Protein 9CVT (pdb70)

Radius of gyration: 26.26 Å; Cα contacts (8 Å, |Δi|>4): 685; chains: 4; bounding box: 69×61×63 Å

GO terms:
  GO:0042025 host cell nucleus (C, EXP)
  GO:0030430 host cell cytoplasm (C, EXP)

Nearest PDB structures (foldseek):
  8yjm-assembly1_G  TM=7.829E-01  e=2.891E-06  Homo sapiens
  8uq8-assembly2_a  TM=7.701E-01  e=1.210E-05  Homo sapiens
  6k00-assembly1_D  TM=7.535E-01  e=1.341E-05  Caenorhabditis elegans
  1q9c-assembly6_F  TM=7.307E-01  e=8.883E-04  Homo sapiens
  1q9c-assembly8_H  TM=7.532E-01  e=1.408E-03  Homo sapiens

Organism: Melbournevirus (NCBI:txid1560514)

Structure (mmCIF, N/CA/C/O backbone):
data_9CVT
#
_entry.id   9CVT
#
_cell.length_a   1.00
_cell.length_b   1.00
_cell.length_c   1.00
_cell.angle_alpha   90.00
_cell.angle_beta   90.00
_cell.angle_gamma   90.00
#
_symmetry.space_group_name_H-M   'P 1'
#
loop_
_entity.id
_entity.type
_entity.pdbx_description
1 polymer 'Histone doublet miniH2B-H2A'
2 polymer 'Histone doublet H4-H3'
3 polymer 'Widom 601 Strand 1'
4 polymer 'Widom 601 Strand 2'
#
loop_
_atom_site.group_PDB
_atom_site.id
_atom_site.type_symbol
_atom_site.label_atom_id
_atom_site.label_alt_id
_atom_site.label_comp_id
_atom_site.label_asym_id
_atom_site.label_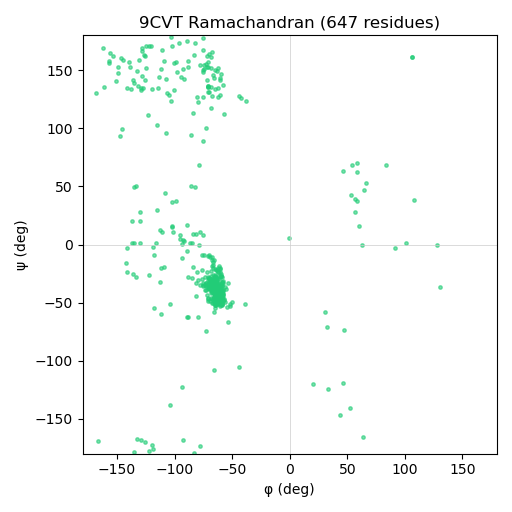entity_id
_atom_site.label_seq_id
_atom_site.pdbx_PDB_ins_code
_atom_site.Cartn_x
_atom_site.Cartn_y
_atom_site.Cartn_z
_atom_site.occupancy
_atom_site.B_iso_or_equiv
_atom_site.auth_seq_id
_atom_site.auth_comp_id
_atom_site.auth_asym_id
_atom_site.auth_atom_id
_atom_site.pdbx_PDB_model_num
ATOM 1 N N . LEU A 1 9 ? 128.213 90.703 118.170 1.00 218.39 9 LEU A N 1
ATOM 2 C CA . LEU A 1 9 ? 128.861 89.838 119.149 1.00 218.39 9 LEU A CA 1
ATOM 3 C C . LEU A 1 9 ? 130.377 89.870 118.991 1.00 218.39 9 LEU A C 1
ATOM 4 O O . LEU A 1 9 ? 131.116 89.640 119.947 1.00 218.39 9 LEU A O 1
ATOM 9 N N . PHE A 1 10 ? 130.835 90.155 117.776 1.00 231.43 10 PHE A N 1
ATOM 10 C CA . PHE A 1 10 ? 132.260 90.220 117.486 1.00 231.43 10 PHE A CA 1
ATOM 11 C C . PHE A 1 10 ? 132.822 91.628 117.625 1.00 231.43 10 PHE A C 1
ATOM 12 O O . PHE A 1 10 ? 134.003 91.842 117.332 1.00 231.43 10 PHE A O 1
ATOM 20 N N . ILE A 1 11 ? 132.008 92.591 118.058 1.00 231.57 11 ILE A N 1
ATOM 21 C CA . ILE A 1 11 ? 132.503 93.947 118.267 1.00 231.57 11 ILE A CA 1
ATOM 22 C C . ILE A 1 11 ? 133.531 93.971 119.388 1.00 231.57 11 ILE A C 1
ATOM 23 O O . ILE A 1 11 ? 134.491 94.751 119.349 1.00 231.57 11 ILE A O 1
ATOM 28 N N . LYS A 1 12 ? 133.354 93.119 120.400 1.00 237.27 12 LYS A N 1
ATOM 29 C CA . LYS A 1 12 ? 134.363 92.992 121.446 1.00 237.27 12 LYS A CA 1
ATOM 30 C C . LYS A 1 12 ? 135.697 92.550 120.858 1.00 237.27 12 LYS A C 1
ATOM 31 O O . LYS A 1 12 ? 136.756 93.073 121.224 1.00 237.27 12 LYS A O 1
ATOM 37 N N . ARG A 1 13 ? 135.661 91.584 119.938 1.00 248.87 13 ARG A N 1
ATOM 38 C CA . ARG A 1 13 ? 136.876 91.179 119.242 1.00 248.87 13 ARG A CA 1
ATOM 39 C C . ARG A 1 13 ? 137.437 92.324 118.410 1.00 248.87 13 ARG A C 1
ATOM 40 O O . ARG A 1 13 ? 138.659 92.481 118.294 1.00 248.87 13 ARG A O 1
ATOM 48 N N . ILE A 1 14 ? 136.554 93.131 117.817 1.00 242.03 14 ILE A N 1
ATOM 49 C CA . ILE A 1 14 ? 136.994 94.301 117.058 1.00 242.03 14 ILE A CA 1
ATOM 50 C C . ILE A 1 14 ? 137.796 95.236 117.952 1.00 242.03 14 ILE A C 1
ATOM 51 O O . ILE A 1 14 ? 138.861 95.736 117.571 1.00 242.03 14 ILE A O 1
ATOM 56 N N . SER A 1 15 ? 137.292 95.483 119.154 1.00 238.62 15 SER A N 1
ATOM 57 C CA . SER A 1 15 ? 137.969 96.349 120.110 1.00 238.62 15 SER A CA 1
ATOM 58 C C . SER A 1 15 ? 139.295 95.745 120.558 1.00 238.62 15 SER A C 1
ATOM 59 O O . SER A 1 15 ? 139.558 94.565 120.333 1.00 238.62 15 SER A O 1
ATOM 62 N N . THR A 1 22 ? 131.738 94.926 129.640 1.00 183.78 22 THR A N 1
ATOM 63 C CA . THR A 1 22 ? 130.660 95.855 129.328 1.00 183.78 22 THR A CA 1
ATOM 64 C C . THR A 1 22 ? 129.639 95.199 128.411 1.00 183.78 22 THR A C 1
ATOM 65 O O . THR A 1 22 ? 129.500 95.584 127.252 1.00 183.78 22 THR A O 1
ATOM 69 N N . LYS A 1 23 ? 128.920 94.211 128.948 1.00 197.27 23 LYS A N 1
ATOM 70 C CA . LYS A 1 23 ? 127.945 93.478 128.147 1.00 197.27 23 LYS A CA 1
ATOM 71 C C . LYS A 1 23 ? 126.894 94.412 127.570 1.00 197.27 23 LYS A C 1
ATOM 72 O O . LYS A 1 23 ? 126.510 94.288 126.400 1.00 197.27 23 LYS A O 1
ATOM 78 N N . GLU A 1 24 ? 126.421 95.358 128.381 1.00 192.31 24 GLU A N 1
ATOM 79 C CA . GLU A 1 24 ? 125.348 96.244 127.951 1.00 192.31 24 GL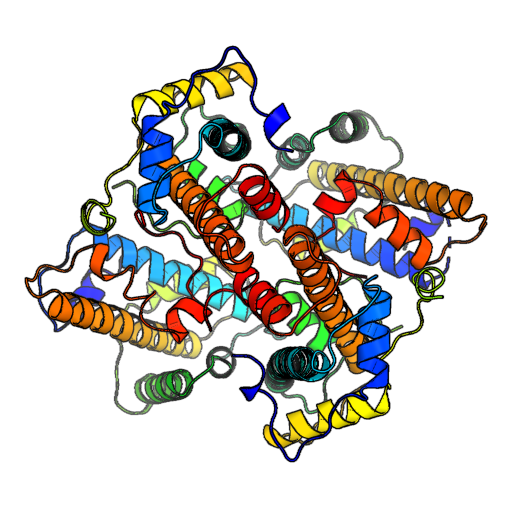U A CA 1
ATOM 80 C C . GLU A 1 24 ? 125.761 97.064 126.737 1.00 192.31 24 GLU A C 1
ATOM 81 O O . GLU A 1 24 ? 124.998 97.181 125.773 1.00 192.31 24 GLU A O 1
ATOM 87 N N . SER A 1 25 ? 126.977 97.612 126.750 1.00 185.81 25 SER A N 1
ATOM 88 C CA . SER A 1 25 ? 127.431 98.413 125.623 1.00 185.81 25 SER A CA 1
ATOM 89 C C . SER A 1 25 ? 127.581 97.566 124.369 1.00 185.81 25 SER A C 1
ATOM 90 O O . SER A 1 25 ? 127.300 98.042 123.263 1.00 185.81 25 SER A O 1
ATOM 93 N N . LEU A 1 26 ? 128.021 96.316 124.520 1.00 197.69 26 LEU A N 1
ATOM 94 C CA . LEU A 1 26 ? 128.060 95.410 123.379 1.00 197.69 26 LEU A CA 1
ATOM 95 C C . LEU A 1 26 ? 126.663 95.177 122.823 1.00 197.69 26 LEU A C 1
ATOM 96 O O . LEU A 1 26 ? 126.469 95.140 121.602 1.00 197.69 26 LEU A O 1
ATOM 101 N N . GLU A 1 27 ? 125.674 95.020 123.702 1.00 201.29 27 GLU A N 1
ATOM 102 C CA . GLU A 1 27 ? 124.306 94.870 123.222 1.00 201.29 27 GLU A CA 1
ATOM 103 C C . GLU A 1 27 ? 123.857 96.110 122.458 1.00 201.29 27 GLU A C 1
ATOM 104 O O . GLU A 1 27 ? 123.240 96.001 121.392 1.00 201.29 27 GLU A O 1
ATOM 110 N N . THR A 1 28 ? 124.175 97.296 122.979 1.00 198.43 28 THR A N 1
ATOM 111 C CA . THR A 1 28 ? 123.792 98.527 122.289 1.00 198.43 28 THR A CA 1
ATOM 112 C C . THR A 1 28 ? 124.448 98.625 120.919 1.00 198.43 28 THR A C 1
ATOM 113 O O . THR A 1 28 ? 123.797 98.991 119.933 1.00 198.43 28 THR A O 1
ATOM 117 N N . VAL A 1 29 ? 125.743 98.320 120.836 1.00 186.71 29 VAL A N 1
ATOM 118 C CA . VAL A 1 29 ? 126.419 98.462 119.552 1.00 186.71 29 VAL A CA 1
ATOM 119 C C . VAL A 1 29 ? 125.886 97.439 118.560 1.00 186.71 29 VAL A C 1
ATOM 120 O O . VAL A 1 29 ? 125.683 97.751 117.381 1.00 186.71 29 VAL A O 1
ATOM 124 N N . ASN A 1 30 ? 125.618 96.214 119.018 1.00 185.64 30 ASN A N 1
ATOM 125 C CA . ASN A 1 30 ? 125.049 95.217 118.120 1.00 185.64 30 ASN A CA 1
ATOM 126 C C . ASN A 1 30 ? 123.680 95.661 117.620 1.00 185.64 30 ASN A C 1
ATOM 127 O O . ASN A 1 30 ? 123.379 95.552 116.424 1.00 185.64 30 ASN A O 1
ATOM 132 N N . ASN A 1 31 ? 122.845 96.190 118.519 1.00 182.65 31 ASN A N 1
ATOM 133 C CA . ASN A 1 31 ? 121.510 96.620 118.124 1.00 182.65 31 ASN A CA 1
ATOM 134 C C . ASN A 1 31 ? 121.568 97.767 117.126 1.00 182.65 31 ASN A C 1
ATOM 135 O O . ASN A 1 31 ? 120.849 97.764 116.121 1.00 182.65 31 ASN A O 1
ATOM 140 N N . MET A 1 32 ? 122.417 98.761 117.382 1.00 183.57 32 MET A N 1
ATOM 141 C CA . MET A 1 32 ? 122.483 99.893 116.468 1.00 183.57 32 MET A CA 1
ATOM 142 C C . MET A 1 32 ? 123.063 99.477 115.121 1.00 183.57 32 MET A C 1
ATOM 143 O O . MET A 1 32 ? 122.606 99.947 114.071 1.00 183.57 32 MET A O 1
ATOM 148 N N . LEU A 1 33 ? 124.039 98.566 115.124 1.00 183.58 33 LEU A N 1
ATOM 149 C CA . LEU A 1 33 ? 124.586 98.076 113.865 1.00 183.58 33 LEU A CA 1
ATOM 150 C C . LEU A 1 33 ? 123.523 97.354 113.050 1.00 183.58 33 LEU A C 1
ATOM 151 O O . LEU A 1 33 ? 123.378 97.595 111.844 1.00 183.58 33 LEU A O 1
ATOM 156 N N . VAL A 1 34 ? 122.766 96.461 113.691 1.00 189.28 34 VAL A N 1
ATOM 157 C CA . VAL A 1 34 ? 121.771 95.712 112.933 1.00 189.28 34 VAL A CA 1
ATOM 158 C C . VAL A 1 34 ? 120.651 96.631 112.467 1.00 189.28 34 VAL A C 1
ATOM 159 O O . VAL A 1 34 ? 120.107 96.448 111.371 1.00 189.28 34 VAL A O 1
ATOM 163 N N . PHE A 1 35 ? 120.296 97.639 113.267 1.00 188.59 35 PHE A N 1
ATOM 164 C CA . PHE A 1 35 ? 119.315 98.616 112.810 1.00 188.59 35 PHE A CA 1
ATOM 165 C C . PHE A 1 35 ? 119.800 99.352 111.572 1.00 188.59 35 PHE A C 1
ATOM 166 O O . PHE A 1 35 ? 119.041 99.543 110.613 1.00 188.59 35 PHE A O 1
ATOM 174 N N . LEU A 1 36 ? 121.057 99.799 111.582 1.00 179.11 36 LEU A N 1
ATOM 175 C CA . LEU A 1 36 ? 121.572 100.514 110.422 1.00 179.11 36 LEU A CA 1
ATOM 176 C C . LEU A 1 36 ? 121.578 99.614 109.198 1.00 179.11 36 LEU A C 1
ATOM 177 O O . LEU A 1 36 ? 121.221 100.047 108.095 1.00 179.11 36 LEU A O 1
ATOM 182 N N . ALA A 1 37 ? 121.975 98.355 109.376 1.00 168.30 37 ALA A N 1
ATOM 183 C CA . ALA A 1 37 ? 121.962 97.425 108.255 1.00 168.30 37 ALA A CA 1
ATOM 184 C C . ALA A 1 37 ? 120.554 97.253 107.704 1.00 168.30 37 ALA A C 1
ATOM 185 O O . ALA A 1 37 ? 120.348 97.280 106.485 1.00 168.30 37 ALA A O 1
ATOM 187 N N . GLU A 1 38 ? 119.570 97.093 108.590 1.00 178.59 38 GLU A N 1
ATOM 188 C CA . GLU A 1 38 ? 118.196 96.902 108.144 1.00 178.59 38 GLU A CA 1
ATOM 189 C C . GLU A 1 38 ? 117.693 98.119 107.378 1.00 178.59 38 GLU A C 1
ATOM 190 O O . GLU A 1 38 ? 117.080 97.989 106.311 1.00 178.59 38 GLU A O 1
ATOM 196 N N . LYS A 1 39 ? 117.948 99.316 107.910 1.00 176.66 39 LYS A N 1
ATOM 197 C CA . LYS A 1 39 ? 117.471 100.522 107.243 1.00 176.66 39 LYS A CA 1
ATOM 198 C C . LYS A 1 39 ? 118.125 100.690 105.880 1.00 176.66 39 LYS A C 1
ATOM 199 O O . LYS A 1 39 ? 117.454 101.028 104.896 1.00 176.66 39 LYS A O 1
ATOM 205 N N . LEU A 1 40 ? 119.436 100.453 105.799 1.00 167.38 40 LEU A N 1
ATOM 206 C CA . LEU A 1 40 ? 120.117 100.587 104.518 1.00 167.38 40 LEU A CA 1
ATOM 207 C C . LEU A 1 40 ? 119.597 99.574 103.513 1.00 167.38 40 LEU A C 1
ATOM 208 O O . LEU A 1 40 ? 119.417 99.895 102.332 1.00 167.38 40 LEU A O 1
ATOM 213 N N . THR A 1 41 ? 119.361 98.341 103.957 1.00 161.83 41 THR A N 1
ATOM 214 C CA . THR A 1 41 ? 118.831 97.336 103.047 1.00 161.83 41 THR A CA 1
ATOM 215 C C . THR A 1 41 ? 117.453 97.730 102.544 1.00 161.83 41 THR A C 1
ATOM 216 O O . THR A 1 41 ? 117.149 97.571 101.357 1.00 161.83 41 THR A O 1
ATOM 220 N N . LYS A 1 42 ? 116.602 98.246 103.433 1.00 155.33 42 LYS A N 1
ATOM 221 C CA . LYS A 1 42 ? 115.281 98.688 103.004 1.00 155.33 42 LYS A CA 1
ATOM 222 C C . LYS A 1 42 ? 115.389 99.803 101.975 1.00 155.33 42 LYS A C 1
ATOM 223 O O . LYS A 1 42 ? 114.687 99.793 100.955 1.00 155.33 42 LYS A O 1
ATOM 229 N N . GLN A 1 43 ? 116.274 100.768 102.223 1.00 161.93 43 GLN A N 1
ATOM 230 C CA . GLN A 1 43 ? 116.452 101.866 101.281 1.00 161.93 43 GLN A CA 1
ATOM 231 C C . GLN A 1 43 ? 116.916 101.355 99.926 1.00 161.93 43 GLN A C 1
ATOM 232 O O . GLN A 1 43 ? 116.396 101.764 98.880 1.00 161.93 43 GLN A O 1
ATOM 238 N N . ALA A 1 44 ? 117.893 100.450 99.924 1.00 176.01 44 ALA A N 1
ATOM 239 C CA . ALA A 1 44 ? 118.392 99.917 98.663 1.00 176.01 44 ALA A CA 1
ATOM 240 C C . ALA A 1 44 ? 117.306 99.152 97.924 1.00 176.01 44 ALA A C 1
ATOM 241 O O . ALA A 1 44 ? 117.167 99.278 96.701 1.00 176.01 44 ALA A O 1
ATOM 243 N N . ASN A 1 45 ? 116.522 98.356 98.651 1.00 183.41 45 ASN A N 1
ATOM 244 C CA . ASN A 1 45 ? 115.463 97.584 98.017 1.00 183.41 45 ASN A CA 1
ATOM 245 C C . ASN A 1 45 ? 114.425 98.498 97.390 1.00 183.41 45 ASN A C 1
ATOM 246 O O . ASN A 1 45 ? 113.938 98.233 96.285 1.00 183.41 45 ASN A O 1
ATOM 251 N N . ILE A 1 46 ? 114.078 99.587 98.074 1.00 164.95 46 ILE A N 1
ATOM 252 C CA . ILE A 1 46 ? 113.016 100.437 97.557 1.00 164.95 46 ILE A CA 1
ATOM 253 C C . ILE A 1 46 ? 113.511 101.370 96.460 1.00 164.95 46 ILE A C 1
ATOM 254 O O . ILE A 1 46 ? 112.714 101.798 95.617 1.00 164.95 46 ILE A O 1
ATOM 259 N N . ILE A 1 47 ? 114.806 101.678 96.421 1.00 162.69 47 ILE A N 1
ATOM 260 C CA . ILE A 1 47 ? 115.268 102.647 95.434 1.00 162.69 47 ILE A CA 1
ATOM 261 C C . ILE A 1 47 ? 115.471 102.008 94.066 1.00 162.69 47 ILE A C 1
ATOM 262 O O . ILE A 1 47 ? 115.252 102.658 93.039 1.00 162.69 47 ILE A O 1
ATOM 267 N N . ILE A 1 48 ? 115.879 100.750 94.013 1.00 179.25 48 ILE A N 1
ATOM 268 C CA . ILE A 1 48 ? 116.215 100.126 92.740 1.00 179.25 48 ILE A CA 1
ATOM 269 C C . ILE A 1 48 ? 114.943 99.796 91.972 1.00 179.25 48 ILE A C 1
ATOM 270 O O . ILE A 1 48 ? 113.880 99.555 92.554 1.00 179.25 48 ILE A O 1
ATOM 275 N N . ASP A 1 49 ? 115.048 99.808 90.641 1.00 202.30 49 ASP A N 1
ATOM 276 C CA . ASP A 1 49 ? 113.943 99.441 89.770 1.00 202.30 49 ASP A CA 1
ATOM 277 C C . ASP A 1 49 ? 114.173 98.147 89.004 1.00 202.30 49 ASP A C 1
ATOM 278 O O . ASP A 1 49 ? 113.202 97.545 88.537 1.00 202.30 49 ASP A O 1
ATOM 283 N N . GLN A 1 50 ? 115.421 97.709 88.862 1.00 214.16 50 GLN A N 1
ATOM 284 C CA . GLN A 1 50 ? 115.707 96.478 88.147 1.00 214.16 50 GLN A CA 1
ATOM 285 C C . GLN A 1 50 ? 115.512 95.282 89.081 1.00 214.16 50 GLN A C 1
ATOM 286 O O . GLN A 1 50 ? 115.466 95.417 90.306 1.00 214.16 50 GLN A O 1
ATOM 292 N N . LYS A 1 51 ? 115.391 94.093 88.485 1.00 226.92 51 LYS A N 1
ATOM 293 C CA . LYS A 1 51 ? 115.018 92.908 89.250 1.00 226.92 51 LYS A CA 1
ATOM 294 C C . LYS A 1 51 ? 116.056 92.521 90.298 1.00 226.92 51 LYS A C 1
ATOM 295 O O . LYS A 1 51 ? 115.683 91.967 91.337 1.00 226.92 51 LYS A O 1
ATOM 301 N N . THR A 1 52 ? 117.337 92.796 90.067 1.00 231.96 52 THR A N 1
ATOM 302 C CA . THR A 1 52 ? 118.375 92.430 91.019 1.00 231.96 52 THR A CA 1
ATOM 303 C C . THR A 1 52 ? 119.281 93.619 91.304 1.00 231.96 52 THR A C 1
ATOM 304 O O . THR A 1 52 ? 119.366 94.569 90.523 1.00 231.96 52 THR A O 1
ATOM 308 N N . LEU A 1 53 ? 119.964 93.546 92.444 1.00 206.79 53 LEU A N 1
ATOM 309 C CA . LEU A 1 53 ? 120.817 94.617 92.932 1.00 206.79 53 LEU A CA 1
ATOM 310 C C . LEU A 1 53 ? 122.275 94.182 92.893 1.00 206.79 53 LEU A C 1
ATOM 311 O O . LEU A 1 53 ? 122.589 92.995 93.014 1.00 206.79 53 LEU A O 1
ATOM 316 N N . ARG A 1 54 ? 123.161 95.155 92.723 1.00 193.84 54 ARG A N 1
ATOM 317 C CA . ARG A 1 54 ? 124.594 94.916 92.707 1.00 193.84 54 ARG A CA 1
ATOM 318 C C . ARG A 1 54 ? 125.273 95.792 93.749 1.00 193.84 54 ARG A C 1
ATOM 319 O O . ARG A 1 54 ? 124.665 96.692 94.334 1.00 193.84 54 ARG A O 1
ATOM 327 N N . HIS A 1 55 ? 126.561 95.519 93.966 1.00 183.15 55 HIS A N 1
ATOM 328 C CA . HIS A 1 55 ? 127.328 96.288 94.938 1.00 183.15 55 HIS A CA 1
ATOM 329 C C . HIS A 1 55 ? 127.363 97.763 94.578 1.00 183.15 55 HIS A C 1
ATOM 330 O O . HIS A 1 55 ? 127.511 98.616 95.460 1.00 183.15 55 HIS A O 1
ATOM 337 N N . ASP A 1 56 ? 127.238 98.079 93.290 1.00 189.66 56 ASP A N 1
ATOM 338 C CA . ASP A 1 56 ? 127.235 99.471 92.863 1.00 189.66 56 ASP A CA 1
ATOM 339 C C . ASP A 1 56 ? 126.105 100.259 93.509 1.00 189.66 56 ASP A C 1
ATOM 340 O O . ASP A 1 56 ? 126.253 101.458 93.764 1.00 189.66 56 ASP A O 1
ATOM 345 N N . ALA A 1 57 ? 124.973 99.609 93.778 1.00 187.16 57 ALA A N 1
ATOM 346 C CA . ALA A 1 57 ? 123.864 100.301 94.424 1.00 187.16 57 ALA A CA 1
ATOM 347 C C . ALA A 1 57 ? 124.267 100.805 95.802 1.00 187.16 57 ALA A C 1
ATOM 348 O O . ALA A 1 57 ? 124.090 101.985 96.123 1.00 187.16 57 ALA A O 1
ATOM 350 N N . PHE A 1 58 ? 124.828 99.923 96.628 1.00 183.00 58 PHE A N 1
ATOM 351 C CA . PHE A 1 58 ? 125.318 100.354 97.930 1.00 183.00 58 PHE A CA 1
ATOM 352 C C . PHE A 1 58 ? 126.460 101.345 97.787 1.00 183.00 58 PHE A C 1
ATOM 353 O O . PHE A 1 58 ? 126.616 102.239 98.625 1.00 183.00 58 PHE A O 1
ATOM 361 N N . LEU A 1 59 ? 127.270 101.201 96.738 1.00 194.91 59 LEU A N 1
ATOM 362 C CA . LEU A 1 59 ? 128.361 102.139 96.510 1.00 194.91 59 LEU A CA 1
ATOM 363 C C . LEU A 1 59 ? 127.828 103.552 96.316 1.00 194.91 59 LEU A C 1
ATOM 364 O O . LEU A 1 59 ? 128.340 104.511 96.903 1.00 194.91 59 LEU A O 1
ATOM 369 N N . TRP A 1 60 ? 126.788 103.694 95.498 1.00 206.12 60 TRP A N 1
ATOM 370 C CA . TRP A 1 60 ? 126.159 104.998 95.331 1.00 206.12 60 TRP A CA 1
ATOM 371 C C . TRP A 1 60 ? 125.465 105.437 96.612 1.00 206.12 60 TRP A C 1
ATOM 372 O O . TRP A 1 60 ? 125.456 106.628 96.944 1.00 206.12 60 TRP A O 1
ATOM 383 N N . LEU A 1 61 ? 124.880 104.487 97.345 1.00 186.37 61 LEU A N 1
ATOM 384 C CA . LEU A 1 61 ? 124.304 104.807 98.645 1.00 186.37 61 LEU A CA 1
ATOM 385 C C . LEU A 1 61 ? 125.348 105.386 99.582 1.00 186.37 61 LEU A C 1
ATOM 386 O O . LEU A 1 61 ? 125.012 106.146 100.494 1.00 186.37 61 LEU A O 1
ATOM 391 N N . LEU A 1 62 ? 126.609 105.019 99.388 1.00 212.92 62 LEU A N 1
ATOM 392 C CA . LEU A 1 62 ? 127.702 105.650 100.109 1.00 212.92 62 LEU A CA 1
ATOM 393 C C . LEU A 1 62 ? 127.981 107.055 99.607 1.00 212.92 62 LEU A C 1
ATOM 394 O O . LEU A 1 62 ? 128.363 107.924 100.399 1.00 212.92 62 LEU A O 1
ATOM 399 N N . THR A 1 63 ? 127.790 107.301 98.312 1.00 224.07 63 THR A N 1
ATOM 400 C CA . THR A 1 63 ? 128.103 108.600 97.721 1.00 224.07 63 THR A CA 1
ATOM 401 C C . THR A 1 63 ? 126.996 109.626 97.929 1.00 224.07 63 THR A C 1
ATOM 402 O O . THR A 1 63 ? 126.564 110.289 96.984 1.00 224.07 63 THR A O 1
ATOM 406 N N . ASP A 1 64 ? 126.527 109.770 99.165 1.00 221.43 64 ASP A N 1
ATOM 407 C CA . ASP A 1 64 ? 125.623 110.849 99.529 1.00 221.43 64 ASP A CA 1
ATOM 408 C C . ASP A 1 64 ? 125.922 111.407 100.910 1.00 221.43 64 ASP A C 1
ATOM 409 O O . ASP A 1 64 ? 125.258 112.359 101.331 1.00 221.43 64 ASP A O 1
ATOM 414 N N . ILE A 1 65 ? 126.893 110.844 101.627 1.00 246.80 65 ILE A N 1
ATOM 415 C CA . ILE A 1 65 ? 127.249 111.287 102.971 1.00 246.80 65 ILE A CA 1
ATOM 416 C C . ILE A 1 65 ? 128.207 112.464 102.817 1.00 246.80 65 ILE A C 1
ATOM 417 O O . ILE A 1 65 ? 129.331 112.307 102.337 1.00 246.80 65 ILE A O 1
ATOM 422 N N . GLN A 1 66 ? 127.761 113.650 103.222 1.00 277.66 66 GLN A N 1
ATOM 423 C CA . GLN A 1 66 ? 128.586 114.842 103.091 1.00 277.66 66 GLN A CA 1
ATOM 424 C C . GLN A 1 66 ? 129.810 114.744 103.991 1.00 277.66 66 GLN A C 1
ATOM 425 O O . GLN A 1 66 ? 129.747 114.210 105.101 1.00 277.66 66 GLN A O 1
ATOM 431 N N . GLY A 1 67 ? 130.924 115.255 103.505 1.00 289.86 67 GLY A N 1
ATOM 432 C CA . GLY A 1 67 ? 132.145 115.233 104.279 1.00 289.86 67 GLY A CA 1
ATOM 433 C C . GLY A 1 67 ? 133.125 114.204 103.746 1.00 289.86 67 GLY A C 1
ATOM 434 O O . GLY A 1 67 ? 132.763 113.278 103.007 1.00 289.86 67 GLY A O 1
ATOM 435 N N . GLU A 1 68 ? 134.393 114.368 104.130 1.00 287.41 68 GLU A N 1
ATOM 436 C CA . GLU A 1 68 ? 135.431 113.454 103.668 1.00 287.41 68 GLU A CA 1
ATOM 437 C C . GLU A 1 68 ? 135.242 112.058 104.247 1.00 287.41 68 GLU A C 1
ATOM 438 O O . GLU A 1 68 ? 135.793 111.085 103.718 1.00 287.41 68 GLU A O 1
ATOM 444 N N . LEU A 1 69 ? 134.461 111.937 105.323 1.00 275.38 69 LEU A N 1
ATOM 445 C CA . LEU A 1 69 ? 134.244 110.635 105.944 1.00 275.38 69 LEU A CA 1
ATOM 446 C C . LEU A 1 69 ? 133.527 109.683 104.993 1.00 275.38 69 LEU A C 1
ATOM 447 O O . LEU A 1 69 ? 133.867 108.498 104.908 1.00 275.38 69 LEU A O 1
ATOM 452 N N . GLY A 1 70 ? 132.530 110.185 104.264 1.00 269.07 70 GLY A N 1
ATOM 453 C CA . GLY A 1 70 ? 131.896 109.365 103.245 1.00 269.07 70 GLY A CA 1
ATOM 454 C C . GLY A 1 70 ? 132.858 108.970 102.144 1.00 269.07 70 GLY A C 1
ATOM 455 O O . GLY A 1 70 ? 132.775 107.867 101.594 1.00 269.07 70 GLY A O 1
ATOM 456 N N . LYS A 1 71 ? 133.784 109.868 101.803 1.00 277.61 71 LYS A N 1
ATOM 457 C CA . LYS A 1 71 ? 134.795 109.551 100.801 1.00 277.61 71 LYS A CA 1
ATOM 458 C C . LYS A 1 71 ? 135.693 108.413 101.271 1.00 277.61 71 LYS A C 1
ATOM 459 O O . LYS A 1 71 ? 136.002 107.494 100.506 1.00 277.61 71 LYS A O 1
ATOM 465 N N . HIS A 1 72 ? 136.119 108.455 102.536 1.00 279.57 72 HIS A N 1
ATOM 466 C CA . HIS A 1 72 ? 136.876 107.334 103.084 1.00 279.57 72 HIS A CA 1
ATOM 467 C C . HIS A 1 72 ? 136.038 106.066 103.114 1.00 279.57 72 HIS A C 1
ATOM 468 O O . HIS A 1 72 ? 136.552 104.971 102.872 1.00 279.57 72 HIS A O 1
ATOM 475 N N . SER A 1 73 ? 134.747 106.192 103.421 1.00 265.91 73 SER A N 1
ATOM 476 C CA . SER A 1 73 ? 133.875 105.023 103.445 1.00 265.91 73 SER A CA 1
ATOM 477 C C . SER A 1 73 ? 133.847 104.336 102.086 1.00 265.91 73 SER A C 1
ATOM 478 O O . SER A 1 73 ? 134.074 103.123 101.979 1.00 265.91 73 SER A O 1
ATOM 481 N N . GLN A 1 74 ? 133.588 105.107 101.028 1.00 271.13 74 GLN A N 1
ATOM 482 C CA . GLN A 1 74 ? 133.536 104.518 99.694 1.00 271.13 74 GLN A CA 1
ATOM 483 C C . GLN A 1 74 ? 134.908 104.037 99.238 1.00 271.13 74 GLN A C 1
ATOM 484 O O . GLN A 1 74 ? 135.005 103.002 98.568 1.00 271.13 74 GLN A O 1
ATOM 490 N N . ASP A 1 75 ? 135.974 104.758 99.594 1.00 275.98 75 ASP A N 1
ATOM 491 C CA . ASP A 1 75 ? 137.312 104.324 99.215 1.00 275.98 75 ASP A CA 1
ATOM 492 C C . ASP A 1 75 ? 137.645 102.991 99.872 1.00 275.98 75 ASP A C 1
ATOM 493 O O . ASP A 1 75 ? 138.201 102.096 99.230 1.00 275.98 75 ASP A O 1
ATOM 498 N N . PHE A 1 76 ? 137.296 102.835 101.149 1.00 268.37 76 PHE A N 1
ATOM 499 C CA . PHE A 1 76 ? 137.539 101.575 101.840 1.00 268.37 76 PHE A CA 1
ATOM 500 C C . PHE A 1 76 ? 136.672 100.458 101.283 1.00 268.37 76 PHE A C 1
ATOM 501 O O . PHE A 1 76 ? 137.124 99.313 101.203 1.00 268.37 76 PHE A O 1
ATOM 509 N N . ALA A 1 77 ? 135.432 100.761 100.897 1.00 265.45 77 ALA A N 1
ATOM 510 C CA . ALA A 1 77 ? 134.611 99.750 100.239 1.00 265.45 77 ALA A CA 1
ATOM 511 C C . ALA A 1 77 ? 135.269 99.282 98.947 1.00 265.45 77 ALA A C 1
ATOM 512 O O . ALA A 1 77 ? 135.358 98.076 98.674 1.00 265.45 77 ALA A O 1
ATOM 514 N N . ASN A 1 78 ? 135.760 100.231 98.149 1.00 281.88 78 ASN A N 1
ATOM 515 C CA . ASN A 1 78 ? 136.444 99.879 96.911 1.00 281.88 78 ASN A CA 1
ATOM 516 C C . ASN A 1 78 ? 137.707 99.077 97.191 1.00 281.88 78 ASN A C 1
ATOM 517 O O . ASN A 1 78 ? 138.034 98.142 96.454 1.00 281.88 78 ASN A O 1
ATOM 522 N N . SER A 1 79 ? 138.436 99.439 98.247 1.00 286.19 79 SER A N 1
ATOM 523 C CA . SER A 1 79 ? 139.653 98.717 98.598 1.00 286.19 79 SER A CA 1
ATOM 524 C C . SER A 1 79 ? 139.345 97.286 99.017 1.00 286.19 79 SER A C 1
ATOM 525 O O . SER A 1 79 ? 140.082 96.358 98.669 1.00 286.19 79 SER A O 1
ATOM 528 N N . VAL A 1 80 ? 138.263 97.091 99.772 1.00 279.84 80 VAL A N 1
ATOM 529 C CA . VAL A 1 80 ? 137.859 95.742 100.144 1.00 279.84 80 VAL A CA 1
ATOM 530 C C . VAL A 1 80 ? 137.473 94.943 98.909 1.00 279.84 80 VAL A C 1
ATOM 531 O O . VAL A 1 80 ? 137.809 93.758 98.799 1.00 279.84 80 VAL A O 1
ATOM 535 N N . LEU A 1 81 ? 136.763 95.564 97.966 1.00 277.78 81 LEU A N 1
ATOM 536 C CA . LEU A 1 81 ? 136.400 94.848 96.746 1.00 277.78 81 LEU A CA 1
ATOM 537 C C . LEU A 1 81 ? 137.635 94.465 95.938 1.00 277.78 81 LEU A C 1
ATOM 538 O O . LEU A 1 81 ? 137.779 93.311 95.518 1.00 277.78 81 LEU A O 1
ATOM 543 N N . TYR A 1 82 ? 138.541 95.418 95.712 1.00 292.39 82 TYR A N 1
ATOM 544 C CA . TYR A 1 82 ? 139.759 95.112 94.969 1.00 292.39 82 TYR A CA 1
ATOM 545 C C . TYR A 1 82 ? 140.710 94.256 95.797 1.00 292.39 82 TYR A C 1
ATOM 546 O O . TYR A 1 82 ? 141.296 93.297 95.284 1.00 292.39 82 TYR A O 1
ATOM 555 N N . GLY A 1 83 ? 140.874 94.586 97.076 1.00 297.53 83 GLY A N 1
ATOM 556 C CA . GLY A 1 83 ? 141.768 93.840 97.939 1.00 297.53 83 GLY A CA 1
ATOM 557 C C . GLY A 1 83 ? 141.035 92.924 98.895 1.00 297.53 83 GLY A C 1
ATOM 558 O O . GLY A 1 83 ? 140.075 92.254 98.504 1.00 297.53 83 GLY A O 1
ATOM 559 N N . GLU A 1 84 ? 141.485 92.872 100.150 1.00 295.82 84 GLU A N 1
ATOM 560 C CA . GLU A 1 84 ? 140.852 92.011 101.146 1.00 295.82 84 GLU A CA 1
ATOM 561 C C . GLU A 1 84 ? 140.581 92.678 102.487 1.00 295.82 84 GLU A C 1
ATOM 562 O O . GLU A 1 84 ? 139.618 92.282 103.154 1.00 295.82 84 GLU A O 1
ATOM 568 N N . LYS A 1 85 ? 141.360 93.680 102.896 1.00 286.57 85 LYS A N 1
ATOM 569 C CA . LYS A 1 85 ? 141.271 94.289 104.220 1.00 286.57 85 LYS A CA 1
ATOM 570 C C . LYS A 1 85 ? 141.195 93.217 105.307 1.00 286.57 85 LYS A C 1
ATOM 571 O O . LYS A 1 85 ? 142.112 92.400 105.437 1.00 286.57 85 LYS A O 1
ATOM 577 N N . GLU A 1 86 ? 140.112 93.199 106.084 1.00 272.90 86 GLU A N 1
ATOM 578 C CA . GLU A 1 86 ? 139.982 92.297 107.222 1.00 272.90 86 GLU A CA 1
ATOM 579 C C . GLU A 1 86 ? 138.829 91.314 107.087 1.00 272.90 86 GLU A C 1
ATOM 580 O O . GLU A 1 86 ? 139.055 90.100 107.166 1.00 272.90 86 GLU A O 1
ATOM 586 N N . LEU A 1 87 ? 137.608 91.797 106.863 1.00 268.50 87 LEU A N 1
ATOM 587 C CA . LEU A 1 87 ? 136.424 90.969 106.633 1.00 268.50 87 LEU A CA 1
ATOM 588 C C . LEU A 1 87 ? 136.313 89.821 107.642 1.00 268.50 87 LEU A C 1
ATOM 589 O O . LEU A 1 87 ? 136.362 88.642 107.289 1.00 268.50 87 LEU A O 1
ATOM 594 N N . VAL A 1 88 ? 136.158 90.178 108.914 1.00 261.30 88 VAL A N 1
ATOM 595 C CA . VAL A 1 88 ? 135.997 89.181 109.968 1.00 261.30 88 VAL A CA 1
ATOM 596 C C . VAL A 1 88 ? 134.521 88.932 110.282 1.00 261.30 88 VAL A C 1
ATOM 597 O O . VAL A 1 88 ? 134.204 88.237 111.246 1.00 261.30 88 VAL A O 1
ATOM 601 N N . PHE A 1 89 ? 133.617 89.481 109.485 1.00 233.02 89 PHE A N 1
ATOM 602 C CA . PHE A 1 89 ? 132.218 89.337 109.837 1.00 233.02 89 PHE A CA 1
ATOM 603 C C . PHE A 1 89 ? 131.592 88.139 109.140 1.00 233.02 89 PHE A C 1
ATOM 604 O O . PHE A 1 89 ? 131.931 87.839 107.990 1.00 233.02 89 PHE A O 1
ATOM 612 N N . PRO A 1 90 ? 130.680 87.439 109.813 1.00 214.94 90 PRO A N 1
ATOM 613 C CA . PRO A 1 90 ? 130.049 86.265 109.200 1.00 214.94 90 PRO A CA 1
ATOM 614 C C . PRO A 1 90 ? 129.143 86.674 108.049 1.00 214.94 90 PRO A C 1
ATOM 615 O O . PRO A 1 90 ? 128.157 87.389 108.237 1.00 214.94 90 PRO A O 1
ATOM 619 N N . THR A 1 91 ? 129.490 86.208 106.850 1.00 191.56 91 THR A N 1
ATOM 620 C CA . THR A 1 91 ? 128.653 86.483 105.691 1.00 191.56 91 THR A CA 1
ATOM 621 C C . THR A 1 91 ? 127.268 85.877 105.855 1.00 191.56 91 THR A C 1
ATOM 622 O O . THR A 1 91 ? 126.281 86.449 105.381 1.00 191.56 91 THR A O 1
ATOM 626 N N . LYS A 1 92 ? 127.175 84.727 106.529 1.00 200.00 92 LYS A N 1
ATOM 627 C CA . LYS A 1 92 ? 125.879 84.084 106.721 1.00 200.00 92 LYS A CA 1
ATOM 628 C C . LYS A 1 92 ? 124.957 84.946 107.574 1.00 200.00 92 LYS A C 1
ATOM 629 O O . LYS A 1 92 ? 123.749 85.018 107.317 1.00 200.00 92 LYS A O 1
ATOM 635 N N . ARG A 1 93 ? 125.505 85.605 108.598 1.00 184.27 93 ARG A N 1
ATOM 636 C CA . ARG A 1 93 ? 124.677 86.467 109.431 1.00 184.27 93 ARG A CA 1
ATOM 637 C C . ARG A 1 93 ? 124.109 87.617 108.615 1.00 184.27 93 ARG A C 1
ATOM 638 O O . ARG A 1 93 ? 122.907 87.892 108.668 1.00 184.27 93 ARG A O 1
ATOM 646 N N . THR A 1 94 ? 124.954 88.275 107.823 1.00 184.64 94 THR A N 1
ATOM 647 C CA . THR A 1 94 ? 124.470 89.352 106.972 1.00 184.64 94 THR A CA 1
ATOM 648 C C . THR A 1 94 ? 123.420 88.842 105.997 1.00 184.64 94 THR A C 1
ATOM 649 O O . THR A 1 94 ? 122.399 89.506 105.765 1.00 184.64 94 THR A O 1
ATOM 653 N N . GLU A 1 95 ? 123.662 87.663 105.417 1.00 187.84 95 GLU A N 1
ATOM 654 C CA . GLU A 1 95 ? 122.702 87.065 104.499 1.00 187.84 95 GLU A CA 1
ATOM 655 C C . GLU A 1 95 ? 121.351 86.899 105.173 1.00 187.84 95 GLU A C 1
ATOM 656 O O . GLU A 1 9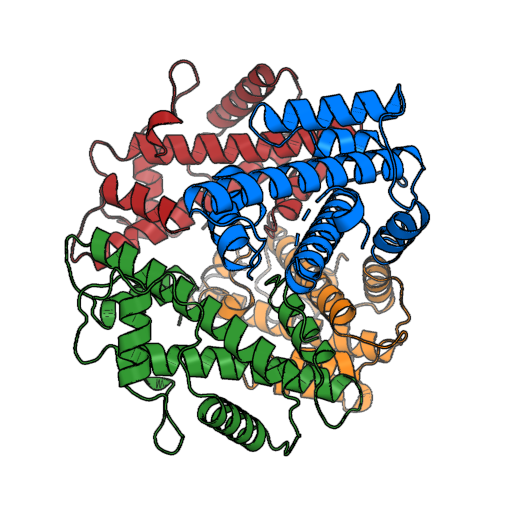5 ? 120.310 87.264 104.612 1.00 187.84 95 GLU A O 1
ATOM 662 N N . ASN A 1 96 ? 121.356 86.369 106.395 1.00 190.86 96 ASN A N 1
ATOM 663 C CA . ASN A 1 96 ? 120.117 86.222 107.145 1.00 190.86 96 ASN A CA 1
ATOM 664 C C . ASN A 1 96 ? 119.458 87.576 107.368 1.00 190.86 96 ASN A C 1
ATOM 665 O O . ASN A 1 96 ? 118.242 87.720 107.192 1.00 190.86 96 ASN A O 1
ATOM 670 N N . LEU A 1 97 ? 120.252 88.586 107.728 1.00 185.99 97 LEU A N 1
ATOM 671 C CA . LEU A 1 97 ? 119.685 89.892 108.046 1.00 185.99 97 LEU A CA 1
ATOM 672 C C . LEU A 1 97 ? 118.967 90.513 106.855 1.00 185.99 97 LEU A C 1
ATOM 673 O O . LEU A 1 97 ? 117.860 91.041 107.006 1.00 185.99 97 LEU A O 1
ATOM 678 N N . MET A 1 98 ? 119.559 90.471 105.660 1.00 179.13 98 MET A N 1
ATOM 679 C CA . MET A 1 98 ? 118.772 91.139 104.624 1.00 179.13 98 MET A CA 1
ATOM 680 C C . MET A 1 98 ? 117.723 90.217 104.024 1.00 179.13 98 MET A C 1
ATOM 681 O O . MET A 1 98 ? 116.670 90.700 103.593 1.00 179.13 98 MET A O 1
ATOM 686 N N . ARG A 1 99 ? 117.964 88.902 103.993 1.00 183.17 99 ARG A N 1
ATOM 687 C CA . ARG A 1 99 ? 116.947 87.994 103.480 1.00 183.17 99 ARG A CA 1
ATOM 688 C C . ARG A 1 99 ? 115.697 88.019 104.344 1.00 183.17 99 ARG A C 1
ATOM 689 O O . ARG A 1 99 ? 114.592 87.784 103.843 1.00 183.17 99 ARG A O 1
ATOM 697 N N . LYS A 1 100 ? 115.849 88.307 105.638 1.00 186.38 100 LYS A N 1
ATOM 698 C CA . LYS A 1 100 ? 114.683 88.421 106.505 1.00 186.38 100 LYS A CA 1
ATOM 699 C C . LYS A 1 100 ? 113.795 89.588 106.098 1.00 186.38 100 LYS A C 1
ATOM 700 O O . LYS A 1 100 ? 112.588 89.566 106.360 1.00 186.38 100 LYS A O 1
ATOM 706 N N . ASN A 1 101 ? 114.365 90.608 105.457 1.00 186.94 101 ASN A N 1
ATOM 707 C CA . ASN A 1 101 ? 113.623 91.805 105.082 1.00 186.94 101 ASN A CA 1
ATOM 708 C C . ASN A 1 101 ? 113.946 92.158 103.633 1.00 186.94 101 ASN A C 1
ATOM 709 O O . ASN A 1 101 ? 114.365 93.274 103.315 1.00 186.94 101 ASN A O 1
ATOM 714 N N . THR A 1 102 ? 113.845 91.171 102.743 1.00 183.50 102 THR A N 1
ATOM 715 C CA . THR A 1 102 ? 113.944 91.406 101.307 1.00 183.50 102 THR A CA 1
ATOM 716 C C . THR A 1 102 ? 113.495 90.148 100.583 1.00 183.50 102 THR A C 1
ATOM 717 O O . THR A 1 102 ? 113.966 89.052 100.897 1.00 183.50 102 THR A O 1
ATOM 721 N N . CYS A 1 103 ? 112.586 90.309 99.613 1.00 181.55 103 CYS A N 1
ATOM 722 C CA . CYS A 1 103 ? 112.155 89.162 98.769 1.00 181.55 103 CYS A CA 1
ATOM 723 C C . CYS A 1 103 ? 112.743 89.375 97.370 1.00 181.55 103 CYS A C 1
ATOM 724 O O . CYS A 1 103 ? 112.002 89.183 96.387 1.00 181.55 103 CYS A O 1
ATOM 727 N N . LEU A 1 104 ? 114.021 89.762 97.285 1.00 200.04 104 LEU A N 1
ATOM 728 C CA . LEU A 1 104 ? 114.653 90.065 96.006 1.00 200.04 104 LEU A CA 1
ATOM 729 C C . LEU A 1 104 ? 115.978 89.327 95.838 1.00 200.04 104 LEU A C 1
ATOM 730 O O . LEU A 1 104 ? 116.295 88.421 96.615 1.00 200.04 104 LEU A O 1
ATOM 735 N N . ARG A 1 105 ? 116.755 89.710 94.827 1.00 232.04 105 ARG A N 1
ATOM 736 C CA . ARG A 1 105 ? 117.952 88.993 94.410 1.00 232.04 105 ARG A CA 1
ATOM 737 C C . ARG A 1 105 ? 119.195 89.783 94.808 1.00 232.04 105 ARG A C 1
ATOM 738 O O . ARG A 1 105 ? 119.204 91.016 94.737 1.00 232.04 105 ARG A O 1
ATOM 746 N N . ILE A 1 106 ? 120.244 89.071 95.225 1.00 226.39 106 ILE A N 1
ATOM 747 C CA . ILE A 1 106 ? 121.445 89.670 95.792 1.00 226.39 106 ILE A CA 1
ATOM 748 C C . ILE A 1 106 ? 122.681 89.013 95.181 1.00 226.39 106 ILE A C 1
ATOM 749 O O . ILE A 1 106 ? 122.586 88.132 94.328 1.00 226.39 106 ILE A O 1
ATOM 754 N N . SER A 1 107 ? 123.852 89.457 95.638 1.00 204.28 107 SER A N 1
ATOM 755 C CA . SER A 1 107 ? 125.127 88.900 95.202 1.00 204.28 107 SER A CA 1
ATOM 756 C C . SER A 1 107 ? 126.175 89.160 96.274 1.00 204.28 107 SER A C 1
ATOM 757 O O . SER A 1 107 ? 125.991 89.998 97.161 1.00 204.28 107 SER A O 1
ATOM 760 N N . GLN A 1 108 ? 127.294 88.439 96.165 1.00 200.17 108 GLN A N 1
ATOM 761 C CA . GLN A 1 108 ? 128.307 88.448 97.219 1.00 200.17 108 GLN A CA 1
ATOM 762 C C . GLN A 1 108 ? 129.048 89.778 97.304 1.00 200.17 108 GLN A C 1
ATOM 763 O O . GLN A 1 108 ? 129.527 90.157 98.383 1.00 200.17 108 GLN A O 1
ATOM 769 N N . SER A 1 109 ? 129.169 90.496 96.189 1.00 199.19 109 SER A N 1
ATOM 770 C CA . SER A 1 109 ? 129.807 91.803 96.253 1.00 199.19 109 SER A CA 1
ATOM 771 C C . SER A 1 109 ? 129.051 92.717 97.204 1.00 199.19 109 SER A C 1
ATOM 772 O O . SER A 1 109 ? 129.658 93.444 98.000 1.00 199.19 109 SER A O 1
ATOM 775 N N . ALA A 1 110 ? 127.719 92.664 97.158 1.00 196.03 110 ALA A N 1
ATOM 776 C CA . ALA A 1 110 ? 126.912 93.504 98.032 1.00 196.03 110 ALA A CA 1
ATOM 777 C C . ALA A 1 110 ? 127.144 93.170 99.499 1.00 196.03 110 ALA A C 1
ATOM 778 O O . ALA A 1 110 ? 127.271 94.075 100.334 1.00 196.03 110 ALA A O 1
ATOM 780 N N . VAL A 1 111 ? 127.195 91.880 99.840 1.00 197.49 111 VAL A N 1
ATOM 781 C CA . VAL A 1 111 ? 127.368 91.535 101.246 1.00 197.49 111 VAL A CA 1
ATOM 782 C C . VAL A 1 111 ? 128.746 91.967 101.720 1.00 197.49 111 VAL A C 1
ATOM 783 O O . VAL A 1 111 ? 128.899 92.478 102.836 1.00 197.49 111 VAL A O 1
ATOM 787 N N . LYS A 1 112 ? 129.768 91.800 100.876 1.00 198.02 112 LYS A N 1
ATOM 788 C CA . LYS A 1 112 ? 131.098 92.252 101.272 1.00 198.02 112 LYS A CA 1
ATOM 789 C C . LYS A 1 112 ? 131.117 93.759 101.503 1.00 198.02 112 LYS A C 1
ATOM 790 O O . LYS A 1 112 ? 131.683 94.237 102.497 1.00 198.02 112 LYS A O 1
ATOM 796 N N . THR A 1 113 ? 130.482 94.522 100.610 1.00 210.44 113 THR A N 1
ATOM 797 C CA . THR A 1 113 ? 130.444 95.972 100.778 1.00 210.44 113 THR A CA 1
ATOM 798 C C . THR A 1 113 ? 129.734 96.368 102.064 1.00 210.44 113 THR A C 1
ATOM 799 O O . THR A 1 113 ? 130.200 97.256 102.792 1.00 210.44 113 THR A O 1
ATOM 803 N N . LEU A 1 114 ? 128.596 95.739 102.355 1.00 207.71 114 LEU A N 1
ATOM 804 C CA . LEU A 1 114 ? 127.859 96.137 103.548 1.00 207.71 114 LEU A CA 1
ATOM 805 C C . LEU A 1 114 ? 128.620 95.756 104.810 1.00 207.71 114 LEU A C 1
ATOM 806 O O . LEU A 1 114 ? 128.611 96.507 105.793 1.00 207.71 114 LEU A O 1
ATOM 811 N N . THR A 1 115 ? 129.309 94.612 104.799 1.00 206.55 115 THR A N 1
ATOM 812 C CA . THR A 1 115 ? 130.164 94.278 105.933 1.00 206.55 115 THR A CA 1
ATOM 813 C C . THR A 1 115 ? 131.253 95.323 106.123 1.00 206.55 115 THR A C 1
ATOM 814 O O . THR A 1 115 ? 131.521 95.755 107.253 1.00 206.55 115 THR A O 1
ATOM 818 N N . ALA A 1 116 ? 131.884 95.751 105.029 1.00 208.39 116 ALA A N 1
ATOM 819 C CA . ALA A 1 116 ? 132.938 96.752 105.144 1.00 208.39 116 ALA A CA 1
ATOM 820 C C . ALA A 1 116 ? 132.402 98.053 105.726 1.00 208.39 116 ALA A C 1
ATOM 821 O O . ALA A 1 116 ? 133.013 98.643 106.626 1.00 208.39 116 ALA A O 1
ATOM 823 N N . ILE A 1 117 ? 131.251 98.511 105.238 1.00 201.47 117 ILE A N 1
ATOM 824 C CA . ILE A 1 117 ? 130.746 99.797 105.706 1.00 201.47 117 ILE A CA 1
ATOM 825 C C . ILE A 1 117 ? 130.297 99.702 107.160 1.00 201.47 117 ILE A C 1
ATOM 826 O O . ILE A 1 117 ? 130.510 100.633 107.950 1.00 201.47 117 ILE A O 1
ATOM 831 N N . LEU A 1 118 ? 129.692 98.577 107.551 1.00 209.16 118 LEU A N 1
ATOM 832 C CA . LEU A 1 118 ? 129.258 98.456 108.936 1.00 209.16 118 LEU A CA 1
ATOM 833 C C . LEU A 1 118 ? 130.452 98.375 109.878 1.00 209.16 118 LEU A C 1
ATOM 834 O O . LEU A 1 118 ? 130.421 98.953 110.970 1.00 209.16 118 LEU A O 1
ATOM 839 N N . GLU A 1 119 ? 131.524 97.685 109.475 1.00 223.43 119 GLU A N 1
ATOM 840 C CA . GLU A 1 119 ? 132.692 97.655 110.348 1.00 223.43 119 GLU A CA 1
ATOM 841 C C . GLU A 1 119 ? 133.357 99.022 110.417 1.00 223.43 119 GLU A C 1
ATOM 842 O O . GLU A 1 119 ? 133.897 99.395 111.464 1.00 223.43 119 GLU A O 1
ATOM 848 N N . TYR A 1 120 ? 133.320 99.787 109.324 1.00 222.58 120 TYR A N 1
ATOM 849 C CA . TYR A 1 120 ? 133.856 101.141 109.368 1.00 222.58 120 TYR A CA 1
ATOM 850 C C . TYR A 1 120 ? 133.071 102.009 110.343 1.00 222.58 120 TYR A C 1
ATOM 851 O O . TYR A 1 120 ? 133.655 102.770 111.128 1.00 222.58 120 TYR A O 1
ATOM 860 N N . PHE A 1 121 ? 131.742 101.903 110.312 1.00 199.54 121 PHE A N 1
ATOM 861 C CA . PHE A 1 121 ? 130.929 102.645 111.271 1.00 199.54 121 PHE A CA 1
ATOM 862 C C . PHE A 1 121 ? 131.197 102.188 112.698 1.00 199.54 121 PHE A C 1
ATOM 863 O O . PHE A 1 121 ? 131.215 103.006 113.627 1.00 199.54 121 PHE A O 1
ATOM 871 N N . CYS A 1 122 ? 131.389 100.883 112.897 1.00 205.63 122 CYS A N 1
ATOM 872 C CA . CYS A 1 122 ? 131.722 100.387 114.227 1.00 205.63 122 CYS A CA 1
ATOM 873 C C . CYS A 1 122 ? 133.037 100.979 114.713 1.00 205.63 122 CYS A C 1
ATOM 874 O O . CYS A 1 122 ? 133.163 101.360 115.881 1.00 205.63 122 CYS A O 1
ATOM 877 N N . GLY A 1 123 ? 134.026 101.072 113.826 1.00 216.84 123 GLY A N 1
ATOM 878 C CA . GLY A 1 123 ? 135.281 101.700 114.203 1.00 216.84 123 GLY A CA 1
ATOM 879 C C . GLY A 1 123 ? 135.113 103.163 114.567 1.00 216.84 123 GLY A C 1
ATOM 880 O O . GLY A 1 123 ? 135.680 103.636 115.558 1.00 216.84 123 GLY A O 1
ATOM 881 N N . GLN A 1 124 ? 134.331 103.898 113.773 1.00 216.97 124 GLN A N 1
ATOM 882 C CA . GLN A 1 124 ? 134.098 105.307 114.080 1.00 216.97 124 GLN A CA 1
ATOM 883 C C . GLN A 1 124 ? 133.422 105.476 115.434 1.00 216.97 124 GLN A C 1
ATOM 884 O O . GLN A 1 124 ? 133.820 106.327 116.238 1.00 216.97 124 GLN A O 1
ATOM 890 N N . ILE A 1 125 ? 132.391 104.677 115.708 1.00 205.24 125 ILE A N 1
ATOM 891 C CA . ILE A 1 125 ? 131.703 104.843 116.982 1.00 205.24 125 ILE A CA 1
ATOM 892 C C . ILE A 1 125 ? 132.601 104.415 118.135 1.00 205.24 125 ILE A C 1
ATOM 893 O O . ILE A 1 125 ? 132.565 105.022 119.210 1.00 205.24 125 ILE A O 1
ATOM 898 N N . MET A 1 126 ? 133.430 103.388 117.936 1.00 213.22 126 MET A N 1
ATOM 899 C CA . MET A 1 126 ? 134.347 102.972 118.991 1.00 213.22 126 MET A CA 1
ATOM 900 C C . MET A 1 126 ? 135.334 104.080 119.325 1.00 213.22 126 MET A C 1
ATOM 901 O O . MET A 1 126 ? 135.561 104.394 120.500 1.00 213.22 126 MET A O 1
ATOM 906 N N . GLU A 1 127 ? 135.935 104.691 118.301 1.00 223.45 127 GLU A N 1
ATOM 907 C CA . GLU A 1 127 ? 136.895 105.754 118.578 1.00 223.45 127 GLU A CA 1
ATOM 908 C C . GLU A 1 127 ? 136.214 106.978 119.174 1.00 223.45 127 GLU A C 1
ATOM 909 O O . GLU A 1 127 ? 136.792 107.643 120.043 1.00 223.45 127 GLU A O 1
ATOM 915 N N . ALA A 1 128 ? 134.991 107.288 118.735 1.00 208.52 128 ALA A N 1
ATOM 916 C CA . ALA A 1 128 ? 134.262 108.399 119.334 1.00 208.52 128 ALA A CA 1
ATOM 917 C C . ALA A 1 128 ? 133.989 108.137 120.807 1.00 208.52 128 ALA A C 1
ATOM 918 O O . ALA A 1 128 ? 134.135 109.035 121.645 1.00 208.52 128 ALA A O 1
ATOM 920 N N . SER A 1 129 ? 133.595 106.908 121.140 1.00 212.04 129 SER A N 1
ATOM 921 C CA . SER A 1 129 ? 133.365 106.554 122.534 1.00 212.04 129 SER A CA 1
ATOM 922 C C . SER A 1 129 ? 134.646 106.662 123.347 1.00 212.04 129 SER A C 1
ATOM 923 O O . SER A 1 129 ? 134.631 107.154 124.480 1.00 212.04 129 SER A O 1
ATOM 926 N N . PHE A 1 130 ? 135.765 106.199 122.788 1.00 209.97 130 PHE A N 1
ATOM 927 C CA . PHE A 1 130 ? 137.035 106.299 123.500 1.00 209.97 130 PHE A CA 1
ATOM 928 C C . PHE A 1 130 ? 137.394 107.753 123.765 1.00 209.97 130 PHE A C 1
ATOM 929 O O . PHE A 1 130 ? 137.813 108.113 124.872 1.00 209.97 130 PHE A O 1
ATOM 937 N N . SER A 1 131 ? 137.234 108.605 122.752 1.00 210.13 131 SER A N 1
ATOM 938 C CA . SER A 1 131 ? 137.539 110.019 122.923 1.00 210.13 131 SER A CA 1
ATOM 939 C C . SER A 1 131 ? 136.642 110.649 123.978 1.00 210.13 131 SER A C 1
ATOM 940 O O . SER A 1 131 ? 137.114 111.400 124.839 1.00 210.13 131 SER A O 1
ATOM 943 N N . GLN A 1 132 ? 135.345 110.340 123.937 1.00 208.70 132 GLN A N 1
ATOM 944 C CA . GLN A 1 132 ? 134.422 110.909 124.911 1.00 208.70 132 GLN A CA 1
ATOM 945 C C . GLN A 1 132 ? 134.763 110.454 126.323 1.00 208.70 132 GLN A C 1
ATOM 946 O O . GLN A 1 132 ? 134.713 111.249 127.268 1.00 208.70 132 GLN A O 1
ATOM 952 N N . ALA A 1 133 ? 135.111 109.176 126.485 1.00 217.11 133 ALA A N 1
ATOM 953 C CA . ALA A 1 133 ? 135.481 108.670 127.802 1.00 217.11 133 ALA A CA 1
ATOM 954 C C . ALA A 1 133 ? 136.750 109.336 128.311 1.00 217.11 133 ALA A C 1
ATOM 955 O O . ALA A 1 133 ? 136.851 109.677 129.495 1.00 217.11 133 ALA A O 1
ATOM 957 N N . LYS A 1 134 ? 137.735 109.526 127.430 1.00 217.34 134 LYS A N 1
ATOM 958 C CA . LYS A 1 134 ? 138.966 110.188 127.846 1.00 217.34 134 LYS A CA 1
ATOM 959 C C . LYS A 1 134 ? 138.722 111.646 128.211 1.00 217.34 134 LYS A C 1
ATOM 960 O O . LYS A 1 134 ? 139.387 112.178 129.107 1.00 217.34 134 LYS A O 1
ATOM 966 N N . LYS A 1 135 ? 137.781 112.306 127.531 1.00 210.85 135 LYS A N 1
ATOM 967 C CA . LYS A 1 135 ? 137.416 113.664 127.919 1.00 210.85 135 LYS A CA 1
ATOM 968 C C . LYS A 1 135 ? 136.816 113.698 129.317 1.00 210.85 135 LYS A C 1
ATOM 969 O O . LYS A 1 135 ? 136.956 114.697 130.030 1.00 210.85 135 LYS A O 1
ATOM 975 N N . SER A 1 136 ? 136.145 112.623 129.722 1.00 209.91 136 SER A N 1
ATOM 976 C CA . SER A 1 136 ? 135.544 112.520 131.043 1.00 209.91 136 SER A CA 1
ATOM 977 C C . SER A 1 136 ? 136.439 111.808 132.049 1.00 209.91 136 SER A C 1
ATOM 978 O O . SER A 1 136 ? 136.008 111.578 133.183 1.00 209.91 136 SER A O 1
ATOM 981 N N . LYS A 1 137 ? 137.664 111.452 131.659 1.00 208.33 137 LYS A N 1
ATOM 982 C CA . LYS A 1 137 ? 138.618 110.765 132.530 1.00 208.33 137 LYS A CA 1
ATOM 983 C C . LYS A 1 137 ? 138.040 109.446 133.046 1.00 208.33 137 LYS A C 1
ATOM 984 O O . LYS A 1 137 ? 137.842 109.242 134.245 1.00 208.33 137 LYS A O 1
ATOM 990 N N . ARG A 1 138 ? 137.765 108.548 132.105 1.00 198.12 138 ARG A N 1
ATOM 991 C CA . ARG A 1 138 ? 137.267 107.217 132.416 1.00 198.12 138 ARG A CA 1
ATOM 992 C C . ARG A 1 138 ? 137.911 106.214 131.473 1.00 198.12 138 ARG A C 1
ATOM 993 O O . ARG A 1 138 ? 137.995 106.450 130.265 1.00 198.12 138 ARG A O 1
ATOM 1001 N N . LYS A 1 139 ? 138.368 105.096 132.032 1.00 186.32 139 LYS A N 1
ATOM 1002 C CA . LYS A 1 139 ? 139.040 104.056 131.268 1.00 186.32 139 LYS A CA 1
ATOM 1003 C C . LYS A 1 139 ? 138.133 102.875 130.949 1.00 186.32 139 LYS A C 1
ATOM 1004 O O . LYS A 1 139 ? 138.623 101.840 130.487 1.00 186.32 139 LYS A O 1
ATOM 1010 N N . ARG A 1 140 ? 136.831 103.001 131.183 1.00 185.85 140 ARG A N 1
ATOM 1011 C CA . ARG A 1 140 ? 135.883 101.932 130.913 1.00 185.85 140 ARG A CA 1
ATOM 1012 C C . ARG A 1 140 ? 134.806 102.413 129.948 1.00 185.85 140 ARG A C 1
ATOM 1013 O O . ARG A 1 140 ? 134.699 103.602 129.636 1.00 185.85 140 ARG A O 1
ATOM 1021 N N . ILE A 1 141 ? 134.002 101.465 129.477 1.00 175.45 141 ILE A N 1
ATOM 1022 C CA . ILE A 1 141 ? 132.948 101.730 128.505 1.00 175.45 141 ILE A CA 1
ATOM 1023 C C . ILE A 1 141 ? 131.615 101.735 129.237 1.00 175.45 141 ILE A C 1
ATOM 1024 O O . ILE A 1 141 ? 131.251 100.747 129.886 1.00 175.45 141 ILE A O 1
ATOM 1029 N N . ARG A 1 142 ? 130.879 102.835 129.127 1.00 188.80 142 ARG A N 1
ATOM 1030 C CA . ARG A 1 142 ? 129.597 102.980 129.797 1.00 188.80 142 ARG A CA 1
ATOM 1031 C C . ARG A 1 142 ? 128.605 103.642 128.856 1.00 188.80 142 ARG A C 1
ATOM 1032 O O . ARG A 1 142 ? 129.003 104.390 127.955 1.00 188.80 142 ARG A O 1
ATOM 1040 N N . PRO A 1 143 ? 127.308 103.380 129.036 1.00 194.94 143 PRO A N 1
ATOM 1041 C CA . PRO A 1 143 ? 126.309 103.974 128.134 1.00 194.94 143 PRO A CA 1
ATOM 1042 C C . PRO A 1 143 ? 126.316 105.490 128.111 1.00 194.94 143 PRO A C 1
ATOM 1043 O O . PRO A 1 143 ? 126.077 106.078 127.051 1.00 194.94 143 PRO A O 1
ATOM 1047 N N . ILE A 1 144 ? 126.580 106.153 129.237 1.00 202.48 144 ILE A N 1
ATOM 1048 C CA . ILE A 1 144 ? 126.542 107.612 129.237 1.00 202.48 144 ILE A CA 1
ATOM 1049 C C . ILE A 1 144 ? 127.616 108.172 128.312 1.00 202.48 144 ILE A C 1
ATOM 1050 O O . ILE A 1 144 ? 127.411 109.194 127.642 1.00 202.48 144 ILE A O 1
ATOM 1055 N N . ASP A 1 145 ? 128.766 107.500 128.240 1.00 206.77 145 ASP A N 1
ATOM 1056 C CA . ASP A 1 145 ? 129.830 107.958 127.357 1.00 206.77 145 ASP A CA 1
ATOM 1057 C C . ASP A 1 145 ? 129.416 107.866 125.895 1.00 206.77 145 ASP A C 1
ATOM 1058 O O . ASP A 1 145 ? 129.645 108.803 125.121 1.00 206.77 145 ASP A O 1
ATOM 1063 N N . ILE A 1 146 ? 128.799 106.751 125.495 1.00 200.55 146 ILE A N 1
ATOM 1064 C CA . ILE A 1 146 ? 128.379 106.636 124.105 1.00 200.55 146 ILE A CA 1
ATOM 1065 C C . ILE A 1 146 ? 127.255 107.616 123.811 1.00 200.55 146 ILE A C 1
ATOM 1066 O O . ILE A 1 146 ? 127.155 108.132 122.694 1.00 200.55 146 ILE A O 1
ATOM 1071 N N . GLU A 1 147 ? 126.403 107.905 124.797 1.00 207.93 147 GLU A N 1
ATOM 1072 C CA . GLU A 1 147 ? 125.363 108.906 124.587 1.00 207.93 147 GLU A CA 1
ATOM 1073 C C . GLU A 1 147 ? 125.983 110.265 124.310 1.00 207.93 147 GLU A C 1
ATOM 1074 O O . GLU A 1 147 ? 125.603 110.961 123.360 1.00 207.93 147 GLU A O 1
ATOM 1080 N N . ALA A 1 148 ? 126.958 110.651 125.133 1.00 210.24 148 ALA A N 1
ATOM 1081 C CA . ALA A 1 148 ? 127.624 111.930 124.933 1.00 210.24 148 ALA A CA 1
ATOM 1082 C C . ALA A 1 148 ? 128.324 111.971 123.583 1.00 210.24 148 ALA A C 1
ATOM 1083 O O . ALA A 1 148 ? 128.269 112.984 122.879 1.00 210.24 148 ALA A O 1
ATOM 1085 N N . ALA A 1 149 ? 128.973 110.872 123.199 1.00 211.03 149 ALA A N 1
ATOM 1086 C CA . ALA A 1 149 ? 129.683 110.841 121.926 1.00 211.03 149 ALA A CA 1
ATOM 1087 C C . ALA A 1 149 ? 128.721 110.986 120.755 1.00 211.03 149 ALA A C 1
ATOM 1088 O O . ALA A 1 149 ? 128.940 111.804 119.854 1.00 211.03 149 ALA A O 1
ATOM 1090 N N . ILE A 1 150 ? 127.635 110.209 120.758 1.00 207.88 150 ILE A N 1
ATOM 1091 C CA . ILE A 1 150 ? 126.706 110.247 119.637 1.00 207.88 150 ILE A CA 1
ATOM 1092 C C . ILE A 1 150 ? 126.004 111.593 119.571 1.00 207.88 150 ILE A C 1
ATOM 1093 O O . ILE A 1 150 ? 125.659 112.069 118.483 1.00 207.88 150 ILE A O 1
ATOM 1098 N N . SER A 1 151 ? 125.790 112.240 120.717 1.00 206.58 151 SER A N 1
ATOM 1099 C CA . SER A 1 151 ? 125.202 113.571 120.684 1.00 206.58 151 SER A CA 1
ATOM 1100 C C . SER A 1 151 ? 126.205 114.603 120.186 1.00 206.58 151 SER A C 1
ATOM 1101 O O . SER A 1 151 ? 125.830 115.557 119.493 1.00 206.58 151 SER A O 1
ATOM 1104 N N . GLN A 1 152 ? 127.485 114.422 120.516 1.00 219.01 152 GLN A N 1
ATOM 1105 C CA . GLN A 1 152 ? 128.480 115.453 120.241 1.00 219.01 152 GLN A CA 1
ATOM 1106 C C . GLN A 1 152 ? 128.714 115.627 118.746 1.00 219.01 152 GLN A C 1
ATOM 1107 O O . GLN A 1 152 ? 128.679 116.750 118.231 1.00 219.01 152 GLN A O 1
ATOM 1113 N N . ASP A 1 153 ? 128.958 114.532 118.031 1.00 222.22 153 ASP A N 1
ATOM 1114 C CA . ASP A 1 153 ? 129.256 114.634 116.609 1.00 222.22 153 ASP A CA 1
ATOM 1115 C C . ASP A 1 153 ? 128.020 115.081 115.842 1.00 222.22 153 ASP A C 1
ATOM 1116 O O . ASP A 1 153 ? 126.915 114.584 116.079 1.00 222.22 153 ASP A O 1
ATOM 1121 N N . LYS A 1 154 ? 128.209 116.025 114.919 1.00 225.80 154 LYS A N 1
ATOM 1122 C CA . LYS A 1 154 ? 127.076 116.572 114.180 1.00 225.80 154 LYS A CA 1
ATOM 1123 C C . LYS A 1 154 ? 126.511 115.558 113.190 1.00 225.80 154 LYS A C 1
ATOM 1124 O O . LYS A 1 154 ? 125.296 115.333 113.144 1.00 225.80 154 LYS A O 1
ATOM 1130 N N . GLU A 1 155 ? 127.377 114.928 112.393 1.00 219.85 155 GLU A N 1
ATOM 1131 C CA . GLU A 1 155 ? 126.878 114.058 111.332 1.00 219.85 155 GLU A CA 1
ATOM 1132 C C . GLU A 1 155 ? 126.318 112.758 111.899 1.00 219.85 155 GLU A C 1
ATOM 1133 O O . GLU A 1 155 ? 125.328 112.227 111.382 1.00 219.85 155 GLU A O 1
ATOM 1139 N N . LEU A 1 156 ? 126.924 112.234 112.967 1.00 212.92 156 LEU A N 1
ATOM 1140 C CA . LEU A 1 156 ? 126.362 111.054 113.616 1.00 212.92 156 LEU A CA 1
ATOM 1141 C C . LEU A 1 156 ? 125.022 111.372 114.266 1.00 212.92 156 LEU A C 1
ATOM 1142 O O . LEU A 1 156 ? 124.094 110.557 114.219 1.00 212.92 156 LEU A O 1
ATOM 1147 N N . HIS A 1 157 ? 124.903 112.554 114.877 1.00 217.14 157 HIS A N 1
ATOM 1148 C CA . HIS A 1 157 ? 123.623 112.966 115.441 1.00 217.14 157 HIS A CA 1
ATOM 1149 C C . HIS A 1 157 ? 122.563 113.085 114.357 1.00 217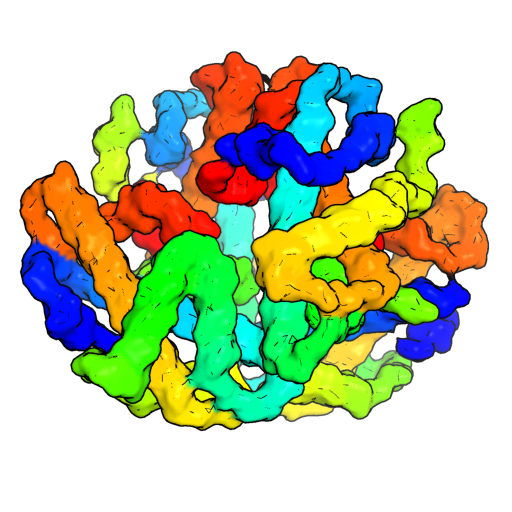.14 157 HIS A C 1
ATOM 1150 O O . HIS A 1 157 ? 121.410 112.688 114.559 1.00 217.14 157 HIS A O 1
ATOM 1157 N N . SER A 1 158 ? 122.934 113.637 113.203 1.00 207.20 158 SER A N 1
ATOM 1158 C CA . SER A 1 158 ? 121.998 113.713 112.088 1.00 207.20 158 SER A CA 1
ATOM 1159 C C . SER A 1 158 ? 121.604 112.323 111.608 1.00 207.20 158 SER A C 1
ATOM 1160 O O . SER A 1 158 ? 120.447 112.087 111.244 1.00 207.20 158 SER A O 1
ATOM 1163 N N . MET A 1 159 ? 122.558 111.391 111.590 1.00 202.94 159 MET A N 1
ATOM 1164 C CA . MET A 1 159 ? 122.266 110.050 111.098 1.00 202.94 159 MET A CA 1
ATOM 1165 C C . MET A 1 159 ? 121.467 109.236 112.110 1.00 202.94 159 MET A C 1
ATOM 1166 O O . MET A 1 159 ? 120.597 108.445 111.726 1.00 202.94 159 MET A O 1
ATOM 1171 N N . PHE A 1 160 ? 121.740 109.414 113.402 1.00 185.88 160 PHE A N 1
ATOM 1172 C CA . PHE A 1 160 ? 121.163 108.572 114.442 1.00 185.88 160 PHE A CA 1
ATOM 1173 C C . PHE A 1 160 ? 120.185 109.308 115.347 1.00 185.88 160 PHE A C 1
ATOM 1174 O O . PHE A 1 160 ? 119.809 108.774 116.396 1.00 185.88 160 PHE A O 1
ATOM 1182 N N . GLY A 1 161 ? 119.761 110.514 114.975 1.00 186.25 161 GLY A N 1
ATOM 1183 C CA . GLY A 1 161 ? 118.853 111.258 115.830 1.00 186.25 161 GLY A CA 1
ATOM 1184 C C . GLY A 1 161 ? 117.496 110.602 115.979 1.00 186.25 161 GLY A C 1
ATOM 1185 O O . GLY A 1 161 ? 116.829 110.776 117.002 1.00 186.25 161 GLY A O 1
ATOM 1186 N N . LYS A 1 162 ? 117.070 109.844 114.967 1.00 182.34 162 LYS A N 1
ATOM 1187 C CA . LYS A 1 162 ? 115.750 109.225 115.012 1.00 182.34 162 LYS A CA 1
ATOM 1188 C C . LYS A 1 162 ? 115.641 108.247 116.173 1.00 182.34 162 LYS A C 1
ATOM 1189 O O . LYS A 1 162 ? 114.612 108.194 116.856 1.00 182.34 162 LYS A O 1
ATOM 1195 N N . GLY A 1 163 ? 116.695 107.474 116.421 1.00 183.65 163 GLY A N 1
ATOM 1196 C CA . GLY A 1 163 ? 116.681 106.490 117.480 1.00 183.65 163 GLY A CA 1
ATOM 1197 C C . GLY A 1 163 ? 116.826 107.116 118.852 1.00 183.65 163 GLY A C 1
ATOM 1198 O O . GLY A 1 163 ? 116.982 108.327 119.011 1.00 183.65 163 GLY A O 1
ATOM 1199 N N . VAL A 1 164 ? 116.771 106.258 119.870 1.00 161.52 164 VAL A N 1
ATOM 1200 C CA . VAL A 1 164 ? 116.863 106.705 121.254 1.00 161.52 164 VAL A CA 1
ATOM 1201 C C . VAL A 1 164 ? 117.469 105.590 122.088 1.00 161.52 164 VAL A C 1
ATOM 1202 O O . VAL A 1 164 ? 117.151 104.412 121.902 1.00 161.52 164 VAL A O 1
ATOM 1206 N N . ILE A 1 165 ? 118.329 105.972 123.028 1.00 162.57 165 ILE A N 1
ATOM 1207 C CA . ILE A 1 165 ? 118.944 105.040 123.959 1.00 162.57 165 ILE A CA 1
ATOM 1208 C C . ILE A 1 165 ? 119.731 105.809 125.013 1.00 162.57 165 ILE A C 1
ATOM 1209 O O . ILE A 1 165 ? 119.162 106.559 125.809 1.00 162.57 165 ILE A O 1
ATOM 1214 N N . GLY B 1 5 ? 94.706 99.372 89.311 1.00 178.06 5 GLY B N 1
ATOM 1215 C CA . GLY B 1 5 ? 94.236 100.197 90.408 1.00 178.06 5 GLY B CA 1
ATOM 1216 C C . GLY B 1 5 ? 93.405 101.376 89.948 1.00 178.06 5 GLY B C 1
ATOM 1217 O O . GLY B 1 5 ? 93.214 102.341 90.684 1.00 178.06 5 GLY B O 1
ATOM 1218 N N . LYS B 1 6 ? 92.912 101.301 88.717 1.00 183.63 6 LYS B N 1
ATOM 1219 C CA . LYS B 1 6 ? 92.086 102.362 88.147 1.00 183.63 6 LYS B CA 1
ATOM 1220 C C . LYS B 1 6 ? 90.646 102.109 88.570 1.00 183.63 6 LYS B C 1
ATOM 1221 O O . LYS B 1 6 ? 89.908 101.358 87.933 1.00 183.63 6 LYS B O 1
ATOM 1227 N N . TYR B 1 7 ? 90.240 102.747 89.665 1.00 185.30 7 TYR B N 1
ATOM 1228 C CA . TYR B 1 7 ? 88.928 102.526 90.252 1.00 185.30 7 TYR B CA 1
ATOM 1229 C C . TYR B 1 7 ? 87.943 103.640 89.928 1.00 185.30 7 TYR B C 1
ATOM 1230 O O . TYR B 1 7 ? 86.903 103.740 90.585 1.00 185.30 7 TYR B O 1
ATOM 1239 N N . GLY B 1 8 ? 88.244 104.469 88.926 1.00 195.56 8 GLY B N 1
ATOM 1240 C CA . GLY B 1 8 ? 87.432 105.649 88.678 1.00 195.56 8 GLY B CA 1
ATOM 1241 C C . GLY B 1 8 ? 85.977 105.330 88.390 1.00 195.56 8 GLY B C 1
ATOM 1242 O O . GLY B 1 8 ? 85.076 106.036 88.850 1.00 195.56 8 GLY B O 1
ATOM 1243 N N . LEU B 1 9 ? 85.727 104.264 87.627 1.00 205.18 9 LEU B N 1
ATOM 1244 C CA . LEU B 1 9 ? 84.352 103.885 87.315 1.00 205.18 9 LEU B CA 1
ATOM 1245 C C . LEU B 1 9 ? 83.573 103.581 88.587 1.00 205.18 9 LEU B C 1
ATOM 1246 O O . LEU B 1 9 ? 82.436 104.039 88.764 1.00 205.18 9 LEU B O 1
ATOM 1251 N N . PHE B 1 10 ? 84.182 102.820 89.495 1.00 196.11 10 PHE B N 1
ATOM 1252 C CA . PHE B 1 10 ? 83.519 102.487 90.748 1.00 196.11 10 PHE B CA 1
ATOM 1253 C C . PHE B 1 10 ? 83.326 103.716 91.622 1.00 196.11 10 PHE B C 1
ATOM 1254 O O . PHE B 1 10 ? 82.363 103.778 92.391 1.00 196.11 10 PHE B O 1
ATOM 1262 N N . ILE B 1 11 ? 84.213 104.706 91.510 1.00 198.59 11 ILE B N 1
ATOM 1263 C CA . ILE B 1 11 ? 84.040 105.940 92.271 1.00 198.59 11 ILE B CA 1
ATOM 1264 C C . ILE B 1 11 ? 82.754 106.638 91.853 1.00 198.59 11 ILE B C 1
ATOM 1265 O O . ILE B 1 11 ? 81.920 107.006 92.690 1.00 198.59 11 ILE B O 1
ATOM 1270 N N . LYS B 1 12 ? 82.568 106.815 90.545 1.00 212.60 12 LYS B N 1
ATOM 1271 C CA . LYS B 1 12 ? 81.343 107.435 90.055 1.00 212.60 12 LYS B CA 1
ATOM 1272 C C . LYS B 1 12 ? 80.130 106.584 90.402 1.00 212.60 12 LYS B C 1
ATOM 1273 O O . LYS B 1 12 ? 79.072 107.115 90.762 1.00 212.60 12 LYS B O 1
ATOM 1279 N N . ARG B 1 13 ? 80.269 105.258 90.313 1.00 215.14 13 ARG B N 1
ATOM 1280 C CA . ARG B 1 13 ? 79.154 104.373 90.636 1.00 215.14 13 ARG B CA 1
ATOM 1281 C C . ARG B 1 13 ? 78.726 104.531 92.089 1.00 215.14 13 ARG B C 1
ATOM 1282 O O . ARG B 1 13 ? 77.528 104.570 92.393 1.00 215.14 13 ARG B O 1
ATOM 1290 N N . ILE B 1 14 ? 79.695 104.627 93.004 1.00 201.86 14 ILE B N 1
ATOM 1291 C CA . ILE B 1 14 ? 79.393 104.787 94.423 1.00 201.86 14 ILE B CA 1
ATOM 1292 C C . ILE B 1 14 ? 79.168 106.237 94.808 1.00 201.86 14 ILE B C 1
ATOM 1293 O O . ILE B 1 14 ? 78.922 106.525 95.986 1.00 201.86 14 ILE B O 1
ATOM 1298 N N . SER B 1 15 ? 79.245 107.161 93.855 1.00 214.24 15 SER B N 1
ATOM 1299 C CA . SER B 1 15 ? 78.994 108.570 94.134 1.00 214.24 15 SER B CA 1
ATOM 1300 C C . SER B 1 15 ? 77.657 108.993 93.542 1.00 214.24 15 SER B C 1
ATOM 1301 O O . SER B 1 15 ? 77.585 109.321 92.348 1.00 214.24 15 SER B O 1
ATOM 1304 N N . PRO B 1 16 ? 76.575 109.001 94.318 1.00 216.03 16 PRO B N 1
ATOM 1305 C CA . PRO B 1 16 ? 75.280 109.484 93.814 1.00 216.03 16 PRO B CA 1
ATOM 1306 C C . PRO B 1 16 ? 75.092 110.992 93.891 1.00 216.03 16 PRO B C 1
ATOM 1307 O O . PRO B 1 16 ? 73.977 111.465 93.652 1.00 216.03 16 PRO B O 1
ATOM 1311 N N . LYS B 1 17 ? 76.137 111.748 94.216 1.00 217.75 17 LYS B N 1
ATOM 1312 C CA . LYS B 1 17 ? 76.042 113.190 94.423 1.00 217.75 17 LYS B CA 1
ATOM 1313 C C . LYS B 1 17 ? 76.480 113.975 93.196 1.00 217.75 17 LYS B C 1
ATOM 1314 O O . LYS B 1 17 ? 77.116 115.024 93.329 1.00 217.75 17 LYS B O 1
ATOM 1320 N N . ASP B 1 18 ? 76.143 113.462 92.005 1.00 229.02 18 ASP B N 1
ATOM 1321 C CA . ASP B 1 18 ? 76.428 114.031 90.685 1.00 229.02 18 ASP B CA 1
ATOM 1322 C C . ASP B 1 18 ? 77.574 115.038 90.684 1.00 229.02 18 ASP B C 1
ATOM 1323 O O . ASP B 1 18 ? 78.700 114.685 91.051 1.00 229.02 18 ASP B O 1
ATOM 1328 N N . ALA B 1 19 ? 77.304 116.279 90.281 1.00 221.59 19 ALA B N 1
ATOM 1329 C CA . ALA B 1 19 ? 78.288 117.360 90.330 1.00 221.59 19 ALA B CA 1
ATOM 1330 C C . ALA B 1 19 ? 79.575 116.957 89.606 1.00 221.59 19 ALA B C 1
ATOM 1331 O O . ALA B 1 19 ? 80.623 116.741 90.215 1.00 221.59 19 ALA B O 1
ATOM 1333 N N . ASP B 1 20 ? 79.442 116.839 88.283 1.00 211.96 20 ASP B N 1
ATOM 1334 C CA . ASP B 1 20 ? 80.451 116.251 87.407 1.00 211.96 20 ASP B CA 1
ATOM 1335 C C . ASP B 1 20 ? 81.860 116.615 87.845 1.00 211.96 20 ASP B C 1
ATOM 1336 O O . ASP B 1 20 ? 82.209 117.793 87.956 1.00 211.96 20 ASP B O 1
ATOM 1341 N N . ILE B 1 21 ? 82.665 115.593 88.094 1.00 204.10 21 ILE B N 1
ATOM 1342 C CA . ILE B 1 21 ? 83.929 115.743 88.798 1.00 204.10 21 ILE B CA 1
ATOM 1343 C C . ILE B 1 21 ? 85.040 115.965 87.784 1.00 204.10 21 ILE B C 1
ATOM 1344 O O . ILE B 1 21 ? 85.028 115.376 86.696 1.00 204.10 21 ILE B O 1
ATOM 1349 N N . THR B 1 22 ? 85.995 116.823 88.133 1.00 192.75 22 THR B N 1
ATOM 135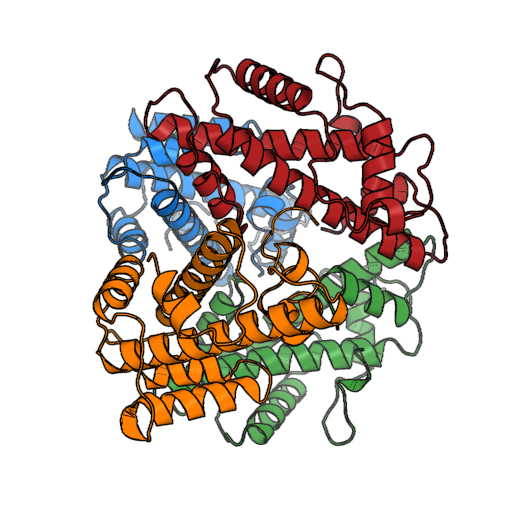0 C CA . THR B 1 22 ? 87.150 117.041 87.276 1.00 192.75 22 THR B CA 1
ATOM 1351 C C . THR B 1 22 ? 87.919 115.742 87.089 1.00 192.75 22 THR B C 1
ATOM 1352 O O . THR B 1 22 ? 88.050 114.939 88.017 1.00 192.75 22 THR B O 1
ATOM 1356 N N . LYS B 1 23 ? 88.426 115.536 85.871 1.00 191.83 23 LYS B N 1
ATOM 1357 C CA . LYS B 1 23 ? 89.161 114.313 85.568 1.00 191.83 23 LYS B CA 1
ATOM 1358 C C . LYS B 1 23 ? 90.373 114.158 86.474 1.00 191.83 23 LYS B C 1
ATOM 1359 O O . LYS B 1 23 ? 90.735 113.041 86.860 1.00 191.83 23 LYS B O 1
ATOM 1365 N N . GLU B 1 24 ? 91.012 115.275 86.827 1.00 183.79 24 GLU B N 1
ATOM 1366 C CA . GLU B 1 24 ? 92.152 115.224 87.733 1.00 183.79 24 GLU B CA 1
ATOM 1367 C C . GLU B 1 24 ? 91.760 114.650 89.088 1.00 183.79 24 GLU B C 1
ATOM 1368 O O . GLU B 1 24 ? 92.546 113.932 89.717 1.00 183.79 24 GLU B O 1
ATOM 1374 N N . SER B 1 25 ? 90.549 114.959 89.555 1.00 175.70 25 SER B N 1
ATOM 1375 C CA . SER B 1 25 ? 90.163 114.568 90.903 1.00 175.70 25 SER B CA 1
ATOM 1376 C C . SER B 1 25 ? 90.048 113.059 91.029 1.00 175.70 25 SER B C 1
ATOM 1377 O O . SER B 1 25 ? 90.344 112.503 92.092 1.00 175.70 25 SER B O 1
ATOM 1380 N N . LEU B 1 26 ? 89.624 112.385 89.961 1.00 178.85 26 LEU B N 1
ATOM 1381 C CA . LEU B 1 26 ? 89.575 110.930 89.985 1.00 178.85 26 LEU B CA 1
ATOM 1382 C C . LEU B 1 26 ? 90.965 110.351 90.197 1.00 178.85 26 LEU B C 1
ATOM 1383 O O . LEU B 1 26 ? 91.155 109.436 91.004 1.00 178.85 26 LEU B O 1
ATOM 1388 N N . GLU B 1 27 ? 91.958 110.885 89.488 1.00 179.01 27 GLU B N 1
ATOM 1389 C CA . GLU B 1 27 ? 93.324 110.416 89.683 1.00 179.01 27 GLU B CA 1
ATOM 1390 C C . GLU B 1 27 ? 93.816 110.737 91.087 1.00 179.01 27 GLU B C 1
ATOM 1391 O O . GLU B 1 27 ? 94.506 109.923 91.714 1.00 179.01 27 GLU B O 1
ATOM 1397 N N . THR B 1 28 ? 93.468 111.917 91.600 1.00 168.29 28 THR B N 1
ATOM 1398 C CA . THR B 1 28 ? 93.902 112.284 92.943 1.00 168.29 28 THR B CA 1
ATOM 1399 C C . THR B 1 28 ? 93.348 111.313 93.974 1.00 168.29 28 THR B C 1
ATOM 1400 O O . THR B 1 28 ? 94.079 110.825 94.841 1.00 168.29 28 THR B O 1
ATOM 1404 N N . VAL B 1 29 ? 92.055 111.003 93.885 1.00 156.88 29 VAL B N 1
ATOM 1405 C CA . VAL B 1 29 ? 91.474 110.093 94.862 1.00 156.88 29 VAL B CA 1
ATOM 1406 C C . VAL B 1 29 ? 91.974 108.672 94.642 1.00 156.88 29 VAL B C 1
ATOM 1407 O O . VAL B 1 29 ? 92.076 107.895 95.595 1.00 156.88 29 VAL B O 1
ATOM 1411 N N . ASN B 1 30 ? 92.289 108.299 93.401 1.00 170.96 30 ASN B N 1
ATOM 1412 C CA . ASN B 1 30 ? 92.862 106.979 93.164 1.00 170.96 30 ASN B CA 1
ATOM 1413 C C . ASN B 1 30 ? 94.209 106.847 93.857 1.00 170.96 30 ASN B C 1
ATOM 1414 O O . ASN B 1 30 ? 94.482 105.845 94.531 1.00 170.96 30 ASN B O 1
ATOM 1419 N N . ASN B 1 31 ? 95.060 107.865 93.717 1.00 168.62 31 ASN B N 1
ATOM 1420 C CA . ASN B 1 31 ? 96.317 107.873 94.456 1.00 168.62 31 ASN B CA 1
ATOM 1421 C C . ASN B 1 31 ? 96.059 107.860 95.955 1.00 168.62 31 ASN B C 1
ATOM 1422 O O . ASN B 1 31 ? 96.765 107.184 96.711 1.00 168.62 31 ASN B O 1
ATOM 1427 N N . MET B 1 32 ? 95.049 108.605 96.398 1.00 160.20 32 MET B N 1
ATOM 1428 C CA . MET B 1 32 ? 94.733 108.672 97.817 1.00 160.20 32 MET B CA 1
ATOM 1429 C C . MET B 1 32 ? 94.426 107.280 98.362 1.00 160.20 32 MET B C 1
ATOM 1430 O O . MET B 1 32 ? 95.019 106.833 99.354 1.00 160.20 32 MET B O 1
ATOM 1435 N N . LEU B 1 33 ? 93.524 106.562 97.688 1.00 151.49 33 LEU B N 1
ATOM 1436 C CA . LEU B 1 33 ? 93.135 105.231 98.142 1.00 151.49 33 LEU B CA 1
ATOM 1437 C C . LEU B 1 33 ? 94.282 104.239 98.036 1.00 151.49 33 LEU B C 1
ATOM 1438 O O . LEU B 1 33 ? 94.454 103.396 98.923 1.00 151.49 33 LEU B O 1
ATOM 1443 N N . VAL B 1 34 ? 95.065 104.295 96.958 1.00 148.14 34 VAL B N 1
ATOM 1444 C CA . VAL B 1 34 ? 96.132 103.310 96.830 1.00 148.14 34 VAL B CA 1
ATOM 1445 C C . VAL B 1 34 ? 97.197 103.547 97.893 1.00 148.14 34 VAL B C 1
ATOM 1446 O O . VAL B 1 34 ? 97.761 102.594 98.444 1.00 148.14 34 VAL B O 1
ATOM 1450 N N . PHE B 1 35 ? 97.473 104.812 98.222 1.00 146.36 35 PHE B N 1
ATOM 1451 C CA . PHE B 1 35 ? 98.402 105.093 99.309 1.00 146.36 35 PHE B CA 1
ATOM 1452 C C . PHE B 1 35 ? 97.856 104.595 100.638 1.00 146.36 35 PHE B C 1
ATOM 1453 O O . PHE B 1 35 ? 98.602 104.040 101.455 1.00 146.36 35 PHE B O 1
ATOM 1461 N N . LEU B 1 36 ? 96.560 104.807 100.883 1.00 140.51 36 LEU B N 1
ATOM 1462 C CA . LEU B 1 36 ? 95.955 104.281 102.101 1.00 140.51 36 LEU B CA 1
ATOM 1463 C C . LEU B 1 36 ? 96.134 102.773 102.181 1.00 140.51 36 LEU B C 1
ATOM 1464 O O . LEU B 1 36 ? 96.533 102.233 103.221 1.00 140.51 36 LEU B O 1
ATOM 1469 N N . ALA B 1 37 ? 95.838 102.078 101.085 1.00 135.52 37 ALA B N 1
ATOM 1470 C CA . ALA B 1 37 ? 95.950 100.626 101.074 1.00 135.52 37 ALA B CA 1
ATOM 1471 C C . ALA B 1 37 ? 97.381 100.191 101.342 1.00 135.52 37 ALA B C 1
ATOM 1472 O O . ALA B 1 37 ? 97.621 99.277 102.134 1.00 135.52 37 ALA B O 1
ATOM 1474 N N . GLU B 1 38 ? 98.347 100.844 100.695 1.00 154.01 38 GLU B N 1
ATOM 1475 C CA . GLU B 1 38 ? 99.744 100.467 100.881 1.00 154.01 38 GLU B CA 1
ATOM 1476 C C . GLU B 1 38 ? 100.176 100.658 102.329 1.00 154.01 38 GLU B C 1
ATOM 1477 O O . GLU B 1 38 ? 100.784 99.763 102.931 1.00 154.01 38 GLU B O 1
ATOM 1483 N N . LYS B 1 39 ? 99.877 101.823 102.909 1.00 148.21 39 LYS B N 1
ATOM 1484 C CA . LYS B 1 39 ? 100.296 102.064 104.285 1.00 148.21 39 LYS B CA 1
ATOM 1485 C C . LYS B 1 39 ? 99.633 101.081 105.236 1.00 148.21 39 LYS B C 1
ATOM 1486 O O . LYS B 1 39 ? 100.289 100.523 106.122 1.00 148.21 39 LYS B O 1
ATOM 1492 N N . LEU B 1 40 ? 98.338 100.827 105.047 1.00 134.66 40 LEU B N 1
ATOM 1493 C CA . LEU B 1 40 ? 97.625 99.957 105.972 1.00 134.66 40 LEU B CA 1
ATOM 1494 C C . LEU B 1 40 ? 98.067 98.504 105.821 1.00 134.66 40 LEU B C 1
ATOM 1495 O O . LEU B 1 40 ? 98.111 97.758 106.804 1.00 134.66 40 LEU B O 1
ATOM 1500 N N . THR B 1 41 ? 98.411 98.073 104.608 1.00 145.71 41 THR B N 1
ATOM 1501 C CA . THR B 1 41 ? 98.888 96.703 104.471 1.00 145.71 41 THR B CA 1
ATOM 1502 C C . THR B 1 41 ? 100.313 96.530 104.982 1.00 145.71 41 THR B C 1
ATOM 1503 O O . THR B 1 41 ? 100.634 95.477 105.544 1.00 145.71 41 THR B O 1
ATOM 1507 N N . LYS B 1 42 ? 101.180 97.533 104.810 1.00 142.78 42 LYS B N 1
ATOM 1508 C CA . LYS B 1 42 ? 102.497 97.463 105.438 1.00 142.78 42 LYS B CA 1
ATOM 1509 C C . LYS B 1 42 ? 102.346 97.430 106.953 1.00 142.78 42 LYS B C 1
ATOM 1510 O O . LYS B 1 42 ? 103.060 96.698 107.651 1.00 142.78 42 LYS B O 1
ATOM 1516 N N . GLN B 1 43 ? 101.388 98.205 107.466 1.00 143.56 43 GLN B N 1
ATOM 1517 C CA . GLN B 1 43 ? 100.956 98.093 108.853 1.00 143.56 43 GLN B CA 1
ATOM 1518 C C . GLN B 1 43 ? 100.599 96.666 109.237 1.00 143.56 43 GLN B C 1
ATOM 1519 O O . GLN B 1 43 ? 101.124 96.129 110.223 1.00 143.56 43 GLN B O 1
ATOM 1525 N N . ALA B 1 44 ? 99.718 96.030 108.467 1.00 149.05 44 ALA B N 1
ATOM 1526 C CA . ALA B 1 44 ? 99.287 94.681 108.813 1.00 149.05 44 ALA B CA 1
ATOM 1527 C C . ALA B 1 44 ? 100.464 93.723 108.810 1.00 149.05 44 ALA B C 1
ATOM 1528 O O . ALA B 1 44 ? 100.552 92.825 109.655 1.00 149.05 44 ALA B O 1
ATOM 1530 N N . ASN B 1 45 ? 101.373 93.894 107.852 1.00 151.73 45 ASN B N 1
ATOM 1531 C CA . ASN B 1 45 ? 102.548 93.038 107.787 1.00 151.73 45 ASN B CA 1
ATOM 1532 C C . ASN B 1 45 ? 103.428 93.221 109.014 1.00 151.73 45 ASN B C 1
ATOM 1533 O O . ASN B 1 45 ? 103.936 92.243 109.573 1.00 151.73 45 ASN B O 1
ATOM 1538 N N . ILE B 1 46 ? 103.613 94.465 109.458 1.00 151.34 46 ILE B N 1
ATOM 1539 C CA . ILE B 1 46 ? 104.510 94.690 110.582 1.00 151.34 46 ILE B CA 1
ATOM 1540 C C . ILE B 1 46 ? 103.880 94.304 111.908 1.00 151.34 46 ILE B C 1
ATOM 1541 O O . ILE B 1 46 ? 104.603 94.046 112.875 1.00 151.34 46 ILE B O 1
ATOM 1546 N N . ILE B 1 47 ? 102.555 94.247 111.993 1.00 157.92 47 ILE B N 1
ATOM 1547 C CA . ILE B 1 47 ? 101.941 93.929 113.277 1.00 157.92 47 ILE B CA 1
ATOM 1548 C C . ILE B 1 47 ? 101.767 92.427 113.490 1.00 157.92 47 ILE B C 1
ATOM 1549 O O . ILE B 1 47 ? 101.770 91.964 114.635 1.00 157.92 47 ILE B O 1
ATOM 1554 N N . ILE B 1 48 ? 101.629 91.650 112.418 1.00 173.61 48 ILE B N 1
ATOM 1555 C CA . ILE B 1 48 ? 101.291 90.243 112.569 1.00 173.61 48 ILE B CA 1
ATOM 1556 C C . ILE B 1 48 ? 102.505 89.460 113.052 1.00 173.61 48 ILE B C 1
ATOM 1557 O O . ILE B 1 48 ? 103.660 89.825 112.793 1.00 173.61 48 ILE B O 1
ATOM 1562 N N . ASP B 1 49 ? 102.240 88.380 113.785 1.00 181.27 49 ASP B N 1
ATOM 1563 C CA . ASP B 1 49 ? 103.270 87.458 114.239 1.00 181.27 49 ASP B CA 1
ATOM 1564 C C . ASP B 1 49 ? 103.117 86.066 113.647 1.00 181.27 49 ASP B C 1
ATOM 1565 O O . ASP B 1 49 ? 103.913 85.178 113.971 1.00 181.27 49 ASP B O 1
ATOM 1570 N N . GLN B 1 50 ? 102.122 85.850 112.793 1.00 187.84 50 GLN B N 1
ATOM 1571 C CA . GLN B 1 50 ? 101.836 84.541 112.232 1.00 187.84 50 GLN B CA 1
ATOM 1572 C C . GLN B 1 50 ? 101.828 84.620 110.711 1.00 187.84 50 GLN B C 1
ATOM 1573 O O . GLN B 1 50 ? 101.534 85.668 110.130 1.00 187.84 50 GLN B O 1
ATOM 1579 N N . LYS B 1 51 ? 102.153 83.493 110.071 1.00 193.07 51 LYS B N 1
ATOM 1580 C CA . LYS B 1 51 ? 102.382 83.475 108.630 1.00 193.07 51 LYS B CA 1
ATOM 1581 C C . LYS B 1 51 ? 101.133 83.791 107.813 1.00 193.07 51 LYS B C 1
ATOM 1582 O O . LYS B 1 51 ? 101.255 84.356 106.720 1.00 193.07 51 LYS B O 1
ATOM 1588 N N . THR B 1 52 ? 99.947 83.444 108.300 1.00 185.71 52 THR B N 1
ATOM 1589 C CA . THR B 1 52 ? 98.710 83.634 107.554 1.00 185.71 52 THR B CA 1
ATOM 1590 C C . THR B 1 52 ? 97.939 84.814 108.125 1.00 185.71 52 THR B C 1
ATOM 1591 O O . THR B 1 52 ? 97.708 84.881 109.336 1.00 185.71 52 THR B O 1
ATOM 1595 N N . LEU B 1 53 ? 97.539 85.733 107.254 1.00 154.89 53 LEU B N 1
ATOM 1596 C CA . LEU B 1 53 ? 96.772 86.889 107.691 1.00 154.89 53 LEU B CA 1
ATOM 1597 C C . LEU B 1 53 ? 95.338 86.492 108.015 1.00 154.89 53 LEU B C 1
ATOM 1598 O O . LEU B 1 53 ? 94.808 85.507 107.496 1.00 154.89 53 LEU B O 1
ATOM 1603 N N . ARG B 1 54 ? 94.707 87.273 108.889 1.00 153.66 54 ARG B N 1
ATOM 1604 C CA . ARG B 1 54 ? 93.338 87.024 109.308 1.00 153.66 54 ARG B CA 1
ATOM 1605 C C . ARG B 1 54 ? 92.534 88.314 109.245 1.00 153.66 54 ARG B C 1
ATOM 1606 O O . ARG B 1 54 ? 93.066 89.408 109.447 1.00 153.66 54 ARG B O 1
ATOM 1614 N N . HIS B 1 55 ? 91.237 88.168 108.969 1.00 153.03 55 HIS B N 1
ATOM 1615 C CA . HIS B 1 55 ? 90.357 89.328 108.890 1.00 153.03 55 HIS B CA 1
ATOM 1616 C C . HIS B 1 55 ? 90.262 90.051 110.225 1.00 153.03 55 HIS B C 1
ATOM 1617 O O . HIS B 1 55 ? 90.219 91.288 110.264 1.00 153.03 55 HIS B O 1
ATOM 1624 N N . ASP B 1 56 ? 90.221 89.299 111.324 1.00 158.79 56 ASP B N 1
ATOM 1625 C CA . ASP B 1 56 ? 90.106 89.918 112.636 1.00 158.79 56 ASP B CA 1
ATOM 1626 C C . ASP B 1 56 ? 91.301 90.812 112.927 1.00 158.79 56 ASP B C 1
ATOM 1627 O O . ASP B 1 56 ? 91.173 91.814 113.643 1.00 158.79 56 ASP B O 1
ATOM 1632 N N . ALA B 1 57 ? 92.464 90.475 112.370 1.00 155.99 57 ALA B N 1
ATOM 1633 C CA . ALA B 1 57 ? 93.627 91.342 112.506 1.00 155.99 57 ALA B CA 1
ATOM 1634 C C . ALA B 1 57 ? 93.356 92.706 111.889 1.00 155.99 57 ALA B C 1
ATOM 1635 O O . ALA B 1 57 ? 93.623 93.741 112.506 1.00 155.99 57 ALA B O 1
ATOM 1637 N N . PHE B 1 58 ? 92.811 92.725 110.673 1.00 147.85 58 PHE B N 1
ATOM 1638 C CA . PHE B 1 58 ? 92.491 93.996 110.036 1.00 147.85 58 PHE B CA 1
ATOM 1639 C C . PHE B 1 58 ? 91.440 94.744 110.836 1.00 147.85 58 PHE B C 1
ATOM 1640 O O . PHE B 1 58 ? 91.535 95.965 111.023 1.00 147.85 58 PHE B O 1
ATOM 1648 N N . LEU B 1 59 ? 90.429 94.018 111.315 1.00 161.06 59 LEU B N 1
ATOM 1649 C CA . LEU B 1 59 ? 89.402 94.612 112.161 1.00 161.06 59 LEU B CA 1
ATOM 1650 C C . LEU B 1 59 ? 90.024 95.359 113.330 1.00 161.06 59 LEU B C 1
ATOM 1651 O O . LEU B 1 59 ? 89.718 96.531 113.573 1.00 161.06 59 LEU B O 1
ATOM 1656 N N . TRP B 1 60 ? 90.916 94.693 114.058 1.00 156.08 60 TRP B N 1
ATOM 1657 C CA . TRP B 1 60 ? 91.541 95.338 115.204 1.00 156.08 60 TRP B CA 1
ATOM 1658 C C . TRP B 1 60 ? 92.427 96.497 114.771 1.00 156.08 60 TRP B C 1
ATOM 1659 O O . TRP B 1 60 ? 92.459 97.539 115.435 1.00 156.08 60 TRP B O 1
ATOM 1670 N N . LEU B 1 61 ? 93.141 96.344 113.654 1.00 149.85 61 LEU B N 1
ATOM 1671 C CA . LEU B 1 61 ? 93.992 97.425 113.168 1.00 149.85 61 LEU B CA 1
ATOM 1672 C C . LEU B 1 61 ? 93.178 98.675 112.889 1.00 149.85 61 LEU B C 1
ATOM 1673 O O . LEU B 1 61 ? 93.665 99.798 113.055 1.00 149.85 61 LEU B O 1
ATOM 1678 N N . LEU B 1 62 ? 91.940 98.503 112.440 1.00 168.46 62 LEU B N 1
ATOM 1679 C CA . LEU B 1 62 ? 91.079 99.665 112.294 1.00 168.46 62 LEU B CA 1
ATOM 1680 C C . LEU B 1 62 ? 90.404 100.037 113.608 1.00 168.46 62 LEU B C 1
ATOM 1681 O O . LEU B 1 62 ? 89.970 101.182 113.765 1.00 168.46 62 LEU B O 1
ATOM 1686 N N . THR B 1 63 ? 90.331 99.107 114.562 1.00 173.99 63 THR B N 1
ATOM 1687 C CA . THR B 1 63 ? 89.624 99.386 115.809 1.00 173.99 63 THR B CA 1
ATOM 1688 C C . THR B 1 63 ? 90.306 100.477 116.625 1.00 173.99 63 THR B C 1
ATOM 1689 O O . THR B 1 63 ? 89.622 101.313 117.226 1.00 173.99 63 THR B O 1
ATOM 1693 N N . ASP B 1 64 ? 91.639 100.492 116.658 1.00 187.26 64 ASP B N 1
ATOM 1694 C CA . ASP B 1 64 ? 92.344 101.487 117.459 1.00 187.26 64 ASP B CA 1
ATOM 1695 C C . ASP B 1 64 ? 92.167 102.897 116.918 1.00 187.26 64 ASP B C 1
ATOM 1696 O O . ASP B 1 64 ? 92.501 103.860 117.615 1.00 187.26 64 ASP B O 1
ATOM 1701 N N . ILE B 1 65 ? 91.668 103.034 115.688 1.00 202.35 65 ILE B N 1
ATOM 1702 C CA . ILE B 1 65 ? 91.486 104.352 115.098 1.00 202.35 65 ILE B CA 1
ATOM 1703 C C . ILE B 1 65 ? 90.522 105.155 115.953 1.00 202.35 65 ILE B C 1
ATOM 1704 O O . ILE B 1 65 ? 89.425 104.691 116.290 1.00 202.35 65 ILE B O 1
ATOM 1709 N N . GLN B 1 66 ? 90.935 106.367 116.316 1.00 229.27 66 GLN B N 1
ATOM 1710 C CA . GLN B 1 66 ? 90.175 107.175 117.258 1.00 229.27 66 GLN B CA 1
ATOM 1711 C C . GLN B 1 66 ? 88.796 107.500 116.704 1.00 229.27 66 GLN B C 1
ATOM 1712 O O . GLN B 1 66 ? 88.651 107.873 115.536 1.00 229.27 66 GLN B O 1
ATOM 1718 N N . GLY B 1 67 ? 87.784 107.355 117.548 1.00 229.44 67 GLY B N 1
ATOM 1719 C CA . GLY B 1 67 ? 86.446 107.784 117.213 1.00 229.44 67 GLY B CA 1
ATOM 1720 C C . GLY B 1 67 ? 85.512 106.624 116.907 1.00 229.44 67 GLY B C 1
ATOM 1721 O O . GLY B 1 67 ? 85.928 105.502 116.608 1.00 229.44 67 GLY B O 1
ATOM 1722 N N . GLU B 1 68 ? 84.215 106.924 116.980 1.00 232.86 68 GLU B N 1
ATOM 1723 C CA . GLU B 1 68 ? 83.146 105.992 116.647 1.00 232.86 68 GLU B CA 1
ATOM 1724 C C . GLU B 1 68 ? 83.138 105.620 115.169 1.00 232.86 68 GLU B C 1
ATOM 1725 O O . GLU B 1 68 ? 82.470 104.651 114.788 1.00 232.86 68 GLU B O 1
ATOM 1731 N N . LEU B 1 69 ? 83.875 106.360 114.336 1.00 218.81 69 LEU B N 1
ATOM 1732 C CA . LEU B 1 69 ? 83.957 106.035 112.917 1.00 218.81 69 LEU B CA 1
ATOM 1733 C C . LEU B 1 69 ? 84.551 104.651 112.700 1.00 218.81 69 LEU B C 1
ATOM 1734 O O . LEU B 1 69 ? 84.170 103.946 111.761 1.00 218.81 69 LEU B O 1
ATOM 1739 N N . GLY B 1 70 ? 85.485 104.241 113.559 1.00 221.40 70 GLY B N 1
ATOM 1740 C CA . GLY B 1 70 ? 86.033 102.901 113.442 1.00 221.40 70 GLY B CA 1
ATOM 1741 C C . GLY B 1 70 ? 84.995 101.827 113.703 1.00 221.40 70 GLY B C 1
ATOM 1742 O O . GLY B 1 70 ? 84.942 100.811 113.002 1.00 221.40 70 GLY B O 1
ATOM 1743 N N . LYS B 1 71 ? 84.155 102.034 114.719 1.00 228.10 71 LYS B N 1
ATOM 1744 C CA . LYS B 1 71 ? 83.087 101.082 114.989 1.00 228.10 71 LYS B CA 1
ATOM 1745 C C . LYS B 1 71 ? 82.052 101.083 113.872 1.00 228.10 71 LYS B C 1
ATOM 1746 O O . LYS B 1 71 ? 81.527 100.022 113.518 1.00 228.10 71 LYS B O 1
ATOM 1752 N N . HIS B 1 72 ? 81.761 102.252 113.293 1.00 220.88 72 HIS B N 1
ATOM 1753 C CA . HIS B 1 72 ? 80.911 102.286 112.106 1.00 220.88 72 HIS B CA 1
ATOM 1754 C C . HIS B 1 72 ? 81.528 101.473 110.977 1.00 220.88 72 HIS B C 1
ATOM 1755 O O . HIS B 1 72 ? 80.833 100.719 110.283 1.00 220.88 72 HIS B O 1
ATOM 1762 N N . SER B 1 73 ? 82.838 101.621 110.781 1.00 219.97 73 SER B N 1
ATOM 1763 C CA . SER B 1 73 ? 83.532 100.909 109.717 1.00 219.97 73 SER B CA 1
ATOM 1764 C C . SER B 1 73 ? 83.435 99.406 109.916 1.00 219.97 73 SER B C 1
ATOM 1765 O O . SER B 1 73 ? 83.131 98.660 108.981 1.00 219.97 73 SER B O 1
ATOM 1768 N N . GLN B 1 74 ? 83.697 98.940 111.137 1.00 233.45 74 GLN B N 1
ATOM 1769 C CA . GLN B 1 74 ? 83.648 97.504 111.383 1.00 233.45 74 GLN B CA 1
ATOM 1770 C C . GLN B 1 74 ? 82.221 96.978 111.313 1.00 233.45 74 GLN B C 1
ATOM 1771 O O . GLN B 1 74 ? 82.006 95.828 110.917 1.00 233.45 74 GLN B O 1
ATOM 1777 N N . ASP B 1 75 ? 81.235 97.802 111.678 1.00 242.03 75 ASP B N 1
ATOM 1778 C CA . ASP B 1 75 ? 79.843 97.419 111.474 1.00 242.03 75 ASP B CA 1
ATOM 1779 C C . ASP B 1 75 ? 79.552 97.227 109.993 1.00 242.03 75 ASP B C 1
ATOM 1780 O O . ASP B 1 75 ? 78.907 96.249 109.596 1.00 242.03 75 ASP B O 1
ATOM 1785 N N . PHE B 1 76 ? 80.038 98.147 109.159 1.00 228.43 76 PHE B N 1
ATOM 1786 C CA . PHE B 1 76 ? 79.884 97.993 107.717 1.00 228.43 76 PHE B CA 1
ATOM 1787 C C . PHE B 1 76 ? 80.607 96.746 107.223 1.00 228.43 76 PHE B C 1
ATOM 1788 O O . PHE B 1 76 ? 80.136 96.065 106.305 1.00 228.43 76 PHE B O 1
ATOM 1796 N N . ALA B 1 77 ? 81.762 96.442 107.816 1.00 234.80 77 ALA B N 1
ATOM 1797 C CA . ALA B 1 77 ? 82.509 95.248 107.434 1.00 234.80 77 ALA B CA 1
ATOM 1798 C C . ALA B 1 77 ? 81.727 93.982 107.754 1.00 234.80 77 ALA B C 1
ATOM 1799 O O . ALA B 1 77 ? 81.667 93.057 106.938 1.00 234.80 77 ALA B O 1
ATOM 1801 N N . ASN B 1 78 ? 81.121 93.924 108.938 1.00 245.66 78 ASN B N 1
ATOM 1802 C CA . ASN B 1 78 ? 80.269 92.787 109.270 1.00 245.66 78 ASN B CA 1
ATOM 1803 C C . ASN B 1 78 ? 79.084 92.705 108.320 1.00 245.66 78 ASN B C 1
ATOM 1804 O O . ASN B 1 78 ? 78.708 91.614 107.871 1.00 245.66 78 ASN B O 1
ATOM 1809 N N . SER B 1 79 ? 78.489 93.855 107.997 1.00 253.91 79 SER B N 1
ATOM 1810 C CA . SER B 1 79 ? 77.338 93.880 107.103 1.00 253.91 79 SER B CA 1
ATOM 1811 C C . SER B 1 79 ? 77.694 93.324 105.731 1.00 253.91 79 SER B C 1
ATOM 1812 O O . SER B 1 79 ? 76.946 92.524 105.158 1.00 253.91 79 SER B O 1
ATOM 1815 N N . VAL B 1 80 ? 78.839 93.739 105.185 1.00 253.94 80 VAL B N 1
ATOM 1816 C CA . VAL B 1 80 ? 79.230 93.258 103.863 1.00 253.94 80 VAL B CA 1
ATOM 1817 C C . VAL B 1 80 ? 79.676 91.804 103.921 1.00 253.94 80 VAL B C 1
ATOM 1818 O O . VAL B 1 80 ? 79.437 91.039 102.978 1.00 253.94 80 VAL B O 1
ATOM 1822 N N . LEU B 1 81 ? 80.327 91.392 105.011 1.00 239.93 81 LEU B N 1
ATOM 1823 C CA . LEU B 1 81 ? 80.789 90.016 105.119 1.00 239.93 81 LEU B CA 1
ATOM 1824 C C . LEU B 1 81 ? 79.616 89.051 105.177 1.00 239.93 81 LEU B C 1
ATOM 1825 O O . LEU B 1 81 ? 79.575 88.060 104.438 1.00 239.93 81 LEU B O 1
ATOM 1830 N N . TYR B 1 82 ? 78.652 89.324 106.050 1.00 249.99 82 TYR B N 1
ATOM 1831 C CA . TYR B 1 82 ? 77.507 88.434 106.199 1.00 249.99 82 TYR B CA 1
ATOM 1832 C C . TYR B 1 82 ? 76.157 89.125 106.298 1.00 249.99 82 TYR B C 1
ATOM 1833 O O . TYR B 1 82 ? 75.152 88.497 105.949 1.00 249.99 82 TYR B O 1
ATOM 1842 N N . GLY B 1 83 ? 76.073 90.375 106.747 1.00 260.91 83 GLY B N 1
ATOM 1843 C CA . GLY B 1 83 ? 74.774 90.919 107.089 1.00 260.91 83 GLY B CA 1
ATOM 1844 C C . GLY B 1 83 ? 73.838 91.251 105.944 1.00 260.91 83 GLY B C 1
ATOM 1845 O O . GLY B 1 83 ? 72.875 90.518 105.703 1.00 260.91 83 GLY B O 1
ATOM 1846 N N . GLU B 1 84 ? 74.099 92.345 105.227 1.00 268.56 84 GLU B N 1
ATOM 1847 C CA . GLU B 1 84 ? 73.180 92.769 104.172 1.00 268.56 84 GLU B CA 1
ATOM 1848 C C . GLU B 1 84 ? 73.834 93.348 102.927 1.00 268.56 84 GLU B C 1
ATOM 1849 O O . GLU B 1 84 ? 73.157 93.444 101.898 1.00 268.56 84 GLU B O 1
ATOM 1855 N N . LYS B 1 85 ? 75.103 93.735 102.960 1.00 258.37 85 LYS B N 1
ATOM 1856 C CA . LYS B 1 85 ? 75.665 94.613 101.947 1.00 258.37 85 LYS B CA 1
ATOM 1857 C C . LYS B 1 85 ? 76.636 93.864 101.043 1.00 258.37 85 LYS B C 1
ATOM 1858 O O . LYS B 1 85 ? 77.177 92.814 101.401 1.00 258.37 85 LYS B O 1
ATOM 1864 N N . GLU B 1 86 ? 76.833 94.416 99.851 1.00 242.19 86 GLU B N 1
ATOM 1865 C CA . GLU B 1 86 ? 77.745 93.885 98.851 1.00 242.19 86 GLU B CA 1
ATOM 1866 C C . GLU B 1 86 ? 78.827 94.921 98.547 1.00 242.19 86 GLU B C 1
ATOM 1867 O O . GLU B 1 86 ? 78.885 95.993 99.155 1.00 242.19 86 GLU B O 1
ATOM 1873 N N . LEU B 1 87 ? 79.681 94.593 97.583 1.00 208.08 87 LEU B N 1
ATOM 1874 C CA . LEU B 1 87 ? 80.825 95.416 97.227 1.00 208.08 87 LEU B CA 1
ATOM 1875 C C . LEU B 1 87 ? 80.794 95.703 95.735 1.00 208.08 87 LEU B C 1
ATOM 1876 O O . LEU B 1 87 ? 80.100 95.031 94.967 1.00 208.08 87 LEU B O 1
ATOM 1881 N N . VAL B 1 88 ? 81.557 96.713 95.326 1.00 194.59 88 VAL B N 1
ATOM 1882 C CA . VAL B 1 88 ? 81.627 97.087 93.920 1.00 194.59 88 VAL B CA 1
ATOM 1883 C C . VAL B 1 88 ? 83.041 97.046 93.355 1.00 194.59 88 VAL B C 1
ATOM 1884 O O . VAL B 1 88 ? 83.196 96.849 92.138 1.00 194.59 88 VAL B O 1
ATOM 1888 N N . PHE B 1 89 ? 84.087 97.217 94.171 1.00 192.45 89 PHE B N 1
ATOM 1889 C CA . PHE B 1 89 ? 85.432 97.120 93.627 1.00 192.45 89 PHE B CA 1
ATOM 1890 C C . PHE B 1 89 ? 85.813 95.665 93.370 1.00 192.45 89 PHE B C 1
ATOM 1891 O O . PHE B 1 89 ? 85.374 94.762 94.087 1.00 192.45 89 PHE B O 1
ATOM 1899 N N . PRO B 1 90 ? 86.633 95.417 92.355 1.00 184.00 90 PRO B N 1
ATOM 1900 C CA . PRO B 1 90 ? 87.039 94.043 92.053 1.00 184.00 90 PRO B CA 1
ATOM 1901 C C . PRO B 1 90 ? 87.910 93.462 93.152 1.00 184.00 90 PRO B C 1
ATOM 1902 O O . PRO B 1 90 ? 88.700 94.160 93.791 1.00 184.00 90 PRO B O 1
ATOM 1906 N N . THR B 1 91 ? 87.760 92.157 93.364 1.00 175.13 91 THR B N 1
ATOM 1907 C CA . THR B 1 91 ? 88.600 91.476 94.340 1.00 175.13 91 THR B CA 1
ATOM 1908 C C . THR B 1 91 ? 89.993 91.201 93.788 1.00 175.13 91 THR B C 1
ATOM 1909 O O . THR B 1 91 ? 90.978 91.251 94.532 1.00 175.13 91 THR B O 1
ATOM 1913 N N . LYS B 1 92 ? 90.093 90.919 92.488 1.00 192.05 92 LYS B N 1
ATOM 1914 C CA . LYS B 1 92 ? 91.349 90.432 91.926 1.00 192.05 92 LYS B CA 1
ATOM 1915 C C . LYS B 1 92 ? 92.429 91.509 91.934 1.00 192.05 92 LYS B C 1
ATOM 1916 O O . LYS B 1 92 ? 93.572 91.245 92.320 1.00 192.05 92 LYS B O 1
ATOM 1922 N N . ARG B 1 93 ? 92.091 92.726 91.501 1.00 168.57 93 ARG B N 1
ATOM 1923 C CA . ARG B 1 93 ? 93.075 93.805 91.495 1.00 168.57 93 ARG B CA 1
ATOM 1924 C C . ARG B 1 93 ? 93.556 94.112 92.906 1.00 168.57 93 ARG B C 1
ATOM 1925 O O . ARG B 1 93 ? 94.753 94.347 93.136 1.00 168.57 93 ARG B O 1
ATOM 1933 N N . THR B 1 94 ? 92.630 94.121 93.864 1.00 160.48 94 THR B N 1
ATOM 1934 C CA . THR B 1 94 ? 93.012 94.313 95.253 1.00 160.48 94 THR B CA 1
ATOM 1935 C C . THR B 1 94 ? 93.946 93.208 95.717 1.00 160.48 94 THR B C 1
ATOM 1936 O O . THR B 1 94 ? 94.924 93.473 96.418 1.00 160.48 94 THR B O 1
ATOM 1940 N N . GLU B 1 95 ? 93.673 91.964 95.323 1.00 169.96 95 GLU B N 1
ATOM 1941 C CA . GLU B 1 95 ? 94.563 90.868 95.694 1.00 169.96 95 GLU B CA 1
ATOM 1942 C C . GLU B 1 95 ? 95.944 91.046 95.079 1.00 169.96 95 GLU B C 1
ATOM 1943 O O . GLU B 1 95 ? 96.960 90.719 95.705 1.00 169.96 95 GLU B O 1
ATOM 1949 N N . ASN B 1 96 ? 96.002 91.534 93.841 1.00 168.40 96 ASN B N 1
ATOM 1950 C CA . ASN B 1 96 ? 97.295 91.764 93.206 1.00 168.40 96 ASN B CA 1
ATOM 1951 C C . ASN B 1 96 ? 98.097 92.804 93.975 1.00 168.40 96 ASN B C 1
ATOM 1952 O O . ASN B 1 96 ? 99.267 92.581 94.313 1.00 168.40 96 ASN B O 1
ATOM 1957 N N . LEU B 1 97 ? 97.478 93.947 94.271 1.00 161.86 97 LEU B N 1
ATOM 1958 C CA . LEU B 1 97 ? 98.196 94.962 95.033 1.00 161.86 97 LEU B CA 1
ATOM 1959 C C . LEU B 1 97 ? 98.522 94.469 96.436 1.00 161.86 97 LEU B C 1
ATOM 1960 O O . LEU B 1 97 ? 99.505 94.916 97.037 1.00 161.86 97 LEU B O 1
ATOM 1965 N N . MET B 1 98 ? 97.713 93.551 96.965 1.00 163.61 98 MET B N 1
ATOM 1966 C CA . MET B 1 98 ? 98.036 92.892 98.224 1.00 163.61 98 MET B CA 1
ATOM 1967 C C . MET B 1 98 ? 99.346 92.131 98.113 1.00 163.61 98 MET B C 1
ATOM 1968 O O . MET B 1 98 ? 100.268 92.325 98.913 1.00 163.61 98 MET B O 1
ATOM 1973 N N . ARG B 1 99 ? 99.444 91.265 97.105 1.00 171.03 99 ARG B N 1
ATOM 1974 C CA . ARG B 1 99 ? 100.644 90.458 96.923 1.00 171.03 99 ARG B CA 1
ATOM 1975 C C . ARG B 1 99 ? 101.857 91.324 96.625 1.00 171.03 99 ARG B C 1
ATOM 1976 O O . ARG B 1 99 ? 102.989 90.937 96.938 1.00 171.03 99 ARG B O 1
ATOM 1984 N N . LYS B 1 100 ? 101.646 92.497 96.029 1.00 162.01 100 LYS B N 1
ATOM 1985 C CA . LYS B 1 100 ? 102.763 93.373 95.702 1.00 162.01 100 LYS B CA 1
ATOM 1986 C C . LYS B 1 100 ? 103.448 93.951 96.932 1.00 162.01 100 LYS B C 1
ATOM 1987 O O . LYS B 1 100 ? 104.524 94.539 96.795 1.00 162.01 100 LYS B O 1
ATOM 1993 N N . ASN B 1 101 ? 102.862 93.808 98.121 1.00 154.98 101 ASN B N 1
ATOM 1994 C CA . ASN B 1 101 ? 103.414 94.437 99.314 1.00 154.98 101 ASN B CA 1
ATOM 1995 C C . ASN B 1 101 ? 103.547 93.458 100.473 1.00 154.98 101 ASN B C 1
ATOM 1996 O O . ASN B 1 101 ? 103.493 93.865 101.635 1.00 154.98 101 ASN B O 1
ATOM 2001 N N . THR B 1 102 ? 103.724 92.172 100.185 1.00 170.55 102 THR B N 1
ATOM 2002 C CA . THR B 1 102 ? 103.942 91.194 101.243 1.00 170.55 102 THR B CA 1
ATOM 2003 C C . THR B 1 102 ? 104.549 89.934 100.649 1.00 170.55 102 THR B C 1
ATOM 2004 O O . THR B 1 102 ? 104.578 89.743 99.431 1.00 170.55 102 THR B O 1
ATOM 2008 N N . CYS B 1 103 ? 105.015 89.045 101.538 1.00 165.78 103 CYS B N 1
ATOM 2009 C CA . CYS B 1 103 ? 105.540 87.714 101.124 1.00 165.78 103 CYS B CA 1
ATOM 2010 C C . CYS B 1 103 ? 104.930 86.718 102.114 1.00 165.78 103 CYS B C 1
ATOM 2011 O O . CYS B 1 103 ? 105.690 85.896 102.660 1.00 165.78 103 CYS B O 1
ATOM 2014 N N . LEU B 1 104 ? 103.612 86.786 102.332 1.00 171.98 104 LEU B N 1
ATOM 2015 C CA . LEU B 1 104 ? 102.907 85.993 103.333 1.00 171.98 104 LEU B CA 1
ATOM 2016 C C . LEU B 1 104 ? 101.662 85.391 102.689 1.00 171.98 104 LEU B C 1
ATOM 2017 O O . LEU B 1 104 ? 101.509 85.394 101.464 1.00 171.98 104 LEU B O 1
ATOM 2022 N N . ARG B 1 105 ? 100.768 84.863 103.522 1.00 187.05 105 ARG B N 1
ATOM 2023 C CA . ARG B 1 105 ? 99.555 84.196 103.069 1.00 187.05 105 ARG B CA 1
ATOM 2024 C C . ARG B 1 105 ? 98.324 84.983 103.504 1.00 187.05 105 ARG B C 1
ATOM 2025 O O . ARG B 1 105 ? 98.227 85.416 104.657 1.00 187.05 105 ARG B O 1
ATOM 2033 N N . ILE B 1 106 ? 97.380 85.160 102.576 1.00 175.23 106 ILE B N 1
ATOM 2034 C CA . ILE B 1 106 ? 96.204 85.998 102.786 1.00 175.23 106 ILE B CA 1
ATOM 2035 C C . ILE B 1 106 ? 94.956 85.236 102.361 1.00 175.23 106 ILE B C 1
ATOM 2036 O O . ILE B 1 106 ? 94.943 84.587 101.310 1.00 175.23 106 ILE B O 1
ATOM 2041 N N . SER B 1 107 ? 93.906 85.323 103.174 1.00 156.32 107 SER B N 1
ATOM 2042 C CA . SER B 1 107 ? 92.621 84.710 102.874 1.00 156.32 107 SER B CA 1
ATOM 2043 C C . SER B 1 107 ? 91.680 85.728 102.239 1.00 156.32 107 SER B C 1
ATOM 2044 O O . SER B 1 107 ? 91.968 86.923 102.162 1.00 156.32 107 SER B O 1
ATOM 2047 N N . GLN B 1 108 ? 90.524 85.232 101.796 1.00 149.11 108 GLN B N 1
ATOM 2048 C CA . GLN B 1 108 ? 89.567 86.092 101.109 1.00 149.11 108 GLN B CA 1
ATOM 2049 C C . GLN B 1 108 ? 88.854 87.033 102.069 1.00 149.11 108 GLN B C 1
ATOM 2050 O O . GLN B 1 108 ? 88.416 88.116 101.662 1.00 149.11 108 GLN B O 1
ATOM 2056 N N . SER B 1 109 ? 88.710 86.634 103.333 1.00 156.33 109 SER B N 1
ATOM 2057 C CA . SER B 1 109 ? 87.993 87.467 104.292 1.00 156.33 109 SER B CA 1
ATOM 2058 C C . SER B 1 109 ? 88.690 88.807 104.483 1.00 156.33 109 SER B C 1
ATOM 2059 O O . SER B 1 109 ? 88.035 89.854 104.577 1.00 156.33 109 SER B O 1
ATOM 2062 N N . ALA B 1 110 ? 90.021 88.790 104.543 1.00 159.66 110 ALA B N 1
ATOM 2063 C CA . ALA B 1 110 ? 90.766 90.038 104.612 1.00 159.66 110 ALA B CA 1
ATOM 2064 C C . ALA B 1 110 ? 90.496 90.897 103.388 1.00 159.66 110 ALA B C 1
ATOM 2065 O O . ALA B 1 110 ? 90.373 92.122 103.492 1.00 159.66 110 ALA B O 1
ATOM 2067 N N . VAL B 1 111 ? 90.402 90.268 102.217 1.00 160.87 111 VAL B N 1
ATOM 2068 C CA . VAL B 1 111 ? 90.102 91.009 100.998 1.00 160.87 111 VAL B CA 1
ATOM 2069 C C . VAL B 1 111 ? 88.747 91.688 101.119 1.00 160.87 111 VAL B C 1
ATOM 2070 O O . VAL B 1 111 ? 88.585 92.864 100.770 1.00 160.87 111 VAL B O 1
ATOM 2074 N N . LYS B 1 112 ? 87.753 90.953 101.618 1.00 162.19 112 LYS B N 1
ATOM 2075 C CA . LYS B 1 112 ? 86.426 91.533 101.783 1.00 162.19 112 LYS B CA 1
ATOM 2076 C C . LYS B 1 112 ? 86.466 92.719 102.735 1.00 162.19 112 LYS B C 1
ATOM 2077 O O . LYS B 1 112 ? 85.874 93.771 102.460 1.00 162.19 112 LYS B O 1
ATOM 2083 N N . THR B 1 113 ? 87.176 92.573 103.854 1.00 165.72 113 THR B N 1
ATOM 2084 C CA . THR B 1 113 ? 87.258 93.662 104.821 1.00 165.72 113 THR B CA 1
ATOM 2085 C C . THR B 1 113 ? 87.931 94.888 104.217 1.00 165.72 113 THR B C 1
ATOM 2086 O O . THR B 1 113 ? 87.491 96.026 104.434 1.00 165.72 113 THR B O 1
ATOM 2090 N N . LEU B 1 114 ? 89.010 94.674 103.465 1.00 152.57 114 LEU B N 1
ATOM 2091 C CA . LEU B 1 114 ? 89.704 95.789 102.836 1.00 152.57 114 LEU B CA 1
ATOM 2092 C C . LEU B 1 114 ? 88.806 96.499 101.836 1.00 152.57 114 LEU B C 1
ATOM 2093 O O . LEU B 1 114 ? 88.771 97.735 101.784 1.00 152.57 114 LEU B O 1
ATOM 2098 N N . THR B 1 115 ? 88.073 95.737 101.028 1.00 164.16 115 THR B N 1
ATOM 2099 C CA . THR B 1 115 ? 87.152 96.368 100.093 1.00 164.16 115 THR B CA 1
ATOM 2100 C C . THR B 1 115 ? 86.092 97.169 100.833 1.00 164.16 115 THR B C 1
ATOM 2101 O O . THR B 1 115 ? 85.717 98.265 100.401 1.00 164.16 115 THR B O 1
ATOM 2105 N N . ALA B 1 116 ? 85.607 96.645 101.958 1.00 174.26 116 ALA B N 1
ATOM 2106 C CA . ALA B 1 116 ? 84.613 97.376 102.736 1.00 174.26 116 ALA B CA 1
ATOM 2107 C C . ALA B 1 116 ? 85.172 98.700 103.238 1.00 174.26 116 ALA B C 1
ATOM 2108 O O . ALA B 1 116 ? 84.513 99.743 103.145 1.00 174.26 116 ALA B O 1
ATOM 2110 N N . ILE B 1 117 ? 86.391 98.680 103.778 1.00 161.25 117 ILE B N 1
ATOM 2111 C CA . ILE B 1 117 ? 86.923 99.919 104.333 1.00 161.25 117 ILE B CA 1
ATOM 2112 C C . ILE B 1 117 ? 87.222 100.913 103.219 1.00 161.25 117 ILE B C 1
ATOM 2113 O O . ILE B 1 117 ? 87.101 102.131 103.411 1.00 161.25 117 ILE B O 1
ATOM 2118 N N . LEU B 1 118 ? 87.609 100.425 102.042 1.00 156.99 118 LEU B N 1
ATOM 2119 C CA . LEU B 1 118 ? 87.758 101.319 100.900 1.00 156.99 118 LEU B CA 1
ATOM 2120 C C . LEU B 1 118 ? 86.425 101.950 100.520 1.00 156.99 118 LEU B C 1
ATOM 2121 O O . LEU B 1 118 ? 86.352 103.158 100.262 1.00 156.99 118 LEU B O 1
ATOM 2126 N N . GLU B 1 119 ? 85.356 101.148 100.497 1.00 181.86 119 GLU B N 1
ATOM 2127 C CA . GLU B 1 119 ? 84.015 101.697 100.313 1.00 181.86 119 GLU B CA 1
ATOM 2128 C C . GLU B 1 119 ? 83.778 102.839 101.286 1.00 181.86 119 GLU B C 1
ATOM 2129 O O . GLU B 1 119 ? 83.341 103.931 100.906 1.00 181.86 119 GLU B O 1
ATOM 2135 N N . TYR B 1 120 ? 84.073 102.586 102.559 1.00 185.04 120 TYR B N 1
ATOM 2136 C CA . TYR B 1 120 ? 83.722 103.525 103.615 1.00 185.04 120 TYR B CA 1
ATOM 2137 C C . TYR B 1 120 ? 84.476 104.841 103.462 1.00 185.04 120 TYR B C 1
ATOM 2138 O O . TYR B 1 120 ? 83.871 105.924 103.464 1.00 185.04 120 TYR B O 1
ATOM 2147 N N . PHE B 1 121 ? 85.803 104.771 103.330 1.00 167.04 121 PHE B N 1
ATOM 2148 C CA . PHE B 1 121 ? 86.574 106.001 103.172 1.00 167.04 121 PHE B CA 1
ATOM 2149 C C . PHE B 1 121 ? 86.231 106.732 101.882 1.00 167.04 121 PHE B C 1
ATOM 2150 O O . PHE B 1 121 ? 86.204 107.968 101.863 1.00 167.04 121 PHE B O 1
ATOM 2158 N N . CYS B 1 122 ? 85.971 106.006 100.794 1.00 174.15 122 CYS B N 1
ATOM 2159 C CA . CYS B 1 122 ? 85.538 106.685 99.582 1.00 174.15 122 CYS B CA 1
ATOM 2160 C C . CYS B 1 122 ? 84.241 107.440 99.823 1.00 174.15 122 CYS B C 1
ATOM 2161 O O . CYS B 1 122 ? 84.081 108.581 99.371 1.00 174.15 122 CYS B O 1
ATOM 2164 N N . GLY B 1 123 ? 83.307 106.821 100.543 1.00 187.20 123 GLY B N 1
ATOM 2165 C CA . GLY B 1 123 ? 82.054 107.495 100.836 1.00 187.20 123 GLY B CA 1
ATOM 2166 C C . GLY B 1 123 ? 82.258 108.767 101.633 1.00 187.20 123 GLY B C 1
ATOM 2167 O O . GLY B 1 123 ? 81.710 109.821 101.298 1.00 187.20 123 GLY B O 1
ATOM 2168 N N . GLN B 1 124 ? 83.060 108.689 102.696 1.00 186.03 124 GLN B N 1
ATOM 2169 C CA . GLN B 1 124 ? 83.299 109.890 103.493 1.00 186.03 124 GLN B CA 1
ATOM 2170 C C . GLN B 1 124 ? 84.009 110.973 102.696 1.00 186.03 124 GLN B C 1
ATOM 2171 O O . GLN B 1 124 ? 83.655 112.152 102.805 1.00 186.03 124 GLN B O 1
ATOM 2177 N N . ILE B 1 125 ? 85.007 110.612 101.891 1.00 182.21 125 ILE B N 1
ATOM 2178 C CA . ILE B 1 125 ? 85.721 111.648 101.157 1.00 182.21 125 ILE B CA 1
ATOM 2179 C C . ILE B 1 125 ? 84.802 112.318 100.142 1.00 182.21 125 ILE B C 1
ATOM 2180 O O . ILE B 1 125 ? 84.795 113.551 100.017 1.00 182.21 125 ILE B O 1
ATOM 2185 N N . MET B 1 126 ? 83.986 111.537 99.427 1.00 206.42 126 MET B N 1
ATOM 2186 C CA . MET B 1 126 ? 83.111 112.152 98.436 1.00 206.42 126 MET B CA 1
ATOM 2187 C C . MET B 1 126 ? 82.050 113.020 99.101 1.00 206.42 126 MET B C 1
ATOM 2188 O O . MET B 1 126 ? 81.757 114.123 98.621 1.00 206.42 126 MET B O 1
ATOM 2193 N N . GLU B 1 127 ? 81.473 112.558 100.215 1.00 206.85 127 GLU B N 1
ATOM 2194 C CA . GLU B 1 127 ? 80.453 113.367 100.872 1.00 206.85 127 GLU B CA 1
ATOM 2195 C C . GLU B 1 127 ? 81.050 114.641 101.453 1.00 206.85 127 GLU B C 1
ATOM 2196 O O . GLU B 1 127 ? 80.415 115.699 101.412 1.00 206.85 127 GLU B O 1
ATOM 2202 N N . ALA B 1 128 ? 82.268 114.567 101.997 1.00 205.43 128 ALA B N 1
ATOM 2203 C CA . ALA B 1 128 ? 82.908 115.769 102.515 1.00 205.43 128 ALA B CA 1
ATOM 2204 C C . ALA B 1 128 ? 83.194 116.757 101.396 1.00 205.43 128 ALA B C 1
ATOM 2205 O O . ALA B 1 128 ? 82.997 117.968 101.560 1.00 205.43 128 ALA B O 1
ATOM 2207 N N . SER B 1 129 ? 83.655 116.257 100.250 1.00 209.60 129 SER B N 1
ATOM 2208 C CA . SER B 1 129 ? 83.882 117.135 99.110 1.00 209.60 129 SER B CA 1
ATOM 2209 C C . SER B 1 129 ? 82.589 117.807 98.674 1.00 209.60 129 SER B C 1
ATOM 2210 O O . SER B 1 129 ? 82.564 119.017 98.419 1.00 209.60 129 SER B O 1
ATOM 2213 N N . PHE B 1 130 ? 81.501 117.041 98.594 1.00 211.52 130 PHE B N 1
ATOM 2214 C CA . PHE B 1 130 ? 80.231 117.621 98.173 1.00 211.52 130 PHE B CA 1
ATOM 2215 C C . PHE B 1 130 ? 79.729 118.642 99.183 1.00 211.52 130 PHE B C 1
ATOM 2216 O O . PHE B 1 130 ? 79.169 119.675 98.802 1.00 211.52 130 PHE B O 1
ATOM 2224 N N . SER B 1 131 ? 79.907 118.366 100.475 1.00 210.75 131 SER B N 1
ATOM 2225 C CA . SER B 1 131 ? 79.485 119.314 101.498 1.00 210.75 131 SER B CA 1
ATOM 2226 C C . SER B 1 131 ? 80.274 120.611 101.402 1.00 210.75 131 SER B C 1
ATOM 2227 O O . SER B 1 131 ? 79.703 121.704 101.505 1.00 210.75 131 SER B O 1
ATOM 2230 N N . GLN B 1 132 ? 81.590 120.512 101.206 1.00 202.50 132 GLN B N 1
ATOM 2231 C CA . GLN B 1 132 ? 82.394 121.718 101.049 1.00 202.50 132 GLN B CA 1
ATOM 2232 C C . GLN B 1 132 ? 81.984 122.486 99.802 1.00 202.50 132 GLN B C 1
ATOM 2233 O O . GLN B 1 132 ? 81.921 123.721 99.815 1.00 202.50 132 GLN B O 1
ATOM 2239 N N . ALA B 1 133 ? 81.694 121.770 98.715 1.00 206.19 133 ALA B N 1
ATOM 2240 C CA . ALA B 1 133 ? 81.238 122.431 97.499 1.00 206.19 133 ALA B CA 1
ATOM 2241 C C . ALA B 1 133 ? 79.919 123.153 97.729 1.00 206.19 133 ALA B C 1
ATOM 2242 O O . ALA B 1 133 ? 79.730 124.280 97.260 1.00 206.19 133 ALA B O 1
ATOM 2244 N N . LYS B 1 134 ? 78.992 122.517 98.447 1.00 206.58 134 LYS B N 1
ATOM 2245 C CA . LYS B 1 134 ? 77.722 123.165 98.754 1.00 206.58 134 LYS B CA 1
ATOM 2246 C C . LYS B 1 134 ? 77.937 124.402 99.614 1.00 206.58 134 LYS B C 1
ATOM 2247 O O . LYS B 1 134 ? 77.264 125.422 99.427 1.00 206.58 134 LYS B O 1
ATOM 2253 N N . LYS B 1 135 ? 78.870 124.327 100.566 1.00 212.33 135 LYS B N 1
ATOM 2254 C CA . LYS B 1 135 ? 79.249 125.517 101.322 1.00 212.33 135 LYS B CA 1
ATOM 2255 C C . LYS B 1 135 ? 79.754 126.611 100.392 1.00 212.33 135 LYS B C 1
ATOM 2256 O O . LYS B 1 135 ? 79.549 127.803 100.648 1.00 212.33 135 LYS B O 1
ATOM 2262 N N . SER B 1 136 ? 80.410 126.223 99.303 1.00 215.31 136 SER B N 1
ATOM 2263 C CA . SER B 1 136 ? 80.887 127.156 98.295 1.00 215.31 136 SER B CA 1
ATOM 2264 C C . SER B 1 136 ? 79.997 127.184 97.062 1.00 215.31 136 SER B C 1
ATOM 2265 O O . SER B 1 136 ? 80.431 127.670 96.018 1.00 215.31 136 SER B O 1
ATOM 2268 N N . LYS B 1 137 ? 78.785 126.630 97.152 1.00 211.01 137 LYS B N 1
ATOM 2269 C CA . LYS B 1 137 ? 77.803 126.556 96.069 1.00 211.01 137 LYS B CA 1
ATOM 2270 C C . LYS B 1 137 ? 78.437 126.162 94.736 1.00 211.01 137 LYS B C 1
ATOM 2271 O O . LYS B 1 137 ? 79.410 125.401 94.710 1.00 211.01 137 LYS B O 1
ATOM 2277 N N . ARG B 1 138 ? 77.899 126.678 93.629 1.00 218.14 138 ARG B N 1
ATOM 2278 C CA . ARG B 1 138 ? 78.259 126.213 92.292 1.00 218.14 138 ARG B CA 1
ATOM 2279 C C . ARG B 1 138 ? 78.119 124.700 92.160 1.00 218.14 138 ARG B C 1
ATOM 2280 O O . ARG B 1 138 ? 77.168 124.110 92.682 1.00 218.14 138 ARG B O 1
ATOM 2288 N N . LYS B 1 139 ? 79.056 124.073 91.461 1.00 206.66 139 LYS B N 1
ATOM 2289 C CA . LYS B 1 139 ? 78.965 122.666 91.077 1.00 206.66 139 LYS B CA 1
ATOM 2290 C C . LYS B 1 139 ? 80.347 122.228 90.605 1.00 206.66 139 LYS B C 1
ATOM 2291 O O . LYS B 1 139 ? 81.336 122.949 90.789 1.00 206.66 139 LYS B O 1
ATOM 2297 N N . ARG B 1 140 ? 80.418 121.040 89.997 1.00 195.99 140 ARG B N 1
ATOM 2298 C CA . ARG B 1 140 ? 81.620 120.571 89.304 1.00 195.99 140 ARG B CA 1
ATOM 2299 C C . ARG B 1 140 ? 82.821 120.523 90.253 1.00 195.99 140 ARG B C 1
ATOM 2300 O O . ARG B 1 140 ? 83.741 121.340 90.180 1.00 195.99 140 ARG B O 1
ATOM 2308 N N . ILE B 1 141 ? 82.756 119.560 91.176 1.00 186.22 141 ILE B N 1
ATOM 2309 C CA . ILE B 1 141 ? 83.737 119.399 92.247 1.00 186.22 141 ILE B CA 1
ATOM 2310 C C . ILE B 1 141 ? 85.155 119.602 91.726 1.00 186.22 141 ILE B C 1
ATOM 2311 O O . ILE B 1 141 ? 85.582 118.954 90.764 1.00 186.22 141 ILE B O 1
ATOM 2316 N N . ARG B 1 142 ? 85.883 120.504 92.366 1.00 188.27 142 ARG B N 1
ATOM 2317 C CA . ARG B 1 142 ? 87.193 120.984 91.966 1.00 188.27 142 ARG B CA 1
ATOM 2318 C C . ARG B 1 142 ? 88.258 120.500 92.940 1.00 188.27 142 ARG B C 1
ATOM 2319 O O . ARG B 1 142 ? 87.943 120.001 94.025 1.00 188.27 142 ARG B O 1
ATOM 2327 N N . PRO B 1 143 ? 89.544 120.626 92.584 1.00 175.08 143 PRO B N 1
ATOM 2328 C CA . PRO B 1 143 ? 90.593 120.230 93.539 1.00 175.08 143 PRO B CA 1
ATOM 2329 C C . PRO B 1 143 ? 90.482 120.950 94.864 1.00 175.08 143 PRO B C 1
ATOM 2330 O O . PRO B 1 143 ? 90.721 120.347 95.917 1.00 175.08 143 PRO B O 1
ATOM 2334 N N . ILE B 1 144 ? 90.092 122.225 94.837 1.00 187.68 144 ILE B N 1
ATOM 2335 C CA . ILE B 1 144 ? 90.016 123.023 96.056 1.00 187.68 144 ILE B CA 1
ATOM 2336 C C . ILE B 1 144 ? 89.051 122.396 97.046 1.00 187.68 144 ILE B C 1
ATOM 2337 O O . ILE B 1 144 ? 89.178 122.589 98.260 1.00 187.68 144 ILE B O 1
ATOM 2342 N N . ASP B 1 145 ? 88.085 121.626 96.554 1.00 196.99 145 ASP B N 1
ATOM 2343 C CA . ASP B 1 145 ? 87.101 121.010 97.428 1.00 196.99 145 ASP B CA 1
ATOM 2344 C C . ASP B 1 145 ? 87.682 119.888 98.274 1.00 196.99 145 ASP B C 1
ATOM 2345 O O . ASP B 1 145 ? 86.999 119.407 99.182 1.00 196.99 145 ASP B O 1
ATOM 2350 N N . ILE B 1 146 ? 88.910 119.458 98.001 1.00 181.23 146 ILE B N 1
ATOM 2351 C CA . ILE B 1 146 ? 89.544 118.430 98.812 1.00 181.23 146 ILE B CA 1
ATOM 2352 C C . ILE B 1 146 ? 90.281 119.108 99.954 1.00 181.23 146 ILE B C 1
ATOM 2353 O O . ILE B 1 146 ? 89.943 118.920 101.129 1.00 181.23 146 ILE B O 1
ATOM 2358 N N . GLU B 1 147 ? 91.275 119.921 99.614 1.00 198.40 147 GLU B N 1
ATOM 2359 C CA . GLU B 1 147 ? 91.980 120.682 100.627 1.00 198.40 147 GLU B CA 1
ATOM 2360 C C . GLU B 1 147 ? 91.015 121.636 101.314 1.00 198.40 147 GLU B C 1
ATOM 2361 O O . GLU B 1 147 ? 89.999 122.046 100.749 1.00 198.40 147 GLU B O 1
ATOM 2367 N N . ALA B 1 148 ? 91.317 121.943 102.573 1.00 216.67 148 ALA B N 1
ATOM 2368 C CA . ALA B 1 148 ? 90.453 122.690 103.478 1.00 216.67 148 ALA B CA 1
ATOM 2369 C C . ALA B 1 148 ? 89.154 121.948 103.747 1.00 216.67 148 ALA B C 1
ATOM 2370 O O . ALA B 1 148 ? 88.306 122.460 104.484 1.00 216.67 148 ALA B O 1
ATOM 2372 N N . ALA B 1 149 ? 88.960 120.772 103.158 1.00 206.26 149 ALA B N 1
ATOM 2373 C CA . ALA B 1 149 ? 87.921 119.837 103.557 1.00 206.26 149 ALA B CA 1
ATOM 2374 C C . ALA B 1 149 ? 88.482 118.679 104.357 1.00 206.26 149 ALA B C 1
ATOM 2375 O O . ALA B 1 149 ? 87.995 118.396 105.454 1.00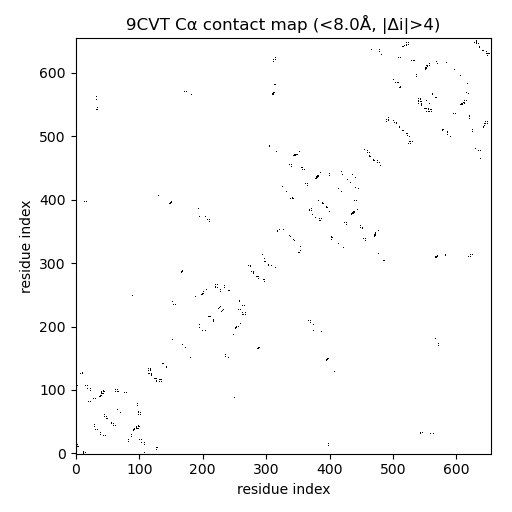 206.26 149 ALA B O 1
ATOM 2377 N N . ILE B 1 150 ? 89.515 118.020 103.833 1.00 208.46 150 ILE B N 1
ATOM 2378 C CA . ILE B 1 150 ? 90.304 117.110 104.654 1.00 208.46 150 ILE B CA 1
ATOM 2379 C C . ILE B 1 150 ? 90.912 117.871 105.822 1.00 208.46 150 ILE B C 1
ATOM 2380 O O . ILE B 1 150 ? 91.001 117.357 106.944 1.00 208.46 150 ILE B O 1
ATOM 2385 N N . SER B 1 151 ? 91.326 119.113 105.582 1.00 199.96 151 SER B N 1
ATOM 2386 C CA . SER B 1 151 ? 91.749 119.982 106.667 1.00 199.96 151 SER B CA 1
ATOM 2387 C C . SER B 1 151 ? 90.582 120.451 107.522 1.00 199.96 151 SER B C 1
ATOM 2388 O O . SER B 1 151 ? 90.791 120.803 108.688 1.00 199.96 151 SER B O 1
ATOM 2391 N N . GLN B 1 152 ? 89.364 120.467 106.975 1.00 217.38 152 GLN B N 1
ATOM 2392 C CA . GLN B 1 152 ? 88.213 120.899 107.761 1.00 217.38 152 GLN B CA 1
ATOM 2393 C C . GLN B 1 152 ? 87.928 119.923 108.892 1.00 217.38 152 GLN B C 1
ATOM 2394 O O . GLN B 1 152 ? 87.784 120.324 110.053 1.00 217.38 152 GLN B O 1
ATOM 2400 N N . ASP B 1 153 ? 87.843 118.637 108.572 1.00 216.15 153 ASP B N 1
ATOM 2401 C CA . ASP B 1 153 ? 87.612 117.633 109.596 1.00 216.15 153 ASP B CA 1
ATOM 2402 C C . ASP B 1 153 ? 88.854 117.468 110.459 1.00 216.15 153 ASP B C 1
ATOM 2403 O O . ASP B 1 153 ? 89.979 117.409 109.956 1.00 216.15 153 ASP B O 1
ATOM 2408 N N . LYS B 1 154 ? 88.644 117.397 111.773 1.00 220.56 154 LYS B N 1
ATOM 2409 C CA . LYS B 1 154 ? 89.762 117.246 112.696 1.00 220.56 154 LYS B CA 1
ATOM 2410 C C . LYS B 1 154 ? 90.381 115.856 112.606 1.00 220.56 154 LYS B C 1
ATOM 2411 O O . LYS B 1 154 ? 91.607 115.720 112.552 1.00 220.56 154 LYS B O 1
ATOM 2417 N N . GLU B 1 155 ? 89.551 114.812 112.598 1.00 215.86 155 GLU B N 1
ATOM 2418 C CA . GLU B 1 155 ? 90.088 113.457 112.669 1.00 215.86 155 GLU B CA 1
ATOM 2419 C C . GLU B 1 155 ? 90.763 113.036 111.366 1.00 215.86 155 GLU B C 1
ATOM 2420 O O . GLU B 1 155 ? 91.822 112.398 111.396 1.00 215.86 155 GLU B O 1
ATOM 2426 N N . LEU B 1 156 ? 90.193 113.403 110.216 1.00 205.16 156 LEU B N 1
ATOM 2427 C CA . LEU B 1 156 ? 90.806 113.028 108.944 1.00 205.16 156 LEU B CA 1
ATOM 2428 C C . LEU B 1 156 ? 92.214 113.594 108.829 1.00 205.16 156 LEU B C 1
ATOM 2429 O O . LEU B 1 156 ? 93.171 112.863 108.550 1.00 205.16 156 LEU B O 1
ATOM 2434 N N . HIS B 1 157 ? 92.358 114.901 109.049 1.00 211.43 157 HIS B N 1
ATOM 2435 C CA . HIS B 1 157 ? 93.678 115.517 109.011 1.00 211.43 157 HIS B CA 1
ATOM 2436 C C . HIS B 1 157 ? 94.577 114.968 110.102 1.00 211.43 157 HIS B C 1
ATOM 2437 O O . HIS B 1 157 ? 95.768 114.728 109.873 1.00 211.43 157 HIS B O 1
ATOM 2444 N N . SER B 1 158 ? 94.026 114.772 111.301 1.00 227.28 158 SER B N 1
ATOM 2445 C CA . SER B 1 158 ? 94.816 114.261 112.408 1.00 227.28 158 SER B CA 1
ATOM 2446 C C . SER B 1 158 ? 95.360 112.873 112.116 1.00 227.28 158 SER B C 1
ATOM 2447 O O . SER B 1 158 ? 96.377 112.483 112.696 1.00 227.28 158 SER B O 1
ATOM 2450 N N . MET B 1 159 ? 94.719 112.124 111.220 1.00 209.01 159 MET B N 1
ATOM 2451 C CA . MET B 1 159 ? 95.255 110.833 110.829 1.00 209.01 159 MET B CA 1
ATOM 2452 C C . MET B 1 159 ? 95.812 110.788 109.419 1.00 209.01 159 MET B C 1
ATOM 2453 O O . MET B 1 159 ? 96.592 109.880 109.121 1.00 209.01 159 MET B O 1
ATOM 2458 N N . PHE B 1 160 ? 95.445 111.724 108.545 1.00 186.50 160 PHE B N 1
ATOM 2459 C CA . PHE B 1 160 ? 95.988 111.744 107.193 1.00 186.50 160 PHE B CA 1
ATOM 2460 C C . PHE B 1 160 ? 96.898 112.941 106.952 1.00 186.50 160 PHE B C 1
ATOM 2461 O O . PHE B 1 160 ? 98.081 112.752 106.656 1.00 186.50 160 PHE B O 1
ATOM 2469 N N . GLY B 1 161 ? 96.376 114.161 107.095 1.00 183.15 161 GLY B N 1
ATOM 2470 C CA . GLY B 1 161 ? 97.155 115.386 107.041 1.00 183.15 161 GLY B CA 1
ATOM 2471 C C . GLY B 1 161 ? 98.334 115.352 106.094 1.00 183.15 161 GLY B C 1
ATOM 2472 O O . GLY B 1 161 ? 98.184 115.071 104.901 1.00 183.15 161 GLY B O 1
ATOM 2473 N N . LYS B 1 162 ? 99.511 115.641 106.650 1.00 169.31 162 LYS B N 1
ATOM 2474 C CA . LYS B 1 162 ? 100.823 115.352 106.077 1.00 169.31 162 LYS B CA 1
ATOM 2475 C C . LYS B 1 162 ? 100.882 115.413 104.558 1.00 169.31 162 LYS B C 1
ATOM 2476 O O . LYS B 1 162 ? 101.491 116.329 103.996 1.00 169.31 162 LYS B O 1
ATOM 2482 N N . GLY B 1 163 ? 100.266 114.435 103.895 1.00 177.84 163 GLY B N 1
ATOM 2483 C CA . GLY B 1 163 ? 100.349 114.275 102.455 1.00 177.84 163 GLY B CA 1
ATOM 2484 C C . GLY B 1 163 ? 100.201 115.547 101.648 1.00 177.84 163 GLY B C 1
ATOM 2485 O O . GLY B 1 163 ? 99.250 116.309 101.840 1.00 177.84 163 GLY B O 1
ATOM 2486 N N . VAL B 1 164 ? 101.154 115.792 100.748 1.00 162.48 164 VAL B N 1
ATOM 2487 C CA . VAL B 1 164 ? 101.109 116.982 99.912 1.00 162.48 164 VAL B CA 1
ATOM 2488 C C . VAL B 1 164 ? 99.999 116.854 98.879 1.00 162.48 164 VAL B C 1
ATOM 2489 O O . VAL B 1 164 ? 99.808 115.796 98.264 1.00 162.48 164 VAL B O 1
ATOM 2493 N N . ILE B 1 165 ? 99.243 117.932 98.705 1.00 166.69 165 ILE B N 1
ATOM 2494 C CA . ILE B 1 165 ? 98.193 117.984 97.700 1.00 166.69 165 ILE B CA 1
ATOM 2495 C C . ILE B 1 165 ? 98.506 119.127 96.747 1.00 166.69 165 ILE B C 1
ATOM 2496 O O . ILE B 1 165 ? 99.416 119.924 97.000 1.00 166.69 165 ILE B O 1
ATOM 2501 N N . SER B 1 166 ? 97.763 119.209 95.647 1.00 179.09 166 SER B N 1
ATOM 2502 C CA . SER B 1 166 ? 97.992 120.233 94.637 1.00 179.09 166 SER B CA 1
ATOM 2503 C C . SER B 1 166 ? 97.907 121.628 95.238 1.00 179.09 166 SER B C 1
ATOM 2504 O O . SER B 1 166 ? 96.831 122.066 95.656 1.00 179.09 166 SER B O 1
ATOM 2507 N N . GLY B 1 167 ? 99.036 122.327 95.288 1.00 160.06 167 GLY B N 1
ATOM 2508 C CA . GLY B 1 167 ? 99.054 123.660 95.842 1.00 160.06 167 GLY B CA 1
ATOM 2509 C C . GLY B 1 167 ? 98.687 123.642 97.317 1.00 160.06 167 GLY B C 1
ATOM 2510 O O . GLY B 1 167 ? 98.648 122.605 97.973 1.00 160.06 167 GLY B O 1
ATOM 2511 N N . ARG B 1 168 ? 98.392 124.840 97.817 1.00 154.08 168 ARG B N 1
ATOM 2512 C CA . ARG B 1 168 ? 97.972 125.035 99.204 1.00 154.08 168 ARG B CA 1
ATOM 2513 C C . ARG B 1 168 ? 97.485 126.458 99.442 1.00 154.08 168 ARG B C 1
ATOM 2514 O O . ARG B 1 168 ? 96.318 126.678 99.764 1.00 154.08 168 ARG B O 1
ATOM 2522 N N . HIS C 2 15 ? 92.632 121.361 123.778 1.00 147.12 15 HIS C N 1
ATOM 2523 C CA . HIS C 2 15 ? 93.863 121.723 124.466 1.00 147.12 15 HIS C CA 1
ATOM 2524 C C . HIS C 2 15 ? 94.494 120.498 125.114 1.00 147.12 15 HIS C C 1
ATOM 2525 O O . HIS C 2 15 ? 94.257 119.370 124.688 1.00 147.12 15 HIS C O 1
ATOM 2532 N N . LEU C 2 16 ? 95.301 120.726 126.147 1.00 146.47 16 LEU C N 1
ATOM 2533 C CA . LEU C 2 16 ? 95.963 119.646 126.864 1.00 146.47 16 LEU C CA 1
ATOM 2534 C C . LEU C 2 16 ? 95.474 119.466 128.289 1.00 146.47 16 LEU C C 1
ATOM 2535 O O . LEU C 2 16 ? 95.461 118.338 128.783 1.00 146.47 16 LEU C O 1
ATOM 2540 N N . ALA C 2 17 ? 95.070 120.548 128.957 1.00 167.40 17 ALA C N 1
ATOM 2541 C CA . ALA C 2 17 ? 94.634 120.440 130.345 1.00 167.40 17 ALA C CA 1
ATOM 2542 C C . ALA C 2 17 ? 93.402 119.556 130.468 1.00 167.40 17 ALA C C 1
ATOM 2543 O O . ALA C 2 17 ? 93.264 118.800 131.436 1.00 167.40 17 ALA C O 1
ATOM 2545 N N . ASP C 2 18 ? 92.501 119.632 129.490 1.00 179.98 18 ASP C N 1
ATOM 2546 C CA . ASP C 2 18 ? 91.284 118.833 129.524 1.00 179.98 18 ASP C CA 1
ATOM 2547 C C . ASP C 2 18 ? 91.562 117.337 129.510 1.00 179.98 18 ASP C C 1
ATOM 2548 O O . ASP C 2 18 ? 90.680 116.553 129.876 1.00 179.98 18 ASP C O 1
ATOM 2553 N N . HIS C 2 19 ? 92.760 116.924 129.091 1.00 161.41 19 HIS C N 1
ATOM 2554 C CA . HIS C 2 19 ? 93.058 115.499 129.004 1.00 161.41 19 HIS C CA 1
ATOM 2555 C C . HIS C 2 19 ? 93.008 114.834 130.373 1.00 161.41 19 HIS C C 1
ATOM 2556 O O . HIS C 2 19 ? 92.494 113.718 130.510 1.00 161.41 19 HIS C O 1
ATOM 2563 N N . VAL C 2 20 ? 93.542 115.498 131.398 1.00 165.42 20 VAL C N 1
ATOM 2564 C CA . VAL C 2 20 ? 93.485 114.942 132.742 1.00 165.42 20 VAL C CA 1
ATOM 2565 C C . VAL C 2 20 ? 92.059 115.041 133.270 1.00 165.42 20 VAL C C 1
ATOM 2566 O O . VAL C 2 20 ? 91.263 115.883 132.833 1.00 165.42 20 VAL C O 1
ATOM 2570 N N . SER C 2 21 ? 91.723 114.160 134.207 1.00 187.12 21 SER C N 1
ATOM 2571 C CA . SER C 2 21 ? 90.400 114.147 134.809 1.00 187.12 21 SER C CA 1
ATOM 2572 C C . SER C 2 21 ? 90.516 113.750 136.272 1.00 187.12 21 SER C C 1
ATOM 2573 O O . SER C 2 21 ? 91.498 113.137 136.696 1.00 187.12 21 SER C O 1
ATOM 2576 N N . VAL C 2 22 ? 89.496 114.112 137.041 1.00 202.90 22 VAL C N 1
ATOM 2577 C CA . VAL C 2 22 ? 89.476 113.829 138.471 1.00 202.90 22 VAL C CA 1
ATOM 2578 C C . VAL C 2 22 ? 89.039 112.388 138.690 1.00 202.90 22 VAL C C 1
ATOM 2579 O O . VAL C 2 22 ? 87.994 111.959 138.187 1.00 202.90 22 VAL C O 1
ATOM 2583 N N . GLY C 2 23 ? 89.839 111.637 139.441 1.00 203.96 23 GLY C N 1
ATOM 2584 C CA . GLY C 2 23 ? 89.494 110.267 139.762 1.00 203.96 23 GLY C CA 1
ATOM 2585 C C . GLY C 2 23 ? 90.594 109.274 139.455 1.00 203.96 23 GLY C C 1
ATOM 2586 O O . GLY C 2 23 ? 90.434 108.072 139.687 1.00 203.96 23 GLY C O 1
ATOM 2587 N N . GLU C 2 24 ? 91.715 109.761 138.930 1.00 194.41 24 GLU C N 1
ATOM 2588 C CA . GLU C 2 24 ? 92.836 108.910 138.565 1.00 194.41 24 GLU C CA 1
ATOM 2589 C C . GLU C 2 24 ? 94.102 109.402 139.251 1.00 194.41 24 GLU C C 1
ATOM 2590 O O . GLU C 2 24 ? 94.181 110.541 139.718 1.00 194.41 24 GLU C O 1
ATOM 2596 N N . THR C 2 25 ? 95.096 108.522 139.302 1.00 173.48 25 THR C N 1
ATOM 2597 C CA . THR C 2 25 ? 96.373 108.861 139.907 1.00 173.48 25 THR C CA 1
ATOM 2598 C C . THR C 2 25 ? 97.109 109.891 139.057 1.00 173.48 25 THR C C 1
ATOM 2599 O O . THR C 2 25 ? 96.817 110.087 137.875 1.00 173.48 25 THR C O 1
ATOM 2603 N N . GLN C 2 26 ? 98.076 110.561 139.680 1.00 159.77 26 GLN C N 1
ATOM 2604 C CA . GLN C 2 26 ? 98.822 111.625 139.028 1.00 159.77 26 GLN C CA 1
ATOM 2605 C C . GLN C 2 26 ? 100.293 111.528 139.405 1.00 159.77 26 GLN C C 1
ATOM 2606 O O . GLN C 2 26 ? 100.657 110.954 140.434 1.00 159.77 26 GLN C O 1
ATOM 2612 N N . ILE C 2 27 ? 101.135 112.098 138.554 1.00 138.62 27 ILE C N 1
ATOM 2613 C CA . ILE C 2 27 ? 102.580 112.109 138.812 1.00 138.62 27 ILE C CA 1
ATOM 2614 C C . ILE C 2 27 ? 102.880 113.083 139.944 1.00 138.62 27 ILE C C 1
ATOM 2615 O O . ILE C 2 27 ? 102.241 114.147 140.023 1.00 138.62 27 ILE C O 1
ATOM 2620 N N . PRO C 2 28 ? 103.812 112.770 140.842 1.00 139.84 28 PRO C N 1
ATOM 2621 C CA . PRO C 2 28 ? 104.168 113.727 141.896 1.00 139.84 28 PRO C CA 1
ATOM 2622 C C . PRO C 2 28 ? 104.713 115.026 141.323 1.00 139.84 28 PRO C C 1
ATOM 2623 O O . PRO C 2 28 ? 105.428 115.034 140.319 1.00 139.84 28 PRO C O 1
ATOM 2627 N N . LYS C 2 29 ? 104.366 116.133 141.983 1.00 149.18 29 LYS C N 1
ATOM 2628 C CA . LYS C 2 29 ? 104.777 117.448 141.503 1.00 149.18 29 LYS C CA 1
ATOM 2629 C C . LYS C 2 29 ? 106.291 117.603 141.532 1.00 149.18 29 LYS C C 1
ATOM 2630 O O . LYS C 2 29 ? 106.886 118.170 140.606 1.00 149.18 29 LYS C O 1
ATOM 2636 N N . ALA C 2 30 ? 106.933 117.112 142.591 1.00 163.20 30 ALA C N 1
ATOM 2637 C CA . ALA C 2 30 ? 108.383 117.222 142.681 1.00 163.20 30 ALA C CA 1
ATOM 2638 C C . ALA C 2 30 ? 109.057 116.507 141.521 1.00 163.20 30 ALA C C 1
ATOM 2639 O O . ALA C 2 30 ? 110.092 116.960 141.020 1.00 163.20 30 ALA C O 1
ATOM 2641 N N . SER C 2 31 ? 108.481 115.390 141.077 1.00 158.00 31 SER C N 1
ATOM 2642 C CA . SER C 2 31 ? 109.011 114.710 139.902 1.00 158.00 31 SER C CA 1
ATOM 2643 C C . SER C 2 31 ? 108.971 115.626 138.689 1.00 158.00 31 SER C C 1
ATOM 2644 O O . SER C 2 31 ? 109.926 115.682 137.905 1.00 158.00 31 SER C O 1
ATOM 2647 N N . THR C 2 32 ? 107.860 116.349 138.539 1.00 151.96 32 THR C N 1
ATOM 2648 C CA . THR C 2 32 ? 107.766 117.322 137.422 1.00 151.96 32 THR C CA 1
ATOM 2649 C C . THR C 2 32 ? 108.911 118.327 137.566 1.00 151.96 32 THR C C 1
ATOM 2650 O O . THR C 2 32 ? 109.623 118.555 136.575 1.00 151.96 32 THR C O 1
ATOM 2654 N N . GLN C 2 33 ? 109.089 118.884 138.766 1.00 156.07 33 GLN C N 1
ATOM 2655 C CA . GLN C 2 33 ? 110.118 119.899 138.952 1.00 156.07 33 GLN C CA 1
ATOM 2656 C C . GLN C 2 33 ? 111.492 119.359 138.583 1.00 156.07 33 GLN C C 1
ATOM 2657 O O . GLN C 2 33 ? 112.282 120.047 137.924 1.00 156.07 33 GLN C O 1
ATOM 2663 N N . HIS C 2 34 ? 111.794 118.129 138.997 1.00 159.33 34 HIS C N 1
ATOM 2664 C CA . HIS C 2 34 ? 113.074 117.534 138.630 1.00 159.33 34 HIS C CA 1
ATOM 2665 C C . HIS C 2 34 ? 113.188 117.357 137.125 1.00 159.33 34 HIS C C 1
ATOM 2666 O O . HIS C 2 34 ? 114.269 117.531 136.557 1.00 159.33 34 HIS C O 1
ATOM 2673 N N . LEU C 2 35 ? 112.089 117.001 136.458 1.00 151.45 35 LEU C N 1
ATOM 2674 C CA . LEU C 2 35 ? 112.142 116.866 135.006 1.00 151.45 35 LEU C CA 1
ATOM 2675 C C . LEU C 2 35 ? 112.455 118.199 134.340 1.00 151.45 35 LEU C C 1
ATOM 2676 O O . LEU C 2 35 ? 113.319 118.277 133.456 1.00 151.45 35 LEU C O 1
ATOM 2681 N N . LEU C 2 36 ? 111.776 119.265 134.766 1.00 152.31 36 LEU C N 1
ATOM 2682 C CA . LEU C 2 36 ? 112.069 120.585 134.212 1.00 152.31 36 LEU C CA 1
ATOM 2683 C C . LEU C 2 36 ? 113.512 120.989 134.471 1.00 152.31 36 LEU C C 1
ATOM 2684 O O . LEU C 2 36 ? 114.176 121.543 133.588 1.00 152.31 36 LEU C O 1
ATOM 2689 N N . ARG C 2 37 ? 114.018 120.724 135.675 1.00 167.13 37 ARG C N 1
ATOM 2690 C CA . ARG C 2 37 ? 115.414 121.040 135.952 1.00 167.13 37 ARG C CA 1
ATOM 2691 C C . ARG C 2 37 ? 116.341 120.239 135.047 1.00 167.13 37 ARG C C 1
ATOM 2692 O O . ARG C 2 37 ? 117.311 120.780 134.506 1.00 167.13 37 ARG C O 1
ATOM 2700 N N . LYS C 2 38 ? 116.042 118.954 134.852 1.00 163.93 38 LYS C N 1
ATOM 2701 C CA . LYS C 2 38 ? 116.843 118.129 133.957 1.00 163.93 38 LYS C CA 1
ATOM 2702 C C . LYS C 2 38 ? 116.804 118.662 132.535 1.00 163.93 38 LYS C C 1
ATOM 2703 O O . LYS C 2 38 ? 117.747 118.452 131.764 1.00 163.93 38 LYS C O 1
ATOM 2709 N N . ALA C 2 39 ? 115.730 119.360 132.171 1.00 148.89 39 ALA C N 1
ATOM 2710 C CA . ALA C 2 39 ? 115.693 120.016 130.873 1.00 148.89 39 ALA C CA 1
ATOM 2711 C C . ALA C 2 39 ? 116.639 121.206 130.786 1.00 148.89 39 ALA C C 1
ATOM 2712 O O . ALA C 2 39 ? 116.817 121.754 129.694 1.00 148.89 39 ALA C O 1
ATOM 2714 N N . GLY C 2 40 ? 117.235 121.625 131.897 1.00 153.41 40 GLY C N 1
ATOM 2715 C CA . GLY C 2 40 ? 118.121 122.766 131.897 1.00 153.41 40 GLY C CA 1
ATOM 2716 C C . GLY C 2 40 ? 117.456 124.089 132.195 1.00 153.41 40 GLY C C 1
ATOM 2717 O O . GLY C 2 40 ? 118.150 125.111 132.260 1.00 153.41 40 GLY C O 1
ATOM 2718 N N . SER C 2 41 ? 116.140 124.108 132.374 1.00 155.62 41 SER C N 1
ATOM 2719 C CA . SER C 2 41 ? 115.448 125.344 132.706 1.00 155.62 41 SER C CA 1
ATOM 2720 C C . SER C 2 41 ? 115.798 125.777 134.121 1.00 155.62 41 SER C C 1
ATOM 2721 O O . SER C 2 41 ? 115.738 124.978 135.060 1.00 155.62 41 SER C O 1
ATOM 2724 N N . LEU C 2 42 ? 116.162 127.047 134.275 1.00 151.09 42 LEU C N 1
ATOM 2725 C CA . LEU C 2 42 ? 116.509 127.548 135.597 1.00 151.09 42 LEU C CA 1
ATOM 2726 C C . LEU C 2 42 ? 115.281 127.783 136.463 1.00 151.09 42 LEU C C 1
ATOM 2727 O O . LEU C 2 42 ? 115.365 127.664 137.689 1.00 151.09 42 LEU C O 1
ATOM 2732 N N . SER C 2 43 ? 114.143 128.111 135.859 1.00 163.59 43 SER C N 1
ATOM 2733 C CA . SER C 2 43 ? 112.937 128.371 136.632 1.00 163.59 43 SER C CA 1
ATOM 2734 C C . SER C 2 43 ? 111.718 128.076 135.775 1.00 163.59 43 SER C C 1
ATOM 2735 O O . SER C 2 43 ? 111.799 128.010 134.547 1.00 163.59 43 SER C O 1
ATOM 2738 N N . ALA C 2 44 ? 110.579 127.915 136.445 1.00 169.02 44 ALA C N 1
ATOM 2739 C CA . ALA C 2 44 ? 109.339 127.568 135.772 1.00 169.02 44 ALA C CA 1
ATOM 2740 C C . ALA C 2 44 ? 108.174 128.223 136.495 1.00 169.02 44 ALA C C 1
ATOM 2741 O O . ALA C 2 44 ? 108.281 128.615 137.658 1.00 169.02 44 ALA C O 1
ATOM 2743 N N . ALA C 2 45 ? 107.053 128.338 135.788 1.00 157.62 45 ALA C N 1
ATOM 2744 C CA . ALA C 2 45 ? 105.847 128.884 136.387 1.00 157.62 45 ALA C CA 1
ATOM 2745 C C . ALA C 2 45 ? 105.203 127.856 137.313 1.00 157.62 45 ALA C C 1
ATOM 2746 O O . ALA C 2 45 ? 105.540 126.670 137.306 1.00 157.62 45 ALA C O 1
ATOM 2748 N N . GLY C 2 46 ? 104.253 128.327 138.115 1.00 152.23 46 GLY C N 1
ATOM 2749 C CA . GLY C 2 46 ? 103.635 127.469 139.106 1.00 152.23 46 GLY C CA 1
ATOM 2750 C C . GLY C 2 46 ? 102.619 126.484 138.577 1.00 152.23 46 GLY C C 1
ATOM 2751 O O . GLY C 2 46 ? 102.180 125.612 139.331 1.00 152.23 46 GLY C O 1
ATOM 2752 N N . ASP C 2 47 ? 102.231 126.592 137.309 1.00 151.68 47 ASP C N 1
ATOM 2753 C CA . ASP C 2 47 ? 101.197 125.735 136.747 1.00 151.68 47 ASP C CA 1
ATOM 2754 C C . ASP C 2 47 ? 101.738 124.754 135.719 1.00 151.68 47 ASP C C 1
ATOM 2755 O O . ASP C 2 47 ? 100.953 124.096 135.030 1.00 151.68 47 ASP C O 1
ATOM 2760 N N . THR C 2 48 ? 103.060 124.624 135.611 1.00 141.32 48 THR C N 1
ATOM 2761 C CA . THR C 2 48 ? 103.644 123.795 134.565 1.00 141.32 48 THR C CA 1
ATOM 2762 C C . THR C 2 48 ? 103.333 122.319 134.745 1.00 141.32 48 THR C C 1
ATOM 2763 O O . THR C 2 48 ? 103.472 121.546 133.792 1.00 141.32 48 THR C O 1
ATOM 2767 N N . GLU C 2 49 ? 102.925 121.909 135.943 1.00 149.26 49 GLU C N 1
ATOM 2768 C CA . GLU C 2 49 ? 102.695 120.494 136.203 1.00 149.26 49 GLU C CA 1
ATOM 2769 C C . GLU C 2 49 ? 101.528 119.955 135.384 1.00 149.26 49 GLU C C 1
ATOM 2770 O O . GLU C 2 49 ? 101.576 118.818 134.899 1.00 149.26 49 GLU C O 1
ATOM 2776 N N . VAL C 2 50 ? 100.469 120.750 135.231 1.00 135.68 50 VAL C N 1
ATOM 2777 C CA . VAL C 2 50 ? 99.257 120.257 134.577 1.00 135.68 50 VAL C CA 1
ATOM 2778 C C . VAL C 2 50 ? 99.506 119.876 133.121 1.00 135.68 50 VAL C C 1
ATOM 2779 O O . VAL C 2 50 ? 99.126 118.762 132.722 1.00 135.68 50 VAL C O 1
ATOM 2783 N N . PRO C 2 51 ? 100.100 120.730 132.281 1.00 131.43 51 PRO C N 1
ATOM 2784 C CA . PRO C 2 51 ? 100.288 120.328 130.882 1.00 131.43 51 PRO C CA 1
ATOM 2785 C C . PRO C 2 51 ? 101.149 119.094 130.724 1.00 131.43 51 PRO C C 1
ATOM 2786 O O . PRO C 2 51 ? 100.826 118.224 129.908 1.00 131.43 51 PRO C O 1
ATOM 2790 N N . ILE C 2 52 ? 102.233 118.975 131.490 1.00 130.46 52 ILE C N 1
ATOM 2791 C CA . ILE C 2 52 ? 103.081 117.807 131.306 1.00 130.46 52 ILE C CA 1
ATOM 2792 C C . ILE C 2 52 ? 102.409 116.562 131.859 1.00 130.46 52 ILE C C 1
ATOM 2793 O O . ILE C 2 52 ? 102.589 115.465 131.318 1.00 130.46 52 ILE C O 1
ATOM 2798 N N . ARG C 2 53 ? 101.620 116.696 132.926 1.00 133.73 53 ARG C N 1
ATOM 2799 C CA . ARG C 2 53 ? 100.838 115.561 133.394 1.00 133.73 53 ARG C CA 1
ATOM 2800 C C . ARG C 2 53 ? 99.917 115.066 132.293 1.00 133.73 53 ARG C C 1
ATOM 2801 O O . ARG C 2 53 ? 99.874 113.867 131.985 1.00 133.73 53 ARG C O 1
ATOM 2809 N N . GLY C 2 54 ? 99.191 115.989 131.666 1.00 129.30 54 GLY C N 1
ATOM 2810 C CA . GLY C 2 54 ? 98.314 115.597 130.578 1.00 129.30 54 GLY C CA 1
ATOM 2811 C C . GLY C 2 54 ? 99.071 114.959 129.431 1.00 129.30 54 GLY C C 1
ATOM 2812 O O . GLY C 2 54 ? 98.631 113.957 128.863 1.00 129.30 54 GLY C O 1
ATOM 2813 N N . PHE C 2 55 ? 100.228 115.522 129.084 1.00 115.13 55 PHE C N 1
ATOM 2814 C CA . PHE C 2 55 ? 100.986 115.021 127.944 1.00 115.13 55 PHE C CA 1
ATOM 2815 C C . PHE C 2 55 ? 101.489 113.607 128.198 1.00 115.13 55 PHE C C 1
ATOM 2816 O O . PHE C 2 55 ? 101.378 112.730 127.330 1.00 115.13 55 PHE C O 1
ATOM 2824 N N . VAL C 2 56 ? 102.044 113.364 129.386 1.00 116.70 56 VAL C N 1
ATOM 2825 C CA . VAL C 2 56 ? 102.550 112.032 129.681 1.00 116.70 56 VAL C CA 1
ATOM 2826 C C . VAL C 2 56 ? 101.401 111.042 129.759 1.00 116.70 56 VAL C C 1
ATOM 2827 O O . VAL C 2 56 ? 101.516 109.902 129.291 1.00 116.70 56 VAL C O 1
ATOM 2831 N N . HIS C 2 57 ? 100.263 111.463 130.314 1.00 119.67 57 HIS C N 1
ATOM 2832 C CA . HIS C 2 57 ? 99.118 110.567 130.359 1.00 119.67 57 HIS C CA 1
ATOM 2833 C C . HIS C 2 57 ? 98.655 110.209 128.956 1.00 119.67 57 HIS C C 1
ATOM 2834 O O . HIS C 2 57 ? 98.331 109.051 128.682 1.00 119.67 57 HIS C O 1
ATOM 2841 N N . MET C 2 58 ? 98.634 111.187 128.051 1.00 143.20 58 MET C N 1
ATOM 2842 C CA . MET C 2 58 ? 98.183 110.927 126.688 1.00 143.20 58 MET C CA 1
ATOM 2843 C C . MET C 2 58 ? 99.131 109.980 125.962 1.00 143.20 58 MET C C 1
ATOM 2844 O O . MET C 2 58 ? 98.691 109.034 125.291 1.00 143.20 58 MET C O 1
ATOM 2849 N N . LYS C 2 59 ? 100.439 110.223 126.075 1.00 121.89 59 LYS C N 1
ATOM 2850 C CA . LYS C 2 59 ? 101.394 109.346 125.407 1.00 121.89 59 LYS C CA 1
ATOM 2851 C C . LYS C 2 59 ? 101.306 107.931 125.958 1.00 121.89 59 LYS C C 1
ATOM 2852 O O . LYS C 2 59 ? 101.313 106.955 125.194 1.00 121.89 59 LYS C O 1
ATOM 2858 N N . LEU C 2 60 ? 101.202 107.799 127.282 1.00 128.79 60 LEU C N 1
ATOM 2859 C CA . LEU C 2 60 ? 101.061 106.476 127.871 1.00 128.79 60 LEU C CA 1
ATOM 2860 C C . LEU C 2 60 ? 99.777 105.808 127.413 1.00 128.79 60 LEU C C 1
ATOM 2861 O O . LEU C 2 60 ? 99.760 104.604 127.151 1.00 128.79 60 LEU C O 1
ATOM 2866 N N . HIS C 2 61 ? 98.691 106.573 127.314 1.00 134.86 61 HIS C N 1
ATOM 2867 C CA . HIS C 2 61 ? 97.423 106.012 126.865 1.00 134.86 61 HIS C CA 1
ATOM 2868 C C . HIS C 2 61 ? 97.549 105.445 125.459 1.00 134.86 61 HIS C C 1
ATOM 2869 O O . HIS C 2 61 ? 97.143 104.307 125.195 1.00 134.86 61 HIS C O 1
ATOM 2876 N N . LYS C 2 62 ? 98.125 106.224 124.543 1.00 140.43 62 LYS C N 1
ATOM 2877 C CA . LYS C 2 62 ? 98.271 105.744 123.173 1.00 140.43 62 LYS C CA 1
ATOM 2878 C C . LYS C 2 62 ? 99.150 104.501 123.126 1.00 140.43 62 LYS C C 1
ATOM 2879 O O . LYS C 2 62 ? 98.801 103.495 122.488 1.00 140.43 62 LYS C O 1
ATOM 2885 N N . LEU C 2 63 ? 100.289 104.545 123.819 1.00 127.06 63 LEU C N 1
ATOM 2886 C CA . LEU C 2 63 ? 101.217 103.424 123.769 1.00 127.06 63 LEU C CA 1
ATOM 2887 C C . LEU C 2 63 ? 100.599 102.168 124.365 1.00 127.06 63 LEU C C 1
ATOM 2888 O O . LEU C 2 63 ? 100.745 101.072 123.813 1.00 127.06 63 LEU C O 1
ATOM 2893 N N . VAL C 2 64 ? 99.900 102.307 125.491 1.00 135.31 64 VAL C N 1
ATOM 2894 C CA . VAL C 2 64 ? 99.316 101.142 126.133 1.00 135.31 64 VAL C CA 1
ATOM 2895 C C . VAL C 2 64 ? 98.176 100.585 125.299 1.00 135.31 64 VAL C C 1
ATOM 2896 O O . VAL C 2 64 ? 97.988 99.368 125.243 1.00 135.31 64 VAL C O 1
ATOM 2900 N N . GLN C 2 65 ? 97.403 101.445 124.628 1.00 130.63 65 GLN C N 1
ATOM 2901 C CA . GLN C 2 65 ? 96.369 100.931 123.739 1.00 130.63 65 GLN C CA 1
ATOM 2902 C C . GLN C 2 65 ? 96.983 100.119 122.613 1.00 130.63 65 GLN C C 1
ATOM 2903 O O . GLN C 2 65 ? 96.499 99.029 122.281 1.00 130.63 65 GLN C O 1
ATOM 2909 N N . LYS C 2 66 ? 98.063 100.630 122.022 1.00 138.70 66 LYS C N 1
ATOM 2910 C CA . LYS C 2 66 ? 98.694 99.909 120.923 1.00 138.70 66 LYS C CA 1
ATOM 2911 C C . LYS C 2 66 ? 99.270 98.583 121.403 1.00 138.70 66 LYS C C 1
ATOM 2912 O O . LYS C 2 66 ? 99.147 97.551 120.728 1.00 138.70 66 LYS C O 1
ATOM 2918 N N . SER C 2 67 ? 99.892 98.593 122.581 1.00 149.42 67 SER C N 1
ATOM 2919 C CA . SER C 2 67 ? 100.427 97.362 123.144 1.00 149.42 67 SER C CA 1
ATOM 2920 C C . SER C 2 67 ? 99.317 96.362 123.433 1.00 149.42 67 SER C C 1
ATOM 2921 O O . SER C 2 67 ? 99.488 95.157 123.224 1.00 149.42 67 SER C O 1
ATOM 2924 N N . LEU C 2 68 ? 98.175 96.843 123.926 1.00 151.61 68 LEU C N 1
ATOM 2925 C CA . LEU C 2 68 ? 97.044 95.958 124.167 1.00 151.61 68 LEU C CA 1
ATOM 2926 C C . LEU C 2 68 ? 96.559 95.338 122.869 1.00 151.61 68 LEU C C 1
ATOM 2927 O O . LEU C 2 68 ? 96.201 94.157 122.833 1.00 151.61 68 LEU C O 1
ATOM 2932 N N . LEU C 2 69 ? 96.525 96.125 121.794 1.00 149.15 69 LEU C N 1
ATOM 2933 C CA . LEU C 2 69 ? 96.144 95.565 120.502 1.00 149.15 69 LEU C CA 1
ATOM 2934 C C . LEU C 2 69 ? 97.112 94.469 120.085 1.00 149.15 69 LEU C C 1
ATOM 2935 O O . LEU C 2 69 ? 96.695 93.398 119.624 1.00 149.15 69 LEU C O 1
ATOM 2940 N N . ALA C 2 70 ? 98.411 94.720 120.244 1.00 150.17 70 ALA C N 1
ATOM 2941 C CA . ALA C 2 70 ? 99.400 93.709 119.885 1.00 150.17 70 ALA C CA 1
ATOM 2942 C C . ALA C 2 70 ? 99.210 92.443 120.707 1.00 150.17 70 ALA C C 1
ATOM 2943 O O . ALA C 2 70 ? 99.281 91.328 120.176 1.00 150.17 70 ALA C O 1
ATOM 2945 N N . MET C 2 71 ? 98.964 92.600 122.006 1.00 154.43 71 MET C N 1
ATOM 2946 C CA . MET C 2 71 ? 98.719 91.452 122.870 1.00 154.43 71 MET C CA 1
ATOM 2947 C C . MET C 2 71 ? 97.495 90.680 122.401 1.00 154.43 71 MET C C 1
ATOM 2948 O O . MET C 2 71 ? 97.526 89.448 122.305 1.00 154.43 71 MET C O 1
ATOM 2953 N N . GLN C 2 72 ? 96.418 91.393 122.077 1.00 158.74 72 GLN C N 1
ATOM 2954 C CA . GLN C 2 72 ? 95.195 90.733 121.643 1.00 158.74 72 GLN C CA 1
ATOM 2955 C C . GLN C 2 72 ? 95.400 89.984 120.337 1.00 158.74 72 GLN C C 1
ATOM 2956 O O . GLN C 2 72 ? 94.778 88.939 120.119 1.00 158.74 72 GLN C O 1
ATOM 2962 N N . LEU C 2 73 ? 96.266 90.498 119.461 1.00 171.85 73 LEU C N 1
ATOM 2963 C CA . LEU C 2 73 ? 96.483 89.842 118.175 1.00 171.85 73 LEU C CA 1
ATOM 2964 C C . LEU C 2 73 ? 97.055 88.443 118.349 1.00 171.85 73 LEU C C 1
ATOM 2965 O O . LEU C 2 73 ? 96.647 87.506 117.653 1.00 171.85 73 LEU C O 1
ATOM 2970 N N . ALA C 2 74 ? 97.994 88.279 119.271 1.00 156.95 74 ALA C N 1
ATOM 2971 C CA . ALA C 2 74 ? 98.693 87.013 119.429 1.00 156.95 74 ALA C CA 1
ATOM 2972 C C . ALA C 2 74 ? 97.881 85.968 120.177 1.00 156.95 74 ALA C C 1
ATOM 2973 O O . ALA C 2 74 ? 98.440 84.924 120.531 1.00 156.95 74 ALA C O 1
ATOM 2975 N N . LYS C 2 75 ? 96.592 86.212 120.416 1.00 160.71 75 LYS C N 1
ATOM 2976 C CA . LYS C 2 75 ? 95.764 85.316 121.222 1.00 160.71 75 LYS C CA 1
ATOM 2977 C C . LYS C 2 75 ? 96.423 85.056 122.573 1.00 160.71 75 LYS C C 1
ATOM 2978 O O . LYS C 2 75 ? 96.456 83.932 123.075 1.00 160.71 75 LYS C O 1
ATOM 2984 N N . ARG C 2 76 ? 96.952 86.118 123.160 1.00 166.74 76 ARG C N 1
ATOM 2985 C CA . ARG C 2 76 ? 97.767 86.082 124.362 1.00 166.74 76 ARG C CA 1
ATOM 2986 C C . ARG C 2 76 ? 96.930 86.544 125.553 1.00 166.74 76 ARG C C 1
ATOM 2987 O O . ARG C 2 76 ? 95.754 86.888 125.417 1.00 166.74 76 ARG C O 1
ATOM 2995 N N . LYS C 2 77 ? 97.539 86.537 126.740 1.00 155.59 77 LYS C N 1
ATOM 2996 C CA . LYS C 2 77 ? 96.884 87.072 127.925 1.00 155.59 77 LYS C CA 1
ATOM 2997 C C . LYS C 2 77 ? 97.785 87.952 128.780 1.00 155.59 77 LYS C C 1
ATOM 2998 O O . LYS C 2 77 ? 97.332 88.428 129.825 1.00 155.59 77 LYS C O 1
ATOM 3004 N N . THR C 2 78 ? 99.033 88.183 128.379 1.00 157.39 78 THR C N 1
ATOM 3005 C CA . THR C 2 78 ? 99.953 89.029 129.126 1.00 157.39 78 THR C CA 1
ATOM 3006 C C . THR C 2 78 ? 101.087 89.445 128.202 1.00 157.39 78 THR C C 1
ATOM 3007 O O . THR C 2 78 ? 101.618 88.620 127.458 1.00 157.39 78 THR C O 1
ATOM 3011 N N . ILE C 2 79 ? 101.447 90.722 128.252 1.00 147.29 79 ILE C N 1
ATOM 3012 C CA . ILE C 2 79 ? 102.377 91.294 127.287 1.00 147.29 79 ILE C CA 1
ATOM 3013 C C . ILE C 2 79 ? 103.807 90.910 127.637 1.00 147.29 79 ILE C C 1
ATOM 3014 O O . ILE C 2 79 ? 104.139 90.636 128.795 1.00 147.29 79 ILE C O 1
ATOM 3019 N N . MET C 2 80 ? 104.663 90.887 126.621 1.00 150.65 80 MET C N 1
ATOM 3020 C CA . MET C 2 80 ? 106.097 90.680 126.774 1.00 150.65 80 MET C CA 1
ATOM 3021 C C . MET C 2 80 ? 106.846 91.861 126.173 1.00 150.65 80 MET C C 1
ATOM 3022 O O . MET C 2 80 ? 106.249 92.820 125.677 1.00 150.65 80 MET C O 1
ATOM 3027 N N . LYS C 2 81 ? 108.176 91.771 126.206 1.00 146.53 81 LYS C N 1
ATOM 3028 C CA . LYS C 2 81 ? 108.993 92.793 125.564 1.00 146.53 81 LYS C CA 1
ATOM 3029 C C . LYS C 2 81 ? 108.779 92.805 124.058 1.00 146.53 81 LYS C C 1
ATOM 3030 O O . LYS C 2 81 ? 108.938 93.849 123.417 1.00 146.53 81 LYS C O 1
ATOM 3036 N N . SER C 2 82 ? 108.420 91.658 123.479 1.00 144.54 82 SER C N 1
ATOM 3037 C CA . SER C 2 82 ? 108.194 91.598 122.041 1.00 144.54 82 SER C CA 1
ATOM 3038 C C . SER C 2 82 ? 107.039 92.497 121.630 1.00 144.54 82 SER C C 1
ATOM 3039 O O . SER C 2 82 ? 107.122 93.210 120.624 1.00 144.54 82 SER C O 1
ATOM 3042 N N . ASP C 2 83 ? 105.951 92.475 122.397 1.00 149.65 83 ASP C N 1
ATOM 3043 C CA . ASP C 2 83 ? 104.805 93.311 122.070 1.00 149.65 83 ASP C CA 1
ATOM 3044 C C . ASP C 2 83 ? 105.182 94.783 122.119 1.00 149.65 83 ASP C C 1
ATOM 3045 O O . ASP C 2 83 ? 104.826 95.564 121.227 1.00 149.65 83 ASP C O 1
ATOM 3050 N N . VAL C 2 84 ? 105.920 95.176 123.155 1.00 141.46 84 VAL C N 1
ATOM 3051 C CA . VAL C 2 84 ? 106.299 96.573 123.302 1.00 141.46 84 VAL C CA 1
ATOM 3052 C C . VAL C 2 84 ? 107.236 96.996 122.181 1.00 141.46 84 VAL C C 1
ATOM 3053 O O . VAL C 2 84 ? 107.110 98.096 121.640 1.00 141.46 84 VAL C O 1
ATOM 3057 N N . LYS C 2 85 ? 108.193 96.140 121.813 1.00 153.53 85 LYS C N 1
ATOM 3058 C CA . LYS C 2 85 ? 109.104 96.516 120.736 1.00 153.53 85 LYS C CA 1
ATOM 3059 C C . LYS C 2 85 ? 108.373 96.586 119.402 1.00 153.53 85 LYS C C 1
ATOM 3060 O O . LYS C 2 85 ? 108.700 97.425 118.554 1.00 153.53 85 LYS C O 1
ATOM 3066 N N . LYS C 2 86 ? 107.380 95.719 119.194 1.00 145.10 86 LYS C N 1
ATOM 3067 C CA . LYS C 2 86 ? 106.583 95.815 117.979 1.00 145.10 86 LYS C CA 1
ATOM 3068 C C . LYS C 2 86 ? 105.806 97.122 117.944 1.00 145.10 86 LYS C C 1
ATOM 3069 O O . LYS C 2 86 ? 105.748 97.795 116.907 1.00 145.10 86 LYS C O 1
ATOM 3075 N N . ALA C 2 87 ? 105.227 97.515 119.077 1.00 135.58 87 ALA C N 1
ATOM 3076 C CA . ALA C 2 87 ? 104.549 98.805 119.141 1.00 135.58 87 ALA C CA 1
ATOM 3077 C C . ALA C 2 87 ? 105.529 99.945 118.906 1.00 135.58 87 ALA C C 1
ATOM 3078 O O . ALA C 2 87 ? 105.190 100.954 118.278 1.00 135.58 87 ALA C O 1
ATOM 3080 N N . ALA C 2 88 ? 106.747 99.806 119.421 1.00 145.59 88 ALA C N 1
ATOM 3081 C CA . ALA C 2 88 ? 107.743 100.855 119.264 1.00 145.59 88 ALA C CA 1
ATOM 3082 C C . ALA C 2 88 ? 108.130 101.031 117.805 1.00 145.59 88 ALA C C 1
ATOM 3083 O O . ALA C 2 88 ? 108.174 102.158 117.301 1.00 145.59 88 ALA C O 1
ATOM 3085 N N . GLU C 2 89 ? 108.404 99.923 117.107 1.00 153.11 89 GLU C N 1
ATOM 3086 C CA . GLU C 2 89 ? 108.637 99.985 115.666 1.00 153.11 89 GLU C CA 1
ATOM 3087 C C . GLU C 2 89 ? 107.416 100.537 114.953 1.00 153.11 89 GLU C C 1
ATOM 3088 O O . GLU C 2 89 ? 107.524 101.125 113.871 1.00 153.11 89 GLU C O 1
ATOM 3094 N N . LEU C 2 90 ? 106.241 100.355 115.552 1.00 137.84 90 LEU C N 1
ATOM 3095 C CA . LEU C 2 90 ? 105.032 100.875 114.941 1.00 137.84 90 LEU C CA 1
ATOM 3096 C C . LEU C 2 90 ? 104.983 102.395 114.989 1.00 137.84 90 LEU C C 1
ATOM 3097 O O . LEU C 2 90 ? 104.520 103.032 114.036 1.00 137.84 90 LEU C O 1
ATOM 3102 N N . MET C 2 91 ? 105.494 102.999 116.057 1.00 143.69 91 MET C N 1
ATOM 3103 C CA . MET C 2 91 ? 105.479 104.451 116.102 1.00 143.69 91 MET C CA 1
ATOM 3104 C C . MET C 2 91 ? 106.531 105.073 115.193 1.00 143.69 91 MET C C 1
ATOM 3105 O O . MET C 2 91 ? 106.723 106.292 115.246 1.00 143.69 91 MET C O 1
ATOM 3110 N N . HIS C 2 92 ? 107.200 104.278 114.355 1.00 134.16 92 HIS C N 1
ATOM 3111 C CA . HIS C 2 92 ? 108.310 104.757 113.534 1.00 134.16 92 HIS C CA 1
ATOM 3112 C C . HIS C 2 92 ? 109.402 105.370 114.402 1.00 134.16 92 HIS C C 1
ATOM 3113 O O . HIS C 2 92 ? 110.141 106.254 113.964 1.00 134.16 92 HIS C O 1
ATOM 3120 N N . LEU C 2 93 ? 109.500 104.898 115.641 1.00 153.29 93 LEU C N 1
ATOM 3121 C CA . LEU C 2 93 ? 110.452 105.411 116.624 1.00 153.29 93 LEU C CA 1
ATOM 3122 C C . LEU C 2 93 ? 111.445 104.318 116.983 1.00 153.29 93 LEU C C 1
ATOM 3123 O O . LEU C 2 93 ? 111.113 103.399 117.752 1.00 153.29 93 LEU C O 1
ATOM 3128 N N . PRO C 2 94 ? 112.664 104.369 116.458 1.00 165.46 94 PRO C N 1
ATOM 3129 C CA . PRO C 2 94 ? 113.653 103.340 116.788 1.00 165.46 94 PRO C CA 1
ATOM 3130 C C . PRO C 2 94 ? 114.097 103.438 118.237 1.00 165.46 94 PRO C C 1
ATOM 3131 O O . PRO C 2 94 ? 114.080 104.509 118.847 1.00 165.46 94 PRO C O 1
ATOM 3135 N N . VAL C 2 95 ? 114.500 102.295 118.788 1.00 162.71 95 VAL C N 1
ATOM 3136 C CA . VAL C 2 95 ? 115.069 102.238 120.128 1.00 162.71 95 VAL C CA 1
ATOM 3137 C C . VAL C 2 95 ? 116.072 101.096 120.160 1.00 162.71 95 VAL C C 1
ATOM 3138 O O . VAL C 2 95 ? 115.910 100.084 119.474 1.00 162.71 95 VAL C O 1
ATOM 3142 N N . PHE C 2 96 ? 117.123 101.268 120.957 1.00 176.20 96 PHE C N 1
ATOM 3143 C CA . PHE C 2 96 ? 118.236 100.330 120.993 1.00 176.20 96 PHE C CA 1
ATOM 3144 C C . PHE C 2 96 ? 118.346 99.645 122.350 1.00 176.20 96 PHE C C 1
ATOM 3145 O O . PHE C 2 96 ? 119.440 99.275 122.778 1.00 176.20 96 PHE C O 1
ATOM 3153 N N . ALA C 2 97 ? 117.225 99.478 123.039 1.00 178.28 97 ALA C N 1
ATOM 3154 C CA . ALA C 2 97 ? 117.226 98.962 124.398 1.00 178.28 97 ALA C CA 1
ATOM 3155 C C . ALA C 2 97 ? 116.920 97.470 124.422 1.00 178.28 97 ALA C C 1
ATOM 3156 O O . ALA C 2 97 ? 116.190 96.946 123.576 1.00 178.28 97 ALA C O 1
ATOM 3158 N N . ILE C 2 98 ? 117.496 96.791 125.408 1.00 184.10 98 ILE C N 1
ATOM 3159 C CA . ILE C 2 98 ? 117.276 95.365 125.617 1.00 184.10 98 ILE C CA 1
ATOM 3160 C C . ILE C 2 98 ? 117.044 95.161 127.111 1.00 184.10 98 ILE C C 1
ATOM 3161 O O . ILE C 2 98 ? 117.702 95.816 127.932 1.00 184.10 98 ILE C O 1
ATOM 3166 N N . PRO C 2 99 ? 116.099 94.313 127.515 1.00 182.88 99 PRO C N 1
ATOM 3167 C CA . PRO C 2 99 ? 115.891 94.077 128.950 1.00 182.88 99 PRO C CA 1
ATOM 3168 C C . PRO C 2 99 ? 117.078 93.418 129.632 1.00 182.88 99 PRO C C 1
ATOM 3169 O O . PRO C 2 99 ? 117.605 93.954 130.612 1.00 182.88 99 PRO C O 1
ATOM 3173 N N . THR C 2 100 ? 117.507 92.274 129.099 1.00 178.74 100 THR C N 1
ATOM 3174 C CA . THR C 2 100 ? 118.538 91.401 129.681 1.00 178.74 100 THR C CA 1
ATOM 3175 C C . THR C 2 100 ? 118.588 91.436 131.206 1.00 178.74 100 THR C C 1
ATOM 3176 O O . THR C 2 100 ? 119.470 90.837 131.821 1.00 178.74 100 THR C O 1
ATOM 3180 N N . GLU C 2 131 ? 124.120 123.150 141.478 1.00 214.55 131 GLU C N 1
ATOM 3181 C CA . GLU C 2 131 ? 122.742 122.704 141.643 1.00 214.55 131 GLU C CA 1
ATOM 3182 C C . GLU C 2 131 ? 122.241 121.953 140.419 1.00 214.55 131 GLU C C 1
ATOM 3183 O O . GLU C 2 131 ? 122.606 120.803 140.184 1.00 214.55 131 GLU C O 1
ATOM 3189 N N . VAL C 2 132 ? 121.395 122.629 139.641 1.00 210.87 132 VAL C N 1
ATOM 3190 C CA . VAL C 2 132 ? 120.771 121.997 138.484 1.00 210.87 132 VAL C CA 1
ATOM 3191 C C . VAL C 2 132 ? 121.812 121.636 137.430 1.00 210.87 132 VAL C C 1
ATOM 3192 O O . VAL C 2 132 ? 121.714 120.591 136.775 1.00 210.87 132 VAL C O 1
ATOM 3196 N N . ARG C 2 133 ? 122.821 122.491 137.245 1.00 225.35 133 ARG C N 1
ATOM 3197 C CA . ARG C 2 133 ? 123.860 122.188 136.267 1.00 225.35 133 ARG C CA 1
ATOM 3198 C C . ARG C 2 133 ? 124.595 120.908 136.632 1.00 225.35 133 ARG C C 1
ATOM 3199 O O . ARG C 2 133 ? 124.982 120.134 135.752 1.00 225.35 133 ARG C O 1
ATOM 3207 N N . SER C 2 134 ? 124.805 120.670 137.921 1.00 226.13 134 SER C N 1
ATOM 3208 C CA . SER C 2 134 ? 125.496 119.459 138.352 1.00 226.13 134 SER C CA 1
ATOM 3209 C C . SER C 2 134 ? 124.527 118.292 138.490 1.00 226.13 134 SER C C 1
ATOM 3210 O O . SER C 2 134 ? 124.495 117.618 139.518 1.00 226.13 134 SER C O 1
ATOM 3213 N N . GLN C 2 135 ? 123.717 118.047 137.453 1.00 208.98 135 GLN C N 1
ATOM 3214 C CA . GLN C 2 135 ? 122.698 117.006 137.510 1.00 208.98 135 GLN C CA 1
ATOM 3215 C C . GLN C 2 135 ? 122.509 116.203 136.227 1.00 208.98 135 GLN C C 1
ATOM 3216 O O . GLN C 2 135 ? 122.022 115.069 136.317 1.00 208.98 135 GLN C O 1
ATOM 3222 N N . MET C 2 136 ? 122.867 116.728 135.046 1.00 208.88 136 MET C N 1
ATOM 3223 C CA . MET C 2 136 ? 122.575 115.991 133.815 1.00 208.88 136 MET C CA 1
ATOM 3224 C C . MET C 2 136 ? 123.372 114.699 133.728 1.00 208.88 136 MET C C 1
ATOM 3225 O O . MET C 2 136 ? 122.949 113.750 133.058 1.00 208.88 136 MET C O 1
ATOM 3230 N N . LYS C 2 137 ? 124.529 114.647 134.386 1.00 198.04 137 LYS C N 1
ATOM 3231 C CA . LYS C 2 137 ? 125.323 113.427 134.372 1.00 198.04 137 LYS C CA 1
ATOM 3232 C C . LYS C 2 137 ? 124.586 112.271 135.028 1.00 198.04 137 LYS C C 1
ATOM 3233 O O . LYS C 2 137 ? 124.899 111.108 134.758 1.00 198.04 137 LYS C O 1
ATOM 3239 N N . SER C 2 138 ? 123.615 112.566 135.887 1.00 208.44 138 SER C N 1
ATOM 3240 C CA . SER C 2 138 ? 122.875 111.510 136.560 1.00 208.44 138 SER C CA 1
ATOM 3241 C C . SER C 2 138 ? 122.028 110.738 135.559 1.00 208.44 138 SER C C 1
ATOM 3242 O O . SER C 2 138 ? 121.270 111.329 134.784 1.00 208.44 138 SER C O 1
ATOM 3245 N N . THR C 2 139 ? 122.166 109.415 135.572 1.00 208.77 139 THR C N 1
ATOM 3246 C CA . THR C 2 139 ? 121.361 108.542 134.730 1.00 208.77 139 THR C CA 1
ATOM 3247 C C . THR C 2 139 ? 120.119 108.032 135.454 1.00 208.77 139 THR C C 1
ATOM 3248 O O . THR C 2 139 ? 119.207 107.506 134.805 1.00 208.77 139 THR C O 1
ATOM 3252 N N . CYS C 2 140 ? 120.044 108.220 136.771 1.00 196.94 140 CYS C N 1
ATOM 3253 C CA . CYS C 2 140 ? 118.908 107.733 137.541 1.00 196.94 140 CYS C CA 1
ATOM 3254 C C . CYS C 2 140 ? 117.608 108.328 137.015 1.00 196.94 140 CYS C C 1
ATOM 3255 O O . CYS C 2 140 ? 117.529 109.518 136.700 1.00 196.94 140 CYS C O 1
ATOM 3258 N N . LEU C 2 141 ? 116.590 107.484 136.911 1.00 163.71 141 LEU C N 1
ATOM 3259 C CA . LEU C 2 141 ? 115.325 107.853 136.299 1.00 163.71 141 LEU C CA 1
ATOM 3260 C C . LEU C 2 141 ? 114.386 108.453 137.342 1.00 163.71 141 LEU C C 1
ATOM 3261 O O . LEU C 2 141 ? 114.478 108.151 138.534 1.00 163.71 141 LEU C O 1
ATOM 3266 N N . ILE C 2 142 ? 113.477 109.309 136.878 1.00 158.11 142 ILE C N 1
ATOM 3267 C CA . ILE C 2 142 ? 112.734 110.196 137.768 1.00 158.11 142 ILE C CA 1
ATOM 3268 C C . ILE C 2 142 ? 111.456 109.565 138.305 1.00 158.11 142 ILE C C 1
ATOM 3269 O O . ILE C 2 142 ? 111.304 109.402 139.521 1.00 158.11 142 ILE C O 1
ATOM 3274 N N . ILE C 2 143 ? 110.526 109.225 137.422 1.00 147.74 143 ILE C N 1
ATOM 3275 C CA . ILE C 2 143 ? 109.192 108.826 137.888 1.00 147.74 143 ILE C CA 1
ATOM 3276 C C . ILE C 2 143 ? 109.300 107.538 138.696 1.00 147.74 143 ILE C C 1
ATOM 3277 O O . ILE C 2 143 ? 109.996 106.599 138.275 1.00 147.74 143 ILE C O 1
ATOM 3282 N N . PRO C 2 144 ? 108.659 107.458 139.856 1.00 169.35 144 PRO C N 1
ATOM 3283 C CA . PRO C 2 144 ? 108.720 106.231 140.655 1.00 169.35 144 PRO C CA 1
ATOM 3284 C C . PRO C 2 144 ? 108.087 105.056 139.928 1.00 169.35 144 PRO C C 1
ATOM 3285 O O . PRO C 2 144 ? 107.154 105.213 139.140 1.00 169.35 144 PRO C O 1
ATOM 3289 N N . LYS C 2 145 ? 108.609 103.862 140.211 1.00 160.90 145 LYS C N 1
ATOM 3290 C CA . LYS C 2 145 ? 108.217 102.685 139.444 1.00 160.90 145 LYS C CA 1
ATOM 3291 C C . LYS C 2 145 ? 106.771 102.286 139.715 1.00 160.90 145 LYS C C 1
ATOM 3292 O O . LYS C 2 145 ? 105.997 102.062 138.777 1.00 160.90 145 LYS C O 1
ATOM 3298 N N . GLU C 2 146 ? 106.380 102.192 140.988 1.00 173.47 146 GLU C N 1
ATOM 3299 C CA . GLU C 2 146 ? 105.047 101.675 141.283 1.00 173.47 146 GLU C CA 1
ATOM 3300 C C . GLU C 2 146 ? 103.956 102.628 140.821 1.00 173.47 146 GLU C C 1
ATOM 3301 O O . GLU C 2 146 ? 102.856 102.183 140.483 1.00 173.47 146 GLU C O 1
ATOM 3307 N N . ARG C 2 147 ? 104.224 103.935 140.819 1.00 163.09 147 ARG C N 1
ATOM 3308 C CA . ARG C 2 147 ? 103.239 104.873 140.298 1.00 163.09 147 ARG C CA 1
ATOM 3309 C C . ARG C 2 147 ? 102.942 104.575 138.840 1.00 163.09 147 ARG C C 1
ATOM 3310 O O . ARG C 2 147 ? 101.782 104.578 138.413 1.00 163.09 147 ARG C O 1
ATOM 3318 N N . PHE C 2 148 ? 103.986 104.294 138.067 1.00 158.20 148 PHE C N 1
ATOM 3319 C CA . PHE C 2 148 ? 103.814 104.025 136.648 1.00 158.20 148 PHE C CA 1
ATOM 3320 C C . PHE C 2 148 ? 103.107 102.689 136.439 1.00 158.20 148 PHE C C 1
ATOM 3321 O O . PHE C 2 148 ? 102.276 102.550 135.531 1.00 158.20 148 PHE C O 1
ATOM 3329 N N . ARG C 2 149 ? 103.400 101.706 137.294 1.00 155.38 149 ARG C N 1
ATOM 3330 C CA . ARG C 2 149 ? 102.677 100.439 137.253 1.00 155.38 149 ARG C CA 1
ATOM 3331 C C . ARG C 2 149 ? 101.196 100.639 137.552 1.00 155.38 149 ARG C C 1
ATOM 3332 O O . ARG C 2 149 ? 100.335 100.033 136.904 1.00 155.38 149 ARG C O 1
ATOM 3340 N N . THR C 2 150 ? 100.883 101.480 138.538 1.00 156.47 150 THR C N 1
ATOM 3341 C CA . THR C 2 150 ? 99.490 101.770 138.855 1.00 156.47 150 THR C CA 1
ATOM 3342 C C . THR C 2 150 ? 98.802 102.470 137.694 1.00 156.47 150 THR C C 1
ATOM 3343 O O . THR C 2 150 ? 97.641 102.182 137.381 1.00 156.47 150 THR C O 1
ATOM 3347 N N . MET C 2 151 ? 99.506 103.398 137.047 1.00 165.35 151 MET C N 1
ATOM 3348 C CA . MET C 2 151 ? 98.962 104.055 135.866 1.00 165.35 151 MET C CA 1
ATOM 3349 C C . MET C 2 151 ? 98.630 103.034 134.787 1.00 165.35 151 MET C C 1
ATOM 3350 O O . MET C 2 151 ? 97.552 103.074 134.181 1.00 165.35 151 MET C O 1
ATOM 3355 N N . ALA C 2 152 ? 99.556 102.108 134.537 1.00 155.16 152 ALA C N 1
ATOM 3356 C CA . ALA C 2 152 ? 99.323 101.086 133.523 1.00 155.16 152 ALA C CA 1
ATOM 3357 C C . ALA C 2 152 ? 98.134 100.210 133.887 1.00 155.16 152 ALA C C 1
ATOM 3358 O O . ALA C 2 152 ? 97.297 99.898 133.033 1.00 155.16 152 ALA C O 1
ATOM 3360 N N . LYS C 2 153 ? 98.040 99.807 135.154 1.00 159.06 153 LYS C N 1
ATOM 3361 C CA . LYS C 2 153 ? 96.924 98.967 135.573 1.00 159.06 153 LYS C CA 1
ATOM 3362 C C . LYS C 2 153 ? 95.597 99.689 135.396 1.00 159.06 153 LYS C C 1
ATOM 3363 O O . LYS C 2 153 ? 94.627 99.105 134.902 1.00 159.06 153 LYS C O 1
ATOM 3369 N N . GLU C 2 154 ? 95.536 100.964 135.784 1.00 174.45 154 GLU C N 1
ATOM 3370 C CA . GLU C 2 154 ? 94.298 101.721 135.632 1.00 174.45 154 GLU C CA 1
ATOM 3371 C C . GLU C 2 154 ? 93.916 101.857 134.165 1.00 174.45 154 GLU C C 1
ATOM 3372 O O . GLU C 2 154 ? 92.758 101.640 133.788 1.00 174.45 154 GLU C O 1
ATOM 3378 N N . ILE C 2 155 ? 94.883 102.220 133.320 1.00 157.75 155 ILE C N 1
ATOM 3379 C CA . ILE C 2 155 ? 94.574 102.457 131.916 1.00 157.75 155 ILE C CA 1
ATOM 3380 C C . ILE C 2 155 ? 94.209 101.157 131.217 1.00 157.75 155 ILE C C 1
ATOM 3381 O O . ILE C 2 155 ? 93.465 101.163 130.230 1.00 157.75 155 ILE C O 1
ATOM 3386 N N . SER C 2 156 ? 94.714 100.027 131.707 1.00 159.21 156 SER C N 1
ATOM 3387 C CA . SER C 2 156 ? 94.271 98.747 131.177 1.00 159.21 156 SER C CA 1
ATOM 3388 C C . SER C 2 156 ? 92.867 98.412 131.659 1.00 159.21 156 SER C C 1
ATOM 3389 O O . SER C 2 156 ? 92.054 97.876 130.897 1.00 159.21 156 SER C O 1
ATOM 3392 N N . LYS C 2 157 ? 92.565 98.723 132.922 1.00 172.35 157 LYS C N 1
ATOM 3393 C CA . LYS C 2 157 ? 91.239 98.441 133.459 1.00 172.35 157 LYS C CA 1
ATOM 3394 C C . LYS C 2 157 ? 90.170 99.235 132.726 1.00 172.35 157 LYS C C 1
ATOM 3395 O O . LYS C 2 157 ? 89.085 98.715 132.442 1.00 172.35 157 LYS C O 1
ATOM 3401 N N . LYS C 2 158 ? 90.458 100.500 132.414 1.00 173.49 158 LYS C N 1
ATOM 3402 C CA . LYS C 2 158 ? 89.518 101.299 131.638 1.00 173.49 158 LYS C CA 1
ATOM 3403 C C . LYS C 2 158 ? 89.260 100.693 130.268 1.00 173.49 158 LYS C C 1
ATOM 3404 O O . LYS C 2 158 ? 88.232 100.990 129.651 1.00 173.49 158 LYS C O 1
ATOM 3410 N N . GLU C 2 159 ? 90.168 99.853 129.781 1.00 171.30 159 GLU C N 1
ATOM 3411 C CA . GLU C 2 159 ? 89.956 99.087 128.563 1.00 171.30 159 GLU C CA 1
ATOM 3412 C C . GLU C 2 159 ? 89.353 97.717 128.835 1.00 171.30 159 GLU C C 1
ATOM 3413 O O . GLU C 2 159 ? 89.171 96.939 127.893 1.00 171.30 159 GLU C O 1
ATOM 3419 N N . GLY C 2 160 ? 89.039 97.408 130.090 1.00 175.30 160 GLY C N 1
ATOM 3420 C CA . GLY C 2 160 ? 88.438 96.136 130.434 1.00 175.30 160 GLY C CA 1
ATOM 3421 C C . GLY C 2 160 ? 89.332 94.942 130.177 1.00 175.30 160 GLY C C 1
ATOM 3422 O O . GLY C 2 160 ? 88.893 93.948 129.590 1.00 175.30 160 GLY C O 1
ATOM 3423 N N . HIS C 2 161 ? 90.592 95.024 130.602 1.00 155.08 161 HIS C N 1
ATOM 3424 C CA . HIS C 2 161 ? 91.531 93.924 130.391 1.00 155.08 161 HIS C CA 1
ATOM 3425 C C . HIS C 2 161 ? 92.478 93.864 131.586 1.00 155.08 161 HIS C C 1
ATOM 3426 O O . HIS C 2 161 ? 93.450 94.622 131.654 1.00 155.08 161 HIS C O 1
ATOM 3433 N N . ASP C 2 162 ? 92.188 92.955 132.517 1.00 169.48 162 ASP C N 1
ATOM 3434 C CA . ASP C 2 162 ? 93.036 92.719 133.686 1.00 169.48 162 ASP C CA 1
ATOM 3435 C C . ASP C 2 162 ? 94.238 91.857 133.295 1.00 169.48 162 ASP C C 1
ATOM 3436 O O . ASP C 2 162 ? 94.410 90.711 133.716 1.00 169.48 162 ASP C O 1
ATOM 3441 N N . VAL C 2 163 ? 95.110 92.454 132.493 1.00 164.16 163 VAL C N 1
ATOM 3442 C CA . VAL C 2 163 ? 96.231 91.754 131.882 1.00 164.16 163 VAL C CA 1
ATOM 3443 C C . VAL C 2 163 ? 97.490 92.059 132.679 1.00 164.16 163 VAL C C 1
ATOM 3444 O O . VAL C 2 163 ? 97.759 93.220 133.006 1.00 164.16 163 VAL C O 1
ATOM 3448 N N . HIS C 2 164 ? 98.250 91.017 132.999 1.00 157.49 164 HIS C N 1
ATOM 3449 C CA . HIS C 2 164 ? 99.493 91.199 133.729 1.00 157.49 164 HIS C CA 1
ATOM 3450 C C . HIS C 2 164 ? 100.549 91.852 132.842 1.00 157.49 164 HIS C C 1
ATOM 3451 O O . HIS C 2 164 ? 100.488 91.800 131.611 1.00 157.49 164 HIS C O 1
ATOM 3458 N N . ILE C 2 165 ? 101.519 92.492 133.490 1.00 150.95 165 ILE C N 1
ATOM 3459 C CA . ILE C 2 165 ? 102.572 93.236 132.811 1.00 150.95 165 ILE C CA 1
ATOM 3460 C C . ILE C 2 165 ? 103.918 92.781 133.354 1.00 150.95 165 ILE C C 1
ATOM 3461 O O . ILE C 2 165 ? 104.100 92.689 134.572 1.00 150.95 165 ILE C O 1
ATOM 3466 N N . ALA C 2 166 ? 104.860 92.507 132.456 1.00 151.34 166 ALA C N 1
ATOM 3467 C CA . ALA C 2 166 ? 106.202 92.106 132.849 1.00 151.34 166 ALA C CA 1
ATOM 3468 C C . ALA C 2 166 ? 107.121 93.318 132.939 1.00 151.34 166 ALA C C 1
ATOM 3469 O O . ALA C 2 166 ? 106.953 94.307 132.223 1.00 151.34 166 ALA C O 1
ATOM 3471 N N . GLU C 2 167 ? 108.117 93.214 133.820 1.00 163.56 167 GLU C N 1
ATOM 3472 C CA . GLU C 2 167 ? 108.961 94.359 134.146 1.00 163.56 167 GLU C CA 1
ATOM 3473 C C . GLU C 2 167 ? 109.758 94.858 132.947 1.00 163.56 167 GLU C C 1
ATOM 3474 O O . GLU C 2 167 ? 110.080 96.049 132.873 1.00 163.56 167 GLU C O 1
ATOM 3480 N N . ALA C 2 168 ? 110.105 93.973 132.011 1.00 148.85 168 ALA C N 1
ATOM 3481 C CA . ALA C 2 168 ? 110.792 94.427 130.807 1.00 148.85 168 ALA C CA 1
ATOM 3482 C C . ALA C 2 168 ? 109.918 95.390 130.018 1.00 148.85 168 ALA C C 1
ATOM 3483 O O . ALA C 2 168 ? 110.391 96.437 129.542 1.00 148.85 168 ALA C O 1
ATOM 3485 N N . ALA C 2 169 ? 108.635 95.053 129.877 1.00 145.87 169 ALA C N 1
ATOM 3486 C CA . ALA C 2 169 ? 107.700 95.957 129.226 1.00 145.87 169 ALA C CA 1
ATOM 3487 C C . ALA C 2 169 ? 107.656 97.288 129.952 1.00 145.87 169 ALA C C 1
ATOM 3488 O O . ALA C 2 169 ? 107.644 98.348 129.316 1.00 145.87 169 ALA C O 1
ATOM 3490 N N . LEU C 2 170 ? 107.672 97.255 131.287 1.00 147.63 170 LEU C N 1
ATOM 3491 C CA . LEU C 2 170 ? 107.778 98.494 132.042 1.00 147.63 170 LEU C CA 1
ATOM 3492 C C . LEU C 2 170 ? 108.987 99.283 131.573 1.00 147.63 170 LEU C C 1
ATOM 3493 O O . LEU C 2 170 ? 108.847 100.330 130.931 1.00 147.63 170 LEU C O 1
ATOM 3498 N N . ASP C 2 171 ? 110.184 98.740 131.823 1.00 156.10 171 ASP C N 1
ATOM 3499 C CA . ASP C 2 171 ? 111.437 99.403 131.474 1.00 156.10 171 ASP C CA 1
ATOM 3500 C C . ASP C 2 171 ? 111.343 100.105 130.130 1.00 156.10 171 ASP C C 1
ATOM 3501 O O . ASP C 2 171 ? 111.627 101.306 130.014 1.00 156.10 171 ASP C O 1
ATOM 3506 N N . MET C 2 172 ? 110.888 99.372 129.114 1.00 154.55 172 MET C N 1
ATOM 3507 C CA . MET C 2 172 ? 110.725 99.981 127.801 1.00 154.55 172 MET C CA 1
ATOM 3508 C C . MET C 2 172 ? 109.761 101.160 127.859 1.00 154.55 172 MET C C 1
ATOM 3509 O O . MET C 2 172 ? 110.033 102.226 127.290 1.00 154.55 172 MET C O 1
ATOM 3514 N N . LEU C 2 173 ? 108.638 100.998 128.564 1.00 142.13 173 LEU C N 1
ATOM 3515 C CA . LEU C 2 173 ? 107.629 102.051 128.585 1.00 142.13 173 LEU C CA 1
ATOM 3516 C C . LEU C 2 173 ? 108.156 103.325 129.230 1.00 142.13 173 LEU C C 1
ATOM 3517 O O . LEU C 2 173 ? 108.052 104.413 128.648 1.00 142.13 173 LEU C O 1
ATOM 3522 N N . GLN C 2 174 ? 108.717 103.226 130.437 1.00 150.51 174 GLN C N 1
ATOM 3523 C CA . GLN C 2 174 ? 109.157 104.487 131.033 1.00 150.51 174 GLN C CA 1
ATOM 3524 C C . GLN C 2 174 ? 110.344 105.077 130.286 1.00 150.51 174 GLN C C 1
ATOM 3525 O O . GLN C 2 174 ? 110.445 106.304 130.190 1.00 150.51 174 GLN C O 1
ATOM 3531 N N . VAL C 2 175 ? 111.240 104.259 129.728 1.00 139.63 175 VAL C N 1
ATOM 3532 C CA . VAL C 2 175 ? 112.360 104.874 129.025 1.00 139.63 175 VAL C CA 1
ATOM 3533 C C . VAL C 2 175 ? 111.871 105.621 127.786 1.00 139.63 175 VAL C C 1
ATOM 3534 O O . VAL C 2 175 ? 112.295 106.755 127.521 1.00 139.63 175 VAL C O 1
ATOM 3538 N N . ILE C 2 176 ? 110.934 105.038 127.037 1.00 129.64 176 ILE C N 1
ATOM 3539 C CA . ILE C 2 176 ? 110.465 105.724 125.840 1.00 129.64 176 ILE C CA 1
ATOM 3540 C C . ILE C 2 176 ? 109.670 106.968 126.217 1.00 129.64 176 ILE C C 1
ATOM 3541 O O . ILE C 2 176 ? 109.778 108.015 125.559 1.00 129.64 176 ILE C O 1
ATOM 3546 N N . VAL C 2 177 ? 108.883 106.895 127.293 1.00 123.71 177 VAL C N 1
ATOM 3547 C CA . VAL C 2 177 ? 108.067 108.046 127.648 1.00 123.71 177 VAL C CA 1
ATOM 3548 C C . VAL C 2 177 ? 108.944 109.183 128.154 1.00 123.71 177 VAL C C 1
ATOM 3549 O O . VAL C 2 177 ? 108.689 110.357 127.852 1.00 123.71 177 VAL C O 1
ATOM 3553 N N . GLU C 2 178 ? 110.005 108.868 128.902 1.00 144.79 178 GLU C N 1
ATOM 3554 C CA . GLU C 2 178 ? 110.885 109.939 129.347 1.00 144.79 178 GLU C CA 1
ATOM 3555 C C . GLU C 2 178 ? 111.631 110.537 128.165 1.00 144.79 178 GLU C C 1
ATOM 3556 O O . GLU C 2 178 ? 111.867 111.748 128.127 1.00 144.79 178 GLU C O 1
ATOM 3562 N N . SER C 2 179 ? 111.993 109.711 127.181 1.00 135.72 179 SER C N 1
ATOM 3563 C CA . SER C 2 179 ? 112.618 110.256 125.982 1.00 135.72 179 SER C CA 1
ATOM 3564 C C . SER C 2 179 ? 111.709 111.274 125.308 1.00 135.72 179 SER C C 1
ATOM 3565 O O . SER C 2 179 ? 112.124 112.406 125.019 1.00 135.72 179 SER C O 1
ATOM 3568 N N . CYS C 2 180 ? 110.458 110.890 125.052 1.00 127.83 180 CYS C N 1
ATOM 3569 C CA . CYS C 2 180 ? 109.557 111.810 124.365 1.00 127.83 180 CYS C CA 1
ATOM 3570 C C . CYS C 2 180 ? 109.325 113.072 125.186 1.00 127.83 180 CYS C C 1
ATOM 3571 O O . CYS C 2 180 ? 109.345 114.187 124.644 1.00 127.83 180 CYS C O 1
ATOM 3574 N N . THR C 2 181 ? 109.121 112.927 126.497 1.00 118.55 181 THR C N 1
ATOM 3575 C CA . THR C 2 181 ? 108.823 114.109 127.294 1.00 118.55 181 THR C CA 1
ATOM 3576 C C . THR C 2 181 ? 110.027 115.039 127.376 1.00 118.55 181 THR C C 1
ATOM 3577 O O . THR C 2 181 ? 109.867 116.263 127.339 1.00 118.55 181 THR C O 1
ATOM 3581 N N . VAL C 2 182 ? 111.241 114.493 127.459 1.00 127.35 182 VAL C N 1
ATOM 3582 C CA . VAL C 2 182 ? 112.406 115.365 127.535 1.00 127.35 182 VAL C CA 1
ATOM 3583 C C . VAL C 2 182 ? 112.627 116.071 126.205 1.00 127.35 182 VAL C C 1
ATOM 3584 O O . VAL C 2 182 ? 113.013 117.244 126.173 1.00 127.35 182 VAL C O 1
ATOM 3588 N N . ARG C 2 183 ? 112.372 115.385 125.088 1.00 132.42 183 ARG C N 1
ATOM 3589 C CA . ARG C 2 183 ? 112.500 116.049 123.795 1.00 132.42 183 ARG C CA 1
ATOM 3590 C C . ARG C 2 183 ? 111.514 117.205 123.683 1.00 132.42 183 ARG C C 1
ATOM 3591 O O . ARG C 2 183 ? 111.876 118.319 123.272 1.00 132.42 183 ARG C O 1
ATOM 3599 N N . LEU C 2 184 ? 110.261 116.960 124.070 1.00 123.12 184 LEU C N 1
ATOM 3600 C CA . LEU C 2 184 ? 109.260 118.019 124.014 1.00 123.12 184 LEU C CA 1
ATOM 3601 C C . LEU C 2 184 ? 109.641 119.180 124.918 1.00 123.12 184 LEU C C 1
ATOM 3602 O O . LEU C 2 184 ? 109.506 120.350 124.538 1.00 123.12 184 LEU C O 1
ATOM 3607 N N . LEU C 2 185 ? 110.127 118.876 126.118 1.00 123.19 185 LEU C N 1
ATOM 3608 C CA . LEU C 2 185 ? 110.481 119.933 127.049 1.00 123.19 185 LEU C CA 1
ATOM 3609 C C . LEU C 2 185 ? 111.662 120.746 126.540 1.00 123.19 185 LEU C C 1
ATOM 3610 O O . LEU C 2 185 ? 111.693 121.967 126.720 1.00 123.19 185 LEU C O 1
ATOM 3615 N N . GLU C 2 186 ? 112.634 120.098 125.896 1.00 132.96 186 GLU C N 1
ATOM 3616 C CA . GLU C 2 186 ? 113.749 120.834 125.312 1.00 132.96 186 GLU C CA 1
ATOM 3617 C C . GLU C 2 186 ? 113.270 121.766 124.210 1.00 132.96 186 GLU C C 1
ATOM 3618 O O . GLU C 2 186 ? 113.712 122.919 124.116 1.00 132.96 186 GLU C O 1
ATOM 3624 N N . LYS C 2 187 ? 112.370 121.278 123.355 1.00 123.24 187 LYS C N 1
ATOM 3625 C CA . LYS C 2 187 ? 111.829 122.149 122.318 1.00 123.24 187 LYS C CA 1
ATOM 3626 C C . LYS C 2 187 ? 111.113 123.342 122.938 1.00 123.24 187 LYS C C 1
ATOM 3627 O O . LYS C 2 187 ? 111.244 124.480 122.463 1.00 123.24 187 LYS C O 1
ATOM 3633 N N . ALA C 2 188 ? 110.368 123.101 124.016 1.00 121.47 188 ALA C N 1
ATOM 3634 C CA . ALA C 2 188 ? 109.707 124.198 124.709 1.00 121.47 188 ALA C CA 1
ATOM 3635 C C . ALA C 2 188 ? 110.721 125.191 125.256 1.00 121.47 188 ALA C C 1
ATOM 3636 O O . ALA C 2 188 ? 110.520 126.406 125.173 1.00 121.47 188 ALA C O 1
ATOM 3638 N N . LEU C 2 189 ? 111.816 124.694 125.822 1.00 133.61 189 LEU C N 1
ATOM 3639 C CA . LEU C 2 189 ? 112.821 125.595 126.371 1.00 133.61 189 LEU C CA 1
ATOM 3640 C C . LEU C 2 189 ? 113.416 126.465 125.275 1.00 133.61 189 LEU C C 1
ATOM 3641 O O . LEU C 2 189 ? 113.644 127.668 125.471 1.00 133.61 189 LEU C O 1
ATOM 3646 N N . VAL C 2 190 ? 113.670 125.869 124.111 1.00 132.32 190 VAL C N 1
ATOM 3647 C CA . VAL C 2 190 ? 114.215 126.628 122.990 1.00 132.32 190 VAL C CA 1
ATOM 3648 C C . VAL C 2 190 ? 113.242 127.717 122.567 1.00 132.32 190 VAL C C 1
ATOM 3649 O O . VAL C 2 190 ? 113.629 128.873 122.351 1.00 132.32 190 VAL C O 1
ATOM 3653 N N . ILE C 2 191 ? 111.961 127.368 122.447 1.00 130.87 191 ILE C N 1
ATOM 3654 C CA . ILE C 2 191 ? 111.011 128.372 121.980 1.00 130.87 191 ILE C CA 1
ATOM 3655 C C . ILE C 2 191 ? 110.838 129.469 123.024 1.00 130.87 191 ILE C C 1
ATOM 3656 O O . ILE C 2 191 ? 110.571 130.626 122.678 1.00 130.87 191 ILE C O 1
ATOM 3661 N N . THR C 2 192 ? 111.000 129.143 124.308 1.00 141.71 192 THR C N 1
ATOM 3662 C CA . THR C 2 192 ? 110.947 130.179 125.336 1.00 141.71 192 THR C CA 1
ATOM 3663 C C . THR C 2 192 ? 112.134 131.127 125.233 1.00 141.71 192 THR C C 1
ATOM 3664 O O . THR C 2 192 ? 111.969 132.351 125.295 1.00 141.71 192 THR C O 1
ATOM 3668 N N . TYR C 2 193 ? 113.346 130.583 125.083 1.00 158.85 193 TYR C N 1
ATOM 3669 C CA . TYR C 2 193 ? 114.503 131.455 124.888 1.00 158.85 193 TYR C CA 1
ATOM 3670 C C . TYR C 2 193 ? 114.320 132.341 123.666 1.00 158.85 193 TYR C C 1
ATOM 3671 O O . TYR C 2 193 ? 114.693 133.520 123.683 1.00 158.85 193 TYR C O 1
ATOM 3680 N N . SER C 2 194 ? 113.740 131.794 122.598 1.00 147.52 194 SER C N 1
ATOM 3681 C CA . SER C 2 194 ? 113.511 132.592 121.401 1.00 147.52 194 SER C CA 1
ATOM 3682 C C . SER C 2 194 ? 112.563 133.750 121.670 1.00 147.52 194 SER C C 1
ATOM 3683 O O . SER C 2 194 ? 112.587 134.753 120.949 1.00 147.52 194 SER C O 1
ATOM 3686 N N . GLY C 2 195 ? 111.730 133.640 122.699 1.00 144.09 195 GLY C N 1
ATOM 3687 C CA . GLY C 2 195 ? 110.768 134.681 122.989 1.00 144.09 195 GLY C CA 1
ATOM 3688 C C . GLY C 2 195 ? 111.366 135.840 123.754 1.00 144.09 195 GLY C C 1
ATOM 3689 O O . GLY C 2 195 ? 110.640 136.728 124.211 1.00 144.09 195 GLY C O 1
ATOM 3690 N N . LYS C 2 196 ? 112.692 135.841 123.894 1.00 149.64 196 LYS C N 1
ATOM 3691 C CA . LYS C 2 196 ? 113.404 136.859 124.666 1.00 149.64 196 LYS C CA 1
ATOM 3692 C C . LYS C 2 196 ? 112.913 136.893 126.110 1.00 149.64 196 LYS C C 1
ATOM 3693 O O . LYS C 2 196 ? 112.795 137.955 126.723 1.00 149.64 196 LYS C O 1
ATOM 3699 N N . ARG C 2 197 ? 112.618 135.716 126.654 1.00 157.20 197 ARG C N 1
ATOM 3700 C CA . ARG C 2 197 ? 112.205 135.565 128.039 1.00 157.20 197 ARG C CA 1
ATOM 3701 C C . ARG C 2 197 ? 113.072 134.502 128.697 1.00 157.20 197 ARG C C 1
ATOM 3702 O O . ARG C 2 197 ? 113.824 133.784 128.035 1.00 157.20 197 ARG C O 1
ATOM 3710 N N . THR C 2 198 ? 112.963 134.406 130.021 1.00 161.14 198 THR C N 1
ATOM 3711 C CA . THR C 2 198 ? 113.843 133.551 130.799 1.00 161.14 198 THR C CA 1
ATOM 3712 C C . THR C 2 198 ? 113.139 132.430 131.546 1.00 161.14 198 THR C C 1
ATOM 3713 O O . THR C 2 198 ? 113.824 131.564 132.101 1.00 161.14 198 THR C O 1
ATOM 3717 N N . ARG C 2 199 ? 111.814 132.414 131.588 1.00 156.86 199 ARG C N 1
ATOM 3718 C CA . ARG C 2 199 ? 111.070 131.366 132.271 1.00 156.86 199 ARG C CA 1
ATOM 3719 C C . ARG C 2 199 ? 110.178 130.639 131.267 1.00 156.86 199 ARG C C 1
ATOM 3720 O O . ARG C 2 199 ? 110.256 130.863 130.057 1.00 156.86 199 ARG C O 1
ATOM 3728 N N . VAL C 2 200 ? 109.329 129.754 131.779 1.00 132.78 200 VAL C N 1
ATOM 3729 C CA . VAL C 2 200 ? 108.398 129.000 130.953 1.00 132.78 200 VAL C CA 1
ATOM 3730 C C . VAL C 2 200 ? 106.999 129.141 131.532 1.00 132.78 200 VAL C C 1
ATOM 3731 O O . VAL C 2 200 ? 106.815 129.222 132.750 1.00 132.78 200 VAL C O 1
ATOM 3735 N N . THR C 2 201 ? 106.005 129.190 130.646 1.00 148.25 201 THR C N 1
ATOM 3736 C CA . THR C 2 201 ? 104.605 129.248 131.040 1.00 148.25 201 THR C CA 1
ATOM 3737 C C . THR C 2 201 ? 103.834 128.157 130.312 1.00 148.25 201 THR C C 1
ATOM 3738 O O . THR C 2 201 ? 104.318 127.556 129.350 1.00 148.25 201 THR C O 1
ATOM 3742 N N . SER C 2 202 ? 102.611 127.908 130.783 1.00 150.64 202 SER C N 1
ATOM 3743 C CA . SER C 2 202 ? 101.791 126.860 130.186 1.00 150.64 202 SER C CA 1
ATOM 3744 C C . SER C 2 202 ? 101.508 127.154 128.720 1.00 150.64 202 SER C C 1
ATOM 3745 O O . SER C 2 202 ? 101.479 126.239 127.888 1.00 150.64 202 SER C O 1
ATOM 3748 N N . LYS C 2 203 ? 101.300 128.428 128.385 1.00 142.83 203 LYS C N 1
ATOM 3749 C CA . LYS C 2 203 ? 101.126 128.795 126.987 1.00 142.83 203 LYS C CA 1
ATOM 3750 C C . LYS C 2 203 ? 102.341 128.402 126.162 1.00 142.83 203 LYS C C 1
ATOM 3751 O O . LYS C 2 203 ? 102.206 128.041 124.989 1.00 142.83 203 LYS C O 1
ATOM 3757 N N . ASP C 2 204 ? 103.530 128.438 126.763 1.00 141.60 204 ASP C N 1
ATOM 3758 C CA . ASP C 2 204 ? 104.737 128.094 126.023 1.00 141.60 204 ASP C CA 1
ATOM 3759 C C . ASP C 2 204 ? 104.726 126.632 125.604 1.00 141.60 204 ASP C C 1
ATOM 3760 O O . ASP C 2 204 ? 104.960 126.305 124.435 1.00 141.60 204 ASP C O 1
ATOM 3765 N N . ILE C 2 205 ? 104.452 125.731 126.546 1.00 138.06 205 ILE C N 1
ATOM 3766 C CA . ILE C 2 205 ? 104.436 124.319 126.192 1.00 138.06 205 ILE C CA 1
ATOM 3767 C C . ILE C 2 205 ? 103.240 124.003 125.306 1.00 138.06 205 ILE C C 1
ATOM 3768 O O . ILE C 2 205 ? 103.304 123.098 124.467 1.00 138.06 205 ILE C O 1
ATOM 3773 N N . GLU C 2 206 ? 102.138 124.737 125.463 1.00 161.75 206 GLU C N 1
ATOM 3774 C CA . GLU C 2 206 ? 101.019 124.579 124.541 1.00 161.75 206 GLU C CA 1
ATOM 3775 C C . GLU C 2 206 ? 101.454 124.901 123.119 1.00 161.75 206 GLU C C 1
ATOM 3776 O O . GLU C 2 206 ? 101.158 124.157 122.176 1.00 161.75 206 GLU C O 1
ATOM 3782 N N . THR C 2 207 ? 102.188 126.001 122.955 1.00 151.11 207 THR C N 1
ATOM 3783 C CA . THR C 2 207 ? 102.724 126.351 121.647 1.00 151.11 207 THR C CA 1
ATOM 3784 C C . THR C 2 207 ? 103.667 125.272 121.142 1.00 151.11 207 THR C C 1
ATOM 3785 O O . THR C 2 207 ? 103.616 124.888 119.969 1.00 151.11 207 THR C O 1
ATOM 3789 N N . ALA C 2 208 ? 104.525 124.760 122.024 1.00 146.80 208 ALA C N 1
ATOM 3790 C CA . ALA C 2 208 ? 105.476 123.732 121.618 1.00 146.80 208 ALA C CA 1
ATOM 3791 C C . ALA C 2 208 ? 104.756 122.493 121.107 1.00 146.80 208 ALA C C 1
ATOM 3792 O O . ALA C 2 208 ? 105.148 121.911 120.089 1.00 146.80 208 ALA C O 1
ATOM 3794 N N . PHE C 2 209 ? 103.696 122.080 121.798 1.00 149.53 209 PHE C N 1
ATOM 3795 C CA . PHE C 2 209 ? 102.893 120.965 121.314 1.00 149.53 209 PHE C CA 1
ATOM 3796 C C . PHE C 2 209 ? 102.259 121.298 119.973 1.00 149.53 209 PHE C C 1
ATOM 3797 O O . PHE C 2 209 ? 102.213 120.452 119.073 1.00 149.53 209 PHE C O 1
ATOM 3805 N N . MET C 2 210 ? 101.767 122.529 119.822 1.00 159.32 210 MET C N 1
ATOM 3806 C CA . MET C 2 210 ? 101.102 122.906 118.580 1.00 159.32 210 MET C CA 1
ATOM 3807 C C . MET C 2 210 ? 102.054 122.828 117.396 1.00 159.32 210 MET C C 1
ATOM 3808 O O . MET C 2 210 ? 101.670 122.381 116.311 1.00 159.32 210 MET C O 1
ATOM 3813 N N . LEU C 2 211 ? 103.299 123.263 117.582 1.00 150.88 211 LEU C N 1
ATOM 3814 C CA . LEU C 2 211 ? 104.265 123.209 116.490 1.00 150.88 211 LEU C CA 1
ATOM 3815 C C . LEU C 2 211 ? 104.613 121.776 116.111 1.00 150.88 211 LEU C C 1
ATOM 3816 O O . LEU C 2 211 ? 104.630 121.428 114.926 1.00 150.88 211 LEU C O 1
ATOM 3821 N N . GLU C 2 212 ? 104.903 120.931 117.100 1.00 173.34 212 GLU C N 1
ATOM 3822 C CA . GLU C 2 212 ? 105.427 119.605 116.792 1.00 173.34 212 GLU C CA 1
ATOM 3823 C C . GLU C 2 212 ? 104.399 118.764 116.047 1.00 173.34 212 GLU C C 1
ATOM 3824 O O . GLU C 2 212 ? 104.690 118.200 114.986 1.00 173.34 212 GLU C O 1
ATOM 3830 N N . HIS C 2 213 ? 103.189 118.672 116.585 1.00 184.88 213 HIS C N 1
ATOM 3831 C CA . HIS C 2 213 ? 102.115 117.934 115.943 1.00 184.88 213 HIS C CA 1
ATOM 3832 C C . HIS C 2 213 ? 101.294 118.886 115.076 1.00 184.88 213 HIS C C 1
ATOM 3833 O O . HIS C 2 213 ? 101.689 120.025 114.819 1.00 184.88 213 HIS C O 1
ATOM 3840 N N . GLY C 2 214 ? 100.138 118.422 114.613 1.00 194.75 214 GLY C N 1
ATOM 3841 C CA . GLY C 2 214 ? 99.274 119.231 113.790 1.00 194.75 214 GLY C CA 1
ATOM 3842 C C . GLY C 2 214 ? 98.228 119.967 114.601 1.00 194.75 214 GLY C C 1
ATOM 3843 O O . GLY C 2 214 ? 98.540 120.735 115.517 1.00 194.75 214 GLY C O 1
ATOM 3844 N N . PRO C 2 215 ? 96.959 119.735 114.283 1.00 214.04 215 PRO C N 1
ATOM 3845 C CA . PRO C 2 215 ? 95.879 120.451 114.977 1.00 214.04 215 PRO C CA 1
ATOM 3846 C C . PRO C 2 215 ? 95.593 119.874 116.353 1.00 214.04 215 PRO C C 1
ATOM 3847 O O . PRO C 2 215 ? 96.324 119.000 116.830 1.00 214.04 215 PRO C O 1
ATOM 3851 N N . LEU C 2 216 ? 94.536 120.373 116.995 1.00 218.02 216 LEU C N 1
ATOM 3852 C CA . LEU C 2 216 ? 94.087 119.944 118.324 1.00 218.02 216 LEU C CA 1
ATOM 3853 C C . LEU C 2 216 ? 95.232 119.784 119.326 1.00 218.02 216 LEU C C 1
ATOM 3854 O O . LEU C 2 216 ? 95.021 119.356 120.461 1.00 218.02 216 LEU C O 1
ATOM 3859 N N . HIS D 2 15 ? 123.203 128.060 110.373 1.00 137.43 15 HIS D N 1
ATOM 3860 C CA . HIS D 2 15 ? 122.424 129.136 109.771 1.00 137.43 15 HIS D CA 1
ATOM 3861 C C . HIS D 2 15 ? 122.357 128.993 108.256 1.00 137.43 15 HIS D C 1
ATOM 3862 O O . HIS D 2 15 ? 123.334 128.608 107.617 1.00 137.43 15 HIS D O 1
ATOM 3869 N N . LEU D 2 16 ? 121.196 129.312 107.682 1.00 135.55 16 LEU D N 1
ATOM 3870 C CA . LEU D 2 16 ? 121.034 129.264 106.236 1.00 135.55 16 LEU D CA 1
ATOM 3871 C C . LEU D 2 16 ? 121.724 130.418 105.530 1.00 135.55 16 LEU D C 1
ATOM 3872 O O . LEU D 2 16 ? 121.811 130.404 104.298 1.00 135.55 16 LEU D O 1
ATOM 3877 N N . ALA D 2 17 ? 122.209 131.411 106.278 1.00 157.98 17 ALA D N 1
ATOM 3878 C CA . ALA D 2 17 ? 122.836 132.570 105.656 1.00 157.98 17 ALA D CA 1
ATOM 3879 C C . ALA D 2 17 ? 124.063 132.169 104.851 1.00 157.98 17 ALA D C 1
ATOM 3880 O O . ALA D 2 17 ? 124.284 132.676 103.746 1.00 157.98 17 ALA D O 1
ATOM 3882 N N . ASP D 2 18 ? 124.875 131.258 105.387 1.00 177.23 18 ASP D N 1
ATOM 3883 C CA . ASP D 2 18 ? 126.057 130.812 104.664 1.00 177.23 18 ASP D CA 1
ATOM 3884 C C . ASP D 2 18 ? 125.708 129.993 103.430 1.00 177.23 18 ASP D C 1
ATOM 3885 O O . ASP D 2 18 ? 126.524 129.914 102.505 1.00 177.23 18 ASP D O 1
ATOM 3890 N N . HIS D 2 19 ? 124.520 129.388 103.390 1.00 150.41 19 HIS D N 1
ATOM 3891 C CA . HIS D 2 19 ? 124.193 128.499 102.282 1.00 150.41 19 HIS D CA 1
ATOM 3892 C C . HIS D 2 19 ? 124.067 129.259 100.968 1.00 150.41 19 HIS D C 1
ATOM 3893 O O . HIS D 2 19 ? 124.494 128.765 99.919 1.00 150.41 19 HIS D O 1
ATOM 3900 N N . VAL D 2 20 ? 123.476 130.453 100.998 1.00 159.81 20 VAL D N 1
ATOM 3901 C CA . VAL D 2 20 ? 123.351 131.237 99.777 1.00 159.81 20 VAL D CA 1
ATOM 3902 C C . VAL D 2 20 ? 124.718 131.767 99.370 1.00 159.81 20 VAL D C 1
ATOM 3903 O O . VAL D 2 20 ? 125.507 132.224 100.208 1.00 159.81 20 VAL D O 1
ATOM 3907 N N . SER D 2 21 ? 125.015 131.685 98.081 1.00 183.78 21 SER D N 1
ATOM 3908 C CA . SER D 2 21 ? 126.288 132.128 97.531 1.00 183.78 21 SER D CA 1
ATOM 3909 C C . SER D 2 21 ? 126.031 133.120 96.399 1.00 183.78 21 SER D C 1
ATOM 3910 O O . SER D 2 21 ? 124.908 133.586 96.194 1.00 183.78 21 SER D O 1
ATOM 3913 N N . VAL D 2 22 ? 127.090 133.443 95.663 1.00 194.95 22 VAL D N 1
ATOM 3914 C CA . VAL D 2 22 ? 127.032 134.392 94.559 1.00 194.95 22 VAL D CA 1
ATOM 3915 C C . VAL D 2 22 ? 127.444 133.674 93.284 1.00 194.95 22 VAL D C 1
ATOM 3916 O O . VAL D 2 22 ? 128.445 132.949 93.271 1.00 194.95 22 VAL D O 1
ATOM 3920 N N . GLY D 2 23 ? 126.673 133.872 92.221 1.00 191.48 23 GLY D N 1
ATOM 3921 C CA . GLY D 2 23 ? 126.988 133.273 90.941 1.00 191.48 23 GLY D CA 1
ATOM 3922 C C . GLY D 2 23 ? 125.811 132.559 90.313 1.00 191.48 23 GLY D C 1
ATOM 3923 O O . GLY D 2 23 ? 125.636 132.592 89.092 1.00 191.48 23 GLY D O 1
ATOM 3924 N N . GLU D 2 24 ? 124.993 131.913 91.137 1.00 178.25 24 GLU D N 1
ATOM 3925 C CA . GLU D 2 24 ? 123.817 131.226 90.635 1.00 178.25 24 GLU D CA 1
ATOM 3926 C C . GLU D 2 24 ? 122.668 132.213 90.449 1.00 178.25 24 GLU D C 1
ATOM 3927 O O . GLU D 2 24 ? 122.750 133.387 90.815 1.00 178.25 24 GLU D O 1
ATOM 3933 N N . THR D 2 25 ? 121.584 131.720 89.862 1.00 167.34 25 THR D N 1
ATOM 3934 C CA . THR D 2 25 ? 120.446 132.576 89.566 1.00 167.34 25 THR D CA 1
ATOM 3935 C C . THR D 2 25 ? 119.698 132.963 90.837 1.00 167.34 25 THR D C 1
ATOM 3936 O O . THR D 2 25 ? 119.701 132.241 91.835 1.00 167.34 25 THR D O 1
ATOM 3940 N N . GLN D 2 26 ? 119.049 134.121 90.775 1.00 163.85 26 GLN D N 1
ATOM 3941 C CA . GLN D 2 26 ? 118.411 134.772 91.910 1.00 163.85 26 GLN D CA 1
ATOM 3942 C C . GLN D 2 26 ? 116.895 134.665 91.820 1.00 163.85 26 GLN D C 1
ATOM 3943 O O . GLN D 2 26 ? 116.302 134.963 90.778 1.00 163.85 26 GLN D O 1
ATOM 3949 N N . ILE D 2 27 ? 116.273 134.233 92.909 1.00 147.88 27 ILE D N 1
ATOM 3950 C CA . ILE D 2 27 ? 114.809 134.268 92.990 1.00 147.88 27 ILE D CA 1
ATOM 3951 C C . ILE D 2 27 ? 114.361 135.704 93.234 1.00 147.88 27 ILE D C 1
ATOM 3952 O O . ILE D 2 27 ? 114.855 136.351 94.173 1.00 147.88 27 ILE D O 1
ATOM 3957 N N . PRO D 2 28 ? 113.455 136.247 92.428 1.00 148.34 28 PRO D N 1
ATOM 3958 C CA . PRO D 2 28 ? 113.028 137.634 92.630 1.00 148.34 28 PRO D CA 1
ATOM 3959 C C . PRO D 2 28 ? 112.309 137.817 93.956 1.00 148.34 28 PRO D C 1
ATOM 3960 O O . PRO D 2 28 ? 111.661 136.904 94.473 1.00 148.34 28 PRO D O 1
ATOM 3964 N N . LYS D 2 29 ? 112.439 139.024 94.508 1.00 151.18 29 LYS D N 1
ATOM 3965 C CA . LYS D 2 29 ? 111.847 139.315 95.809 1.00 151.18 29 LYS D CA 1
ATOM 3966 C C . LYS D 2 29 ? 110.330 139.203 95.765 1.00 151.18 29 LYS D C 1
ATOM 3967 O O . LYS D 2 29 ? 109.707 138.693 96.707 1.00 151.18 29 LYS D O 1
ATOM 3973 N N . ALA D 2 30 ? 109.717 139.667 94.675 1.00 166.92 30 ALA D N 1
ATOM 3974 C CA . ALA D 2 30 ? 108.264 139.624 94.574 1.00 166.92 30 ALA D CA 1
ATOM 3975 C C . ALA D 2 30 ? 107.736 138.222 94.816 1.00 166.92 30 ALA D C 1
ATOM 3976 O O . ALA D 2 30 ? 106.658 138.053 95.397 1.00 166.92 30 ALA D O 1
ATOM 3978 N N . SER D 2 31 ? 108.498 137.205 94.412 1.00 156.43 31 SER D N 1
ATOM 3979 C CA . SER D 2 31 ? 108.168 135.843 94.803 1.00 156.43 31 SER D CA 1
ATOM 3980 C C . SER D 2 31 ? 108.130 135.707 96.316 1.00 156.43 31 SER D C 1
ATOM 3981 O O . SER D 2 31 ? 107.256 135.030 96.865 1.00 156.43 31 SER D O 1
ATOM 3984 N N . THR D 2 32 ? 109.064 136.355 97.010 1.00 146.05 32 THR D N 1
ATOM 3985 C CA . THR D 2 32 ? 109.092 136.257 98.463 1.00 146.05 32 THR D CA 1
ATOM 3986 C C . THR D 2 32 ? 107.855 136.890 99.083 1.00 146.05 32 THR D C 1
ATOM 3987 O O . THR D 2 32 ? 107.195 136.277 99.933 1.00 146.05 32 THR D O 1
ATOM 3991 N N . GLN D 2 33 ? 107.523 138.122 98.682 1.00 158.79 33 GLN D N 1
ATOM 3992 C CA . GLN D 2 33 ? 106.322 138.731 99.255 1.00 158.79 33 GLN D CA 1
ATOM 3993 C C . GLN D 2 33 ? 105.076 137.933 98.902 1.00 158.79 33 GLN D C 1
ATOM 3994 O O . GLN D 2 33 ? 104.175 137.786 99.733 1.00 158.79 33 GLN D O 1
ATOM 4000 N N . HIS D 2 34 ? 105.002 137.409 97.680 1.00 160.74 34 HIS D N 1
ATOM 4001 C CA . HIS D 2 34 ? 103.850 136.600 97.305 1.00 160.74 34 HIS D CA 1
ATOM 4002 C C . HIS D 2 34 ? 103.751 135.351 98.168 1.00 160.74 34 HIS D C 1
ATOM 4003 O O . HIS D 2 34 ? 102.656 134.963 98.589 1.00 160.74 34 HIS D O 1
ATOM 4010 N N . LEU D 2 35 ? 104.885 134.709 98.445 1.00 157.64 35 LEU D N 1
ATOM 4011 C CA . LEU D 2 35 ? 104.875 133.533 99.303 1.00 157.64 35 LEU D CA 1
ATOM 4012 C C . LEU D 2 35 ? 104.401 133.884 100.704 1.00 157.64 35 LEU D C 1
ATOM 4013 O O . LEU D 2 35 ? 103.610 133.147 101.303 1.00 157.64 35 LEU D O 1
ATOM 4018 N N . LEU D 2 36 ? 104.874 135.007 101.243 1.00 164.37 36 LEU D N 1
ATOM 4019 C CA . LEU D 2 36 ? 104.423 135.422 102.568 1.00 164.37 36 LEU D CA 1
ATOM 4020 C C . LEU D 2 36 ? 102.928 135.712 102.582 1.00 164.37 36 LEU D C 1
ATOM 4021 O O . LEU D 2 36 ? 102.234 135.383 103.550 1.00 164.37 36 LEU D O 1
ATOM 4026 N N . ARG D 2 37 ? 102.414 136.335 101.521 1.00 175.70 37 ARG D N 1
ATOM 4027 C CA . ARG D 2 37 ? 100.975 136.556 101.438 1.00 175.70 37 ARG D CA 1
ATOM 4028 C C . ARG D 2 37 ? 100.224 135.234 101.394 1.00 175.70 37 ARG D C 1
ATOM 4029 O O . ARG D 2 37 ? 99.172 135.085 102.026 1.00 175.70 37 ARG D O 1
ATOM 4037 N N . LYS D 2 38 ? 100.752 134.260 100.652 1.00 166.02 38 LYS D N 1
ATOM 4038 C CA . LYS D 2 38 ? 100.112 132.952 100.589 1.00 166.02 38 LYS D CA 1
ATOM 4039 C C . LYS D 2 38 ? 100.095 132.286 101.955 1.00 166.02 38 LYS D C 1
ATOM 4040 O O . LYS D 2 38 ? 99.096 131.672 102.345 1.00 166.02 38 LYS D O 1
ATOM 4046 N N . ALA D 2 39 ? 101.192 132.399 102.699 1.00 157.58 39 ALA D N 1
ATOM 4047 C CA . ALA D 2 39 ? 101.246 131.847 104.044 1.00 157.58 39 ALA D CA 1
ATOM 4048 C C . ALA D 2 39 ? 100.359 132.602 105.022 1.00 157.58 39 ALA D C 1
ATOM 4049 O O . ALA D 2 39 ? 100.155 132.121 106.141 1.00 157.58 39 ALA D O 1
ATOM 4051 N N . GLY D 2 40 ? 99.837 133.763 104.637 1.00 170.68 40 GLY D N 1
ATOM 4052 C CA . GLY D 2 40 ? 98.930 134.515 105.475 1.00 170.68 40 GLY D CA 1
ATOM 4053 C C . GLY D 2 40 ? 99.540 135.687 106.209 1.00 170.68 40 GLY D C 1
ATOM 4054 O O . GLY D 2 40 ? 98.824 136.364 106.956 1.00 170.68 40 GLY D O 1
ATOM 4055 N N . SER D 2 41 ? 100.828 135.956 106.019 1.00 174.10 41 SER D N 1
ATOM 4056 C CA . SER D 2 41 ? 101.458 137.072 106.702 1.00 174.10 41 SER D CA 1
ATOM 4057 C C . SER D 2 41 ? 100.950 138.398 106.148 1.00 174.10 41 SER D C 1
ATOM 4058 O O . SER D 2 41 ? 100.352 138.468 105.071 1.00 174.10 41 SER D O 1
ATOM 4061 N N . LEU D 2 42 ? 101.195 139.465 106.907 1.00 183.12 42 LEU D N 1
ATOM 4062 C CA . LEU D 2 42 ? 100.739 140.787 106.493 1.00 183.12 42 LEU D CA 1
ATOM 4063 C C . LEU D 2 42 ? 101.667 141.391 105.446 1.00 183.12 42 LEU D C 1
ATOM 4064 O O . LEU D 2 42 ? 101.253 141.655 104.312 1.00 183.12 42 LEU D O 1
ATOM 4069 N N . SER D 2 43 ? 102.928 141.614 105.807 1.00 202.15 43 SER D N 1
ATOM 4070 C CA . SER D 2 43 ? 103.897 142.135 104.854 1.00 202.15 43 SER D CA 1
ATOM 4071 C C . SER D 2 43 ? 105.295 141.758 105.321 1.00 202.15 43 SER D C 1
ATOM 4072 O O . SER D 2 43 ? 105.530 141.519 106.509 1.00 202.15 43 SER D O 1
ATOM 4075 N N . ALA D 2 44 ? 106.220 141.717 104.368 1.00 205.70 44 ALA D N 1
ATOM 4076 C CA . ALA D 2 44 ? 107.547 141.153 104.568 1.00 205.70 44 ALA D CA 1
ATOM 4077 C C . ALA D 2 44 ? 108.523 142.198 105.092 1.00 205.70 44 ALA D C 1
ATOM 4078 O O . ALA D 2 44 ? 108.315 143.404 104.938 1.00 205.70 44 ALA D O 1
ATOM 4080 N N . ALA D 2 45 ? 109.590 141.720 105.725 1.00 178.25 45 ALA D N 1
ATOM 4081 C CA . ALA D 2 45 ? 110.633 142.591 106.239 1.00 178.25 45 ALA D CA 1
ATOM 4082 C C . ALA D 2 45 ? 111.704 142.818 105.179 1.00 178.25 45 ALA D C 1
ATOM 4083 O O . ALA D 2 45 ? 111.692 142.220 104.102 1.00 178.25 45 ALA D O 1
ATOM 4085 N N . GLY D 2 46 ? 112.655 143.685 105.505 1.00 185.52 46 GLY D N 1
ATOM 4086 C CA . GLY D 2 46 ? 113.649 144.090 104.537 1.00 185.52 46 GLY D CA 1
ATOM 4087 C C . GLY D 2 46 ? 114.772 143.112 104.304 1.00 185.52 46 GLY D C 1
ATOM 4088 O O . GLY D 2 46 ? 115.657 143.383 103.489 1.00 185.52 46 GLY D O 1
ATOM 4089 N N . ASP D 2 47 ? 114.766 141.977 104.997 1.00 173.49 47 ASP D N 1
ATOM 4090 C CA . ASP D 2 47 ? 115.849 141.013 104.881 1.00 173.49 47 ASP D CA 1
ATOM 4091 C C . ASP D 2 47 ? 115.386 139.566 104.787 1.00 173.49 47 ASP D C 1
ATOM 4092 O O . ASP D 2 47 ? 116.234 138.674 104.693 1.00 173.49 47 ASP D O 1
ATOM 4097 N N . THR D 2 48 ? 114.080 139.306 104.791 1.00 155.54 48 THR D N 1
ATOM 4098 C CA . THR D 2 48 ? 113.588 137.937 104.842 1.00 155.54 48 THR D CA 1
ATOM 4099 C C . THR D 2 48 ? 113.916 137.142 103.588 1.00 155.54 48 THR D C 1
ATOM 4100 O O . THR D 2 48 ? 113.811 135.912 103.607 1.00 155.54 48 THR D O 1
ATOM 4104 N N . GLU D 2 49 ? 114.301 137.812 102.503 1.00 151.49 49 GLU D N 1
ATOM 4105 C CA . GLU D 2 49 ? 114.513 137.117 101.238 1.00 151.49 49 GLU D CA 1
ATOM 4106 C C . GLU D 2 49 ? 115.672 136.132 101.321 1.00 151.49 49 GLU D C 1
ATOM 4107 O O . GLU D 2 49 ? 115.599 135.029 100.765 1.00 151.49 49 GLU D O 1
ATOM 4113 N N . VAL D 2 50 ? 116.758 136.517 101.991 1.00 145.60 50 VAL D N 1
ATOM 4114 C CA . VAL D 2 50 ? 117.956 135.681 101.996 1.00 145.60 50 VAL D CA 1
ATOM 4115 C C . VAL D 2 50 ? 117.713 134.332 102.666 1.00 145.60 50 VAL D C 1
ATOM 4116 O O . VAL D 2 50 ? 118.055 133.302 102.065 1.00 145.60 50 VAL D O 1
ATOM 4120 N N . PRO D 2 51 ? 117.148 134.259 103.877 1.00 136.50 51 PRO D N 1
ATOM 4121 C CA . PRO D 2 51 ? 116.939 132.932 104.477 1.00 136.50 51 PRO D CA 1
ATOM 4122 C C . PRO D 2 51 ? 116.012 132.040 103.673 1.00 136.50 51 PRO D C 1
ATOM 4123 O O . PRO D 2 51 ? 116.295 130.845 103.516 1.00 136.50 51 PRO D O 1
ATOM 4127 N N . ILE D 2 52 ? 114.916 132.581 103.139 1.00 128.34 52 ILE D N 1
ATOM 4128 C CA . ILE D 2 52 ? 113.983 131.733 102.406 1.00 128.34 52 ILE D CA 1
ATOM 4129 C C . ILE D 2 52 ? 114.602 131.267 101.097 1.00 128.34 52 ILE D C 1
ATOM 4130 O O . ILE D 2 52 ? 114.402 130.120 100.674 1.00 128.34 52 ILE D O 1
ATOM 4135 N N . ARG D 2 53 ? 115.361 132.139 100.432 1.00 143.96 53 ARG D N 1
ATOM 4136 C CA . ARG D 2 53 ? 116.032 131.722 99.211 1.00 143.96 53 ARG D CA 1
ATOM 4137 C C . ARG D 2 53 ? 117.045 130.629 99.501 1.00 143.96 53 ARG D C 1
ATOM 4138 O O . ARG D 2 53 ? 117.148 129.650 98.754 1.00 143.96 53 ARG D O 1
ATOM 4146 N N . GLY D 2 54 ? 117.802 130.776 100.586 1.00 131.63 54 GLY D N 1
ATOM 4147 C CA . GLY D 2 54 ? 118.708 129.713 100.973 1.00 131.63 54 GLY D CA 1
ATOM 4148 C C . GLY D 2 54 ? 117.976 128.412 101.229 1.00 131.63 54 GLY D C 1
ATOM 4149 O O . GLY D 2 54 ? 118.425 127.341 100.810 1.00 131.63 54 GLY D O 1
ATOM 4150 N N . PHE D 2 55 ? 116.831 128.489 101.906 1.00 120.82 55 PHE D N 1
ATOM 4151 C CA . PHE D 2 55 ? 116.081 127.280 102.214 1.00 120.82 55 PHE D CA 1
ATOM 4152 C C . PHE D 2 55 ? 115.626 126.581 100.942 1.00 120.82 55 PHE D C 1
ATOM 4153 O O . PHE D 2 55 ? 115.793 125.364 100.793 1.00 120.82 55 PHE D O 1
ATOM 4161 N N . VAL D 2 56 ? 115.047 127.337 100.009 1.00 107.05 56 VAL D N 1
ATOM 4162 C CA . VAL D 2 56 ? 114.542 126.709 98.793 1.00 107.05 56 VAL D CA 1
ATOM 4163 C C . VAL D 2 56 ? 115.695 126.158 97.966 1.00 107.05 56 VAL D C 1
ATOM 4164 O O . VAL D 2 56 ? 115.595 125.068 97.386 1.00 107.05 56 VAL D O 1
ATOM 4168 N N . HIS D 2 57 ? 116.816 126.880 97.923 1.00 113.17 57 HIS D N 1
ATOM 4169 C CA . HIS D 2 57 ? 117.970 126.398 97.179 1.00 113.17 57 HIS D CA 1
ATOM 4170 C C . HIS D 2 57 ? 118.478 125.085 97.754 1.00 113.17 57 HIS D C 1
ATOM 4171 O O . HIS D 2 57 ? 118.750 124.135 97.014 1.00 113.17 57 HIS D O 1
ATOM 4178 N N . MET D 2 58 ? 118.590 125.004 99.081 1.00 125.03 58 MET D N 1
ATOM 4179 C CA . MET D 2 58 ? 119.114 123.784 99.683 1.00 125.03 58 MET D CA 1
ATOM 4180 C C . MET D 2 58 ? 118.143 122.624 99.503 1.00 125.03 58 MET D C 1
ATOM 4181 O O . MET D 2 58 ? 118.566 121.486 99.260 1.00 125.03 58 MET D O 1
ATOM 4186 N N . LYS D 2 59 ? 116.840 122.888 99.610 1.00 112.22 59 LYS D N 1
ATOM 4187 C CA . LYS D 2 59 ? 115.870 121.818 99.414 1.00 112.22 59 LYS D CA 1
ATOM 4188 C C . LYS D 2 59 ? 115.930 121.283 97.992 1.00 112.22 59 LYS D C 1
ATOM 4189 O O . LYS D 2 59 ? 115.958 120.064 97.774 1.00 112.22 59 LYS D O 1
ATOM 4195 N N . LEU D 2 60 ? 115.959 122.181 97.007 1.00 114.52 60 LEU D N 1
ATOM 4196 C CA . LEU D 2 60 ? 116.054 121.720 95.630 1.00 114.52 60 LEU D CA 1
ATOM 4197 C C . LEU D 2 60 ? 117.366 120.993 95.395 1.00 114.52 60 LEU D C 1
ATOM 4198 O O . LEU D 2 60 ? 117.410 120.026 94.628 1.00 114.52 60 LEU D O 1
ATOM 4203 N N . HIS D 2 61 ? 118.438 121.433 96.054 1.00 123.57 61 HIS D N 1
ATOM 4204 C CA . HIS D 2 61 ? 119.713 120.737 95.952 1.00 123.57 61 HIS D CA 1
ATOM 4205 C C . HIS D 2 61 ? 119.584 119.296 96.424 1.00 123.57 61 HIS D C 1
ATOM 4206 O O . HIS D 2 61 ? 120.010 118.362 95.734 1.00 123.57 61 HIS D O 1
ATOM 4213 N N . LYS D 2 62 ? 118.983 119.096 97.596 1.00 116.56 62 LYS D N 1
ATOM 4214 C CA . LYS D 2 62 ? 118.842 117.744 98.129 1.00 116.56 62 LYS D CA 1
ATOM 4215 C C . LYS D 2 62 ? 117.985 116.880 97.211 1.00 116.56 62 LYS D C 1
ATOM 4216 O O . LYS D 2 62 ? 118.333 115.728 96.911 1.00 116.56 62 LYS D O 1
ATOM 4222 N N . LEU D 2 63 ? 116.856 117.425 96.752 1.00 132.04 63 LEU D N 1
ATOM 4223 C CA . LEU D 2 63 ? 115.968 116.640 95.899 1.00 132.04 63 LEU D CA 1
ATOM 4224 C C . LEU D 2 63 ? 116.634 116.277 94.580 1.00 132.04 63 LEU D C 1
ATOM 4225 O O . LEU D 2 63 ? 116.544 115.130 94.131 1.00 132.04 63 LEU D O 1
ATOM 4230 N N . VAL D 2 64 ? 117.319 117.228 93.948 1.00 123.43 64 VAL D N 1
ATOM 4231 C CA . VAL D 2 64 ? 117.953 116.909 92.680 1.00 123.43 64 VAL D CA 1
ATOM 4232 C C . VAL D 2 64 ? 119.105 115.936 92.889 1.00 123.43 64 VAL D C 1
ATOM 4233 O O . VAL D 2 64 ? 119.381 115.099 92.023 1.00 123.43 64 VAL D O 1
ATOM 4237 N N . GLN D 2 65 ? 119.779 116.000 94.038 1.00 141.54 65 GLN D N 1
ATOM 4238 C CA . GLN D 2 65 ? 120.856 115.053 94.299 1.00 141.54 65 GLN D CA 1
ATOM 4239 C C . GLN D 2 65 ? 120.310 113.637 94.421 1.00 141.54 65 GLN D C 1
ATOM 4240 O O . GLN D 2 65 ? 120.856 112.694 93.834 1.00 141.54 65 GLN D O 1
ATOM 4246 N N . LYS D 2 66 ? 119.216 113.470 95.165 1.00 135.10 66 LYS D N 1
ATOM 4247 C CA . LYS D 2 66 ? 118.592 112.152 95.235 1.00 135.10 66 LYS D CA 1
ATOM 4248 C C . LYS D 2 66 ? 118.071 111.718 93.870 1.00 135.10 66 LYS D C 1
ATOM 4249 O O . LYS D 2 66 ? 118.092 110.525 93.539 1.00 135.10 66 LYS D O 1
ATOM 4255 N N . SER D 2 67 ? 117.614 112.675 93.061 1.00 141.26 67 SER D N 1
ATOM 4256 C CA . SER D 2 67 ? 117.166 112.352 91.712 1.00 141.26 67 SER D CA 1
ATOM 4257 C C . SER D 2 67 ? 118.303 111.789 90.874 1.00 141.26 67 SER D C 1
ATOM 4258 O O . SER D 2 67 ? 118.120 110.812 9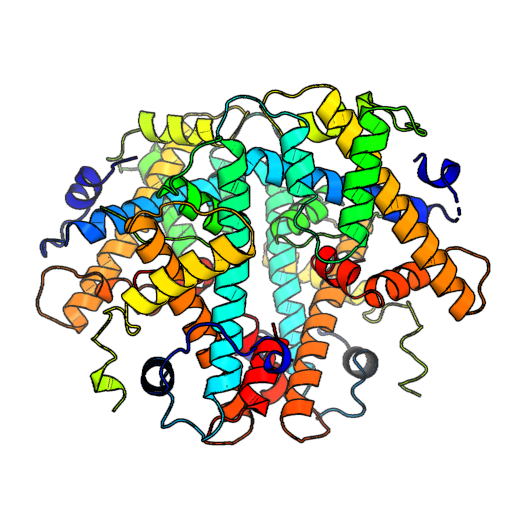0.144 1.00 141.26 67 SER D O 1
ATOM 4261 N N . LEU D 2 68 ? 119.485 112.398 90.959 1.00 143.65 68 LEU D N 1
ATOM 4262 C CA . LEU D 2 68 ? 120.639 111.844 90.256 1.00 143.65 68 LEU D CA 1
ATOM 4263 C C . LEU D 2 68 ? 121.051 110.495 90.829 1.00 143.65 68 LEU D C 1
ATOM 4264 O O . LEU D 2 68 ? 121.550 109.635 90.091 1.00 143.65 68 LEU D O 1
ATOM 4269 N N . LEU D 2 69 ? 120.864 110.296 92.134 1.00 146.78 69 LEU D N 1
ATOM 4270 C CA . LEU D 2 69 ? 121.091 108.973 92.705 1.00 146.78 69 LEU D CA 1
ATOM 4271 C C . LEU D 2 69 ? 120.209 107.937 92.028 1.00 146.78 69 LEU D C 1
ATOM 4272 O O . LEU D 2 69 ? 120.667 106.840 91.689 1.00 146.78 69 LEU D O 1
ATOM 4277 N N . ALA D 2 70 ? 118.935 108.270 91.830 1.00 148.29 70 ALA D N 1
ATOM 4278 C CA . ALA D 2 70 ? 118.049 107.380 91.086 1.00 148.29 70 ALA D CA 1
ATOM 4279 C C . ALA D 2 70 ? 118.511 107.228 89.643 1.00 148.29 70 ALA D C 1
ATOM 4280 O O . ALA D 2 70 ? 118.460 106.131 89.075 1.00 148.29 70 ALA D O 1
ATOM 4282 N N . MET D 2 71 ? 118.961 108.327 89.038 1.00 157.35 71 MET D N 1
ATOM 4283 C CA . MET D 2 71 ? 119.408 108.319 87.649 1.00 157.35 71 MET D CA 1
ATOM 4284 C C . MET D 2 71 ? 120.508 107.297 87.418 1.00 157.35 71 MET D C 1
ATOM 4285 O O . MET D 2 71 ? 120.445 106.495 86.479 1.00 157.35 71 MET D O 1
ATOM 4290 N N . GLN D 2 72 ? 121.530 107.317 88.273 1.00 167.01 72 GLN D N 1
ATOM 4291 C CA . GLN D 2 72 ? 122.704 106.484 88.040 1.00 167.01 72 GLN D CA 1
ATOM 4292 C C . GLN D 2 72 ? 122.361 105.002 88.017 1.00 167.01 72 GLN D C 1
ATOM 4293 O O . GLN D 2 72 ? 123.129 104.206 87.468 1.00 167.01 72 GLN D O 1
ATOM 4299 N N . LEU D 2 73 ? 121.220 104.619 88.591 1.00 161.77 73 LEU D N 1
ATOM 4300 C CA . LEU D 2 73 ? 120.867 103.207 88.672 1.00 161.77 73 LEU D CA 1
ATOM 4301 C C . LEU D 2 73 ? 120.506 102.639 87.306 1.00 161.77 73 LEU D C 1
ATOM 4302 O O . LEU D 2 73 ? 120.978 101.559 86.933 1.00 161.77 73 LEU D O 1
ATOM 4307 N N . ALA D 2 74 ? 119.675 103.346 86.548 1.00 155.65 74 ALA D N 1
ATOM 4308 C CA . ALA D 2 74 ? 119.147 102.825 85.295 1.00 155.65 74 ALA D CA 1
ATOM 4309 C C . ALA D 2 74 ? 119.969 103.225 84.080 1.00 155.65 74 ALA D C 1
ATOM 4310 O O . ALA D 2 74 ? 119.603 102.858 82.959 1.00 155.65 74 ALA D O 1
ATOM 4312 N N . LYS D 2 75 ? 121.054 103.975 84.270 1.00 173.66 75 LYS D N 1
ATOM 4313 C CA . LYS D 2 75 ? 121.968 104.364 83.196 1.00 173.66 75 LYS D CA 1
ATOM 4314 C C . LYS D 2 75 ? 121.282 105.186 82.109 1.00 173.66 75 LYS D C 1
ATOM 4315 O O . LYS D 2 75 ? 121.825 105.343 81.012 1.00 173.66 75 LYS D O 1
ATOM 4321 N N . ARG D 2 76 ? 120.099 105.720 82.390 1.00 185.71 76 ARG D N 1
ATOM 4322 C CA . ARG D 2 76 ? 119.399 106.563 81.436 1.00 185.71 76 ARG D CA 1
ATOM 4323 C C . ARG D 2 76 ? 119.927 107.992 81.530 1.00 185.71 76 ARG D C 1
ATOM 4324 O O . ARG D 2 76 ? 120.824 108.299 82.319 1.00 185.71 76 ARG D O 1
ATOM 4332 N N . LYS D 2 77 ? 119.371 108.889 80.710 1.00 183.90 77 LYS D N 1
ATOM 4333 C CA . LYS D 2 77 ? 119.828 110.273 80.732 1.00 183.90 77 LYS D CA 1
ATOM 4334 C C . LYS D 2 77 ? 118.678 111.277 80.672 1.00 183.90 77 LYS D C 1
ATOM 4335 O O . LYS D 2 77 ? 118.901 112.434 80.297 1.00 183.90 77 LYS D O 1
ATOM 4341 N N . THR D 2 78 ? 117.456 110.867 81.010 1.00 186.91 78 THR D N 1
ATOM 4342 C CA . THR D 2 78 ? 116.338 111.786 81.182 1.00 186.91 78 THR D CA 1
ATOM 4343 C C . THR D 2 78 ? 115.548 111.385 82.416 1.00 186.91 78 THR D C 1
ATOM 4344 O O . THR D 2 78 ? 115.242 110.206 82.609 1.00 186.91 78 THR D O 1
ATOM 4348 N N . ILE D 2 79 ? 115.224 112.366 83.248 1.00 165.74 79 ILE D N 1
ATOM 4349 C CA . ILE D 2 79 ? 114.480 112.103 84.474 1.00 165.74 79 ILE D CA 1
ATOM 4350 C C . ILE D 2 79 ? 113.007 111.959 84.123 1.00 165.74 79 ILE D C 1
ATOM 4351 O O . ILE D 2 79 ? 112.404 112.870 83.546 1.00 165.74 79 ILE D O 1
ATOM 4356 N N . MET D 2 80 ? 112.426 110.818 84.466 1.00 163.38 80 MET D N 1
ATOM 4357 C CA . MET D 2 80 ? 111.010 110.575 84.244 1.00 163.38 80 MET D CA 1
ATOM 4358 C C . MET D 2 80 ? 110.236 110.735 85.546 1.00 163.38 80 MET D C 1
ATOM 4359 O O . MET D 2 80 ? 110.809 110.869 86.630 1.00 163.38 80 MET D O 1
ATOM 4364 N N . LYS D 2 81 ? 108.907 110.716 85.423 1.00 161.70 81 LYS D N 1
ATOM 4365 C CA . LYS D 2 81 ? 108.055 110.843 86.599 1.00 161.70 81 LYS D CA 1
ATOM 4366 C C . LYS D 2 81 ? 108.339 109.743 87.609 1.00 161.70 81 LYS D C 1
ATOM 4367 O O . LYS D 2 81 ? 108.208 109.959 88.820 1.00 161.70 81 LYS D O 1
ATOM 4373 N N . SER D 2 82 ? 108.742 108.564 87.133 1.00 167.49 82 SER D N 1
ATOM 4374 C CA . SER D 2 82 ? 109.129 107.496 88.044 1.00 167.49 82 SER D CA 1
ATOM 4375 C C . SER D 2 82 ? 110.301 107.926 88.912 1.00 167.49 82 SER D C 1
ATOM 4376 O O . SER D 2 82 ? 110.316 107.675 90.122 1.00 167.49 82 SER D O 1
ATOM 4379 N N . ASP D 2 83 ? 111.285 108.590 88.310 1.00 162.79 83 ASP D N 1
ATOM 4380 C CA . ASP D 2 83 ? 112.460 109.014 89.058 1.00 162.79 83 ASP D CA 1
ATOM 4381 C C . ASP D 2 83 ? 112.078 109.981 90.170 1.00 162.79 83 ASP D C 1
ATOM 4382 O O . ASP D 2 83 ? 112.473 109.808 91.331 1.00 162.79 83 ASP D O 1
ATOM 4387 N N . VAL D 2 84 ? 111.288 111.000 89.835 1.00 150.61 84 VAL D N 1
ATOM 4388 C CA . VAL D 2 84 ? 110.943 112.008 90.827 1.00 150.61 84 VAL D CA 1
ATOM 4389 C C . VAL D 2 84 ? 110.046 111.415 91.903 1.00 150.61 84 VAL D C 1
ATOM 4390 O O . VAL D 2 84 ? 110.157 111.772 93.080 1.00 150.61 84 VAL D O 1
ATOM 4394 N N . LYS D 2 85 ? 109.153 110.493 91.533 1.00 154.66 85 LYS D N 1
ATOM 4395 C CA . LYS D 2 85 ? 108.287 109.911 92.550 1.00 154.66 85 LYS D CA 1
ATOM 4396 C C . LYS D 2 85 ? 109.080 109.013 93.490 1.00 154.66 85 LYS D C 1
ATOM 4397 O O . LYS D 2 85 ? 108.828 109.001 94.700 1.00 154.66 85 LYS D O 1
ATOM 4403 N N . LYS D 2 86 ? 110.065 108.280 92.964 1.00 149.95 86 LYS D N 1
ATOM 4404 C CA . LYS D 2 86 ? 110.937 107.505 93.838 1.00 149.95 86 LYS D CA 1
ATOM 4405 C C . LYS D 2 86 ? 111.699 108.420 94.783 1.00 149.95 86 LYS D C 1
ATOM 4406 O O . LYS D 2 86 ? 111.806 108.141 95.985 1.00 149.95 86 LYS D O 1
ATOM 4412 N N . ALA D 2 87 ? 112.222 109.529 94.256 1.00 140.48 87 ALA D N 1
ATOM 4413 C CA . ALA D 2 87 ? 112.955 110.466 95.098 1.00 140.48 87 ALA D CA 1
ATOM 4414 C C . ALA D 2 87 ? 112.064 111.027 96.195 1.00 140.48 87 ALA D C 1
ATOM 4415 O O . ALA D 2 87 ? 112.484 111.144 97.351 1.00 140.48 87 ALA D O 1
ATOM 4417 N N . ALA D 2 88 ? 110.828 111.378 95.849 1.00 151.30 88 ALA D N 1
ATOM 4418 C CA . ALA D 2 88 ? 109.912 111.920 96.842 1.00 151.30 88 ALA D CA 1
ATOM 4419 C C . ALA D 2 88 ? 109.573 110.888 97.907 1.00 151.30 88 ALA D C 1
ATOM 4420 O O . ALA D 2 88 ? 109.543 111.207 99.101 1.00 151.30 88 ALA D O 1
ATOM 4422 N N . GLU D 2 89 ? 109.321 109.644 97.500 1.00 160.49 89 GLU D N 1
ATOM 4423 C CA . GLU D 2 89 ? 108.854 108.663 98.468 1.00 160.49 89 GLU D CA 1
ATOM 4424 C C . GLU D 2 89 ? 109.972 108.174 99.378 1.00 160.49 89 GLU D C 1
ATOM 4425 O O . GLU D 2 89 ? 109.715 107.869 100.547 1.00 160.49 89 GLU D O 1
ATOM 4431 N N . LEU D 2 90 ? 111.209 108.085 98.877 1.00 142.27 90 LEU D N 1
ATOM 4432 C CA . LEU D 2 90 ? 112.287 107.615 99.740 1.00 142.27 90 LEU D CA 1
ATOM 4433 C C . LEU D 2 90 ? 112.540 108.570 100.894 1.00 142.27 90 LEU D C 1
ATOM 4434 O O . LEU D 2 90 ? 113.108 108.164 101.912 1.00 142.27 90 LEU D O 1
ATOM 4439 N N . MET D 2 91 ? 112.133 109.824 100.755 1.00 148.91 91 MET D N 1
ATOM 4440 C CA . MET D 2 91 ? 112.205 110.801 101.828 1.00 148.91 91 MET D CA 1
ATOM 4441 C C . MET D 2 91 ? 110.971 110.741 102.725 1.00 148.91 91 MET D C 1
ATOM 4442 O O . MET D 2 91 ? 110.877 111.506 103.691 1.00 148.91 91 MET D O 1
ATOM 4447 N N . HIS D 2 92 ? 110.047 109.820 102.440 1.00 155.30 92 HIS D N 1
ATOM 4448 C CA . HIS D 2 92 ? 108.788 109.661 103.163 1.00 155.30 92 HIS D CA 1
ATOM 4449 C C . HIS D 2 92 ? 107.875 110.864 102.961 1.00 155.30 92 HIS D C 1
ATOM 4450 O O . HIS D 2 92 ? 107.402 111.461 103.932 1.00 155.30 92 HIS D O 1
ATOM 4457 N N . LEU D 2 93 ? 107.625 111.226 101.709 1.00 147.78 93 LEU D N 1
ATOM 4458 C CA . LEU D 2 93 ? 106.698 112.305 101.372 1.00 147.78 93 LEU D CA 1
ATOM 4459 C C . LEU D 2 93 ? 105.614 111.767 100.452 1.00 147.78 93 LEU D C 1
ATOM 4460 O O . LEU D 2 93 ? 105.906 111.430 99.286 1.00 147.78 93 LEU D O 1
ATOM 4465 N N . PRO D 2 94 ? 104.375 111.674 100.911 1.00 142.93 94 PRO D N 1
ATOM 4466 C CA . PRO D 2 94 ? 103.305 111.136 100.062 1.00 142.93 94 PRO D CA 1
ATOM 4467 C C . PRO D 2 94 ? 102.834 112.120 99.003 1.00 142.93 94 PRO D C 1
ATOM 4468 O O . PRO D 2 94 ? 101.913 112.907 99.241 1.00 142.93 94 PRO D O 1
ATOM 4472 N N . VAL D 2 95 ? 103.472 112.090 97.833 1.00 152.08 95 VAL D N 1
ATOM 4473 C CA . VAL D 2 95 ? 103.083 112.970 96.738 1.00 152.08 95 VAL D CA 1
ATOM 4474 C C . VAL D 2 95 ? 101.744 112.531 96.160 1.00 152.08 95 VAL D C 1
ATOM 4475 O O . VAL D 2 95 ? 101.490 111.335 95.961 1.00 152.08 95 VAL D O 1
ATOM 4479 N N . PHE D 2 96 ? 100.870 113.504 95.897 1.00 152.84 96 PHE D N 1
ATOM 4480 C CA . PHE D 2 96 ? 99.556 113.242 95.323 1.00 152.84 96 PHE D CA 1
ATOM 4481 C C . PHE D 2 96 ? 99.329 113.910 93.976 1.00 152.84 96 PHE D C 1
ATOM 4482 O O . PHE D 2 96 ? 98.260 113.720 93.384 1.00 152.84 96 PHE D O 1
ATOM 4490 N N . ALA D 2 97 ? 100.284 114.686 93.474 1.00 174.35 97 ALA D N 1
ATOM 4491 C CA . ALA D 2 97 ? 100.109 115.327 92.182 1.00 174.35 97 ALA D CA 1
ATOM 4492 C C . ALA D 2 97 ? 100.195 114.300 91.057 1.00 174.35 97 ALA D C 1
ATOM 4493 O O . ALA D 2 97 ? 100.695 113.185 91.231 1.00 174.35 97 ALA D O 1
ATOM 4495 N N . ILE D 2 98 ? 99.696 114.690 89.889 1.00 185.19 98 ILE D N 1
ATOM 4496 C CA . ILE D 2 98 ? 99.660 113.795 88.735 1.00 185.19 98 ILE D CA 1
ATOM 4497 C C . ILE D 2 98 ? 100.270 114.487 87.523 1.00 185.19 98 ILE D C 1
ATOM 4498 O O . ILE D 2 98 ? 99.985 115.667 87.271 1.00 185.19 98 ILE D O 1
ATOM 4503 N N . PRO D 2 99 ? 101.127 113.810 86.765 1.00 178.92 99 PRO D N 1
ATOM 4504 C CA . PRO D 2 99 ? 101.641 114.408 85.526 1.00 178.92 99 PRO D CA 1
ATOM 4505 C C . PRO D 2 99 ? 100.550 114.598 84.484 1.00 178.92 99 PRO D C 1
ATOM 4506 O O . PRO D 2 99 ? 100.293 115.723 84.045 1.00 178.92 99 PRO D O 1
ATOM 4510 N N . THR D 2 100 ? 99.891 113.503 84.114 1.00 163.12 100 THR D N 1
ATOM 4511 C CA . THR D 2 100 ? 98.826 113.498 83.113 1.00 163.12 100 THR D CA 1
ATOM 4512 C C . THR D 2 100 ? 99.193 114.279 81.851 1.00 163.12 100 THR D C 1
ATOM 4513 O O . THR D 2 100 ? 98.801 115.435 81.686 1.00 163.12 100 THR D O 1
ATOM 4517 N N . GLU D 2 131 ? 94.181 141.241 102.803 1.00 206.68 131 GLU D N 1
ATOM 4518 C CA . GLU D 2 131 ? 94.250 141.035 101.363 1.00 206.68 131 GLU D CA 1
ATOM 4519 C C . GLU D 2 131 ? 94.510 139.568 101.037 1.00 206.68 131 GLU D C 1
ATOM 4520 O O . GLU D 2 131 ? 94.695 139.205 99.878 1.00 206.68 131 GLU D O 1
ATOM 4526 N N . VAL D 2 132 ? 94.517 138.728 102.073 1.00 219.60 132 VAL D N 1
ATOM 4527 C CA . VAL D 2 132 ? 94.816 137.312 101.883 1.00 219.60 132 VAL D CA 1
ATOM 4528 C C . VAL D 2 132 ? 93.753 136.631 101.032 1.00 219.60 132 VAL D C 1
ATOM 4529 O O . VAL D 2 132 ? 94.037 135.637 100.353 1.00 219.60 132 VAL D O 1
ATOM 4533 N N . ARG D 2 133 ? 92.516 137.133 101.058 1.00 230.37 133 ARG D N 1
ATOM 4534 C CA . ARG D 2 133 ? 91.477 136.553 100.216 1.00 230.37 133 ARG D CA 1
ATOM 4535 C C . ARG D 2 133 ? 91.770 136.738 98.734 1.00 230.37 133 ARG D C 1
ATOM 4536 O O . ARG D 2 133 ? 91.226 135.998 97.909 1.00 230.37 133 ARG D O 1
ATOM 4544 N N . SER D 2 134 ? 92.618 137.705 98.378 1.00 234.61 134 SER D N 1
ATOM 4545 C CA . SER D 2 134 ? 92.908 137.957 96.973 1.00 234.61 134 SER D CA 1
ATOM 4546 C C . SER D 2 134 ? 93.661 136.806 96.319 1.00 234.61 134 SER D C 1
ATOM 4547 O O . SER D 2 134 ? 93.654 136.696 95.089 1.00 234.61 134 SER D O 1
ATOM 4550 N N . GLN D 2 135 ? 94.307 135.948 97.106 1.00 223.54 135 GLN D N 1
ATOM 4551 C CA . GLN D 2 135 ? 95.038 134.818 96.552 1.00 223.54 135 GLN D CA 1
ATOM 4552 C C . GLN D 2 135 ? 94.699 133.495 97.218 1.00 223.54 135 GLN D C 1
ATOM 4553 O O . GLN D 2 135 ? 95.291 132.476 96.850 1.00 223.54 135 GLN D O 1
ATOM 4559 N N . MET D 2 136 ? 93.787 133.475 98.191 1.00 235.65 136 MET D N 1
ATOM 4560 C CA . MET D 2 136 ? 93.414 132.215 98.825 1.00 235.65 136 MET D CA 1
ATOM 4561 C C . MET D 2 136 ? 92.787 131.265 97.814 1.00 235.65 136 MET D C 1
ATOM 4562 O O . MET D 2 136 ? 93.111 130.073 97.777 1.00 235.65 136 MET D O 1
ATOM 4567 N N . LYS D 2 137 ? 91.889 131.783 96.974 1.00 231.28 137 LYS D N 1
ATOM 4568 C CA . LYS D 2 137 ? 91.298 130.962 95.923 1.00 231.28 137 LYS D CA 1
ATOM 4569 C C . LYS D 2 137 ? 92.333 130.539 94.888 1.00 231.28 137 LYS D C 1
ATOM 4570 O O . LYS D 2 137 ? 92.272 129.414 94.378 1.00 231.28 137 LYS D O 1
ATOM 4576 N N . SER D 2 138 ? 93.287 131.410 94.573 1.00 214.21 138 SER D N 1
ATOM 4577 C CA . SER D 2 138 ? 94.264 131.100 93.541 1.00 214.21 138 SER D CA 1
ATOM 4578 C C . SER D 2 138 ? 95.221 130.021 94.023 1.00 214.21 138 SER D C 1
ATOM 4579 O O . SER D 2 138 ? 95.761 130.098 95.130 1.00 214.21 138 SER D O 1
ATOM 4582 N N . THR D 2 139 ? 95.422 129.004 93.185 1.00 190.81 139 THR D N 1
ATOM 4583 C CA . THR D 2 139 ? 96.355 127.929 93.485 1.00 190.81 139 THR D CA 1
ATOM 4584 C C . THR D 2 139 ? 97.320 127.662 92.338 1.00 190.81 139 THR D C 1
ATOM 4585 O O . THR D 2 139 ? 97.906 126.576 92.279 1.00 190.81 139 THR D O 1
ATOM 4589 N N . CYS D 2 140 ? 97.502 128.617 91.431 1.00 196.43 140 CYS D N 1
ATOM 4590 C CA . CYS D 2 140 ? 98.502 128.464 90.389 1.00 196.43 140 CYS D CA 1
ATOM 4591 C C . CYS D 2 140 ? 99.902 128.494 90.991 1.00 196.43 140 CYS D C 1
ATOM 4592 O O . CYS D 2 140 ? 100.105 128.876 92.147 1.00 196.43 140 CYS D O 1
ATOM 4595 N N . LEU D 2 141 ? 100.876 128.068 90.193 1.00 183.69 141 LEU D N 1
ATOM 4596 C CA . LEU D 2 141 ? 102.266 128.157 90.616 1.00 183.69 141 LEU D CA 1
ATOM 4597 C C . LEU D 2 141 ? 102.647 129.613 90.816 1.00 183.69 141 LEU D C 1
ATOM 4598 O O . LEU D 2 141 ? 102.454 130.445 89.925 1.00 183.69 141 LEU D O 1
ATOM 4603 N N . ILE D 2 142 ? 103.188 129.919 91.998 1.00 163.92 142 ILE D N 1
ATOM 4604 C CA . ILE D 2 142 ? 103.462 131.306 92.360 1.00 163.92 142 ILE D CA 1
ATOM 4605 C C . ILE D 2 142 ? 104.854 131.741 91.932 1.00 163.92 142 ILE D C 1
ATOM 4606 O O . ILE D 2 142 ? 105.190 132.928 92.024 1.00 163.92 142 ILE D O 1
ATOM 4611 N N . ILE D 2 143 ? 105.656 130.825 91.408 1.00 172.17 143 ILE D N 1
ATOM 4612 C CA . ILE D 2 143 ? 107.029 131.125 91.022 1.00 172.17 143 ILE D CA 1
ATOM 4613 C C . ILE D 2 143 ? 107.135 131.014 89.506 1.00 172.17 143 ILE D C 1
ATOM 4614 O O . ILE D 2 143 ? 106.455 130.174 88.901 1.00 172.17 143 ILE D O 1
ATOM 4619 N N . PRO D 2 144 ? 107.926 131.857 88.846 1.00 184.13 144 PRO D N 1
ATOM 4620 C CA . PRO D 2 144 ? 108.167 131.657 87.416 1.00 184.13 144 PRO D CA 1
ATOM 4621 C C . PRO D 2 144 ? 108.797 130.301 87.152 1.00 184.13 144 PRO D C 1
ATOM 4622 O O . PRO D 2 144 ? 109.569 129.778 87.958 1.00 184.13 144 PRO D O 1
ATOM 4626 N N . LYS D 2 145 ? 108.445 129.728 86.004 1.00 175.42 145 LYS D N 1
ATOM 4627 C CA . LYS D 2 145 ? 108.869 128.365 85.708 1.00 175.42 145 LYS D CA 1
ATOM 4628 C C . LYS D 2 145 ? 110.295 128.298 85.177 1.00 175.42 145 LYS D C 1
ATOM 4629 O O . LYS D 2 145 ? 111.074 127.446 85.609 1.00 175.42 145 LYS D O 1
ATOM 4635 N N . GLU D 2 146 ? 110.658 129.185 84.247 1.00 179.67 146 GLU D N 1
ATOM 4636 C CA . GLU D 2 146 ? 111.970 129.094 83.607 1.00 179.67 146 GLU D CA 1
ATOM 4637 C C . GLU D 2 146 ? 113.094 129.215 84.626 1.00 179.67 146 GLU D C 1
ATOM 4638 O O . GLU D 2 146 ? 114.196 128.684 84.420 1.00 179.67 146 GLU D O 1
ATOM 4644 N N . ARG D 2 147 ? 112.838 129.911 85.734 1.00 173.38 147 ARG D N 1
ATOM 4645 C CA . ARG D 2 147 ? 113.859 130.062 86.761 1.00 173.38 147 ARG D CA 1
ATOM 4646 C C . ARG D 2 147 ? 114.299 128.705 87.285 1.00 173.38 147 ARG D C 1
ATOM 4647 O O . ARG D 2 147 ? 115.493 128.463 87.480 1.00 173.38 147 ARG D O 1
ATOM 4655 N N . PHE D 2 148 ? 113.352 127.796 87.512 1.00 164.24 148 PHE D N 1
ATOM 4656 C CA . PHE D 2 148 ? 113.742 126.532 88.120 1.00 164.24 148 PHE D CA 1
ATOM 4657 C C . PHE D 2 148 ? 114.352 125.574 87.116 1.00 164.24 148 PHE D C 1
ATOM 4658 O O . PHE D 2 148 ? 115.193 124.756 87.490 1.00 164.24 148 PHE D O 1
ATOM 4666 N N . ARG D 2 149 ? 113.949 125.627 85.848 1.00 160.34 149 ARG D N 1
ATOM 4667 C CA . ARG D 2 149 ? 114.717 124.848 84.887 1.00 160.34 149 ARG D CA 1
ATOM 4668 C C . ARG D 2 149 ? 116.148 125.355 84.822 1.00 160.34 149 ARG D C 1
ATOM 4669 O O . ARG D 2 149 ? 117.094 124.562 84.744 1.00 160.34 149 ARG D O 1
ATOM 4677 N N . THR D 2 150 ? 116.333 126.673 84.897 1.00 155.00 150 THR D N 1
ATOM 4678 C CA . THR D 2 150 ? 117.687 127.209 84.933 1.00 155.00 150 THR D CA 1
ATOM 4679 C C . THR D 2 150 ? 118.424 126.702 86.168 1.00 155.00 150 THR D C 1
ATOM 4680 O O . THR D 2 150 ? 119.583 126.278 86.087 1.00 155.00 150 THR D O 1
ATOM 4684 N N . MET D 2 151 ? 117.746 126.699 87.319 1.00 160.71 151 MET D N 1
ATOM 4685 C CA . MET D 2 151 ? 118.363 126.193 88.542 1.00 160.71 151 MET D CA 1
ATOM 4686 C C . MET D 2 151 ? 118.737 124.725 88.410 1.00 160.71 151 MET D C 1
ATOM 4687 O O . MET D 2 151 ? 119.822 124.316 88.835 1.00 160.71 151 MET D O 1
ATOM 4692 N N . ALA D 2 152 ? 117.835 123.913 87.859 1.00 163.58 152 ALA D N 1
ATOM 4693 C CA . ALA D 2 152 ? 118.091 122.486 87.729 1.00 163.58 152 ALA D CA 1
ATOM 4694 C C . ALA D 2 152 ? 119.274 122.232 86.815 1.00 163.58 152 ALA D C 1
ATOM 4695 O O . ALA D 2 152 ? 120.151 121.417 87.127 1.00 163.58 152 ALA D O 1
ATOM 4697 N N . LYS D 2 153 ? 119.325 122.938 85.686 1.00 169.39 153 LYS D N 1
ATOM 4698 C CA . LYS D 2 153 ? 120.455 122.792 84.783 1.00 169.39 153 LYS D CA 1
ATOM 4699 C C . LYS D 2 153 ? 121.753 123.185 85.472 1.00 169.39 153 LYS D C 1
ATOM 4700 O O . LYS D 2 153 ? 122.761 122.478 85.363 1.00 169.39 153 LYS D O 1
ATOM 4706 N N . GLU D 2 154 ? 121.742 124.301 86.206 1.00 166.37 154 GLU D N 1
ATOM 4707 C CA . GLU D 2 154 ? 122.969 124.759 86.846 1.00 166.37 154 GLU D CA 1
ATOM 4708 C C . GLU D 2 154 ? 123.436 123.793 87.924 1.00 166.37 154 GLU D C 1
ATOM 4709 O O . GLU D 2 154 ? 124.635 123.515 88.032 1.00 166.37 154 GLU D O 1
ATOM 4715 N N . ILE D 2 155 ? 122.516 123.271 88.735 1.00 159.25 155 ILE D N 1
ATOM 4716 C CA . ILE D 2 155 ? 122.936 122.365 89.798 1.00 159.25 155 ILE D CA 1
ATOM 4717 C C . ILE D 2 155 ? 123.406 121.041 89.214 1.00 159.25 155 ILE D C 1
ATOM 4718 O O . ILE D 2 155 ? 124.367 120.438 89.707 1.00 159.25 155 ILE D O 1
ATOM 4723 N N . SER D 2 156 ? 122.752 120.568 88.151 1.00 167.29 156 SER D N 1
ATOM 4724 C CA . SER D 2 156 ? 123.217 119.349 87.505 1.00 167.29 156 SER D CA 1
ATOM 4725 C C . SER D 2 156 ? 124.612 119.538 86.926 1.00 167.29 156 SER D C 1
ATOM 4726 O O . SER D 2 156 ? 125.466 118.651 87.043 1.00 167.29 156 SER D O 1
ATOM 4729 N N . LYS D 2 157 ? 124.867 120.695 86.308 1.00 178.66 157 LYS D N 1
ATOM 4730 C CA . LYS D 2 157 ? 126.206 120.980 85.804 1.00 178.66 157 LYS D CA 1
ATOM 4731 C C . LYS D 2 157 ? 127.215 121.046 86.942 1.00 178.66 157 LYS D C 1
ATOM 4732 O O . LYS D 2 157 ? 128.350 120.576 86.805 1.00 178.66 157 LYS D O 1
ATOM 4738 N N . LYS D 2 158 ? 126.820 121.636 88.072 1.00 176.22 158 LYS D N 1
ATOM 4739 C CA . LYS D 2 158 ? 127.709 121.697 89.226 1.00 176.22 158 LYS D CA 1
ATOM 4740 C C . LYS D 2 158 ? 128.044 120.302 89.732 1.00 176.22 158 LYS D C 1
ATOM 4741 O O . LYS D 2 158 ? 129.189 120.027 90.107 1.00 176.22 158 LYS D O 1
ATOM 4747 N N . GLU D 2 159 ? 127.056 119.408 89.755 1.00 180.97 159 GLU D N 1
ATOM 4748 C CA . GLU D 2 159 ? 127.339 118.022 90.105 1.00 180.97 159 GLU D CA 1
ATOM 4749 C C . GLU D 2 159 ? 128.207 117.356 89.046 1.00 180.97 159 GLU D C 1
ATOM 4750 O O . GLU D 2 159 ? 129.061 116.523 89.370 1.00 180.97 159 GLU D O 1
ATOM 4756 N N . GLY D 2 160 ? 128.006 117.707 87.779 1.00 185.72 160 GLY D N 1
ATOM 4757 C CA . GLY D 2 160 ? 128.807 117.142 86.712 1.00 185.72 160 GLY D CA 1
ATOM 4758 C C . GLY D 2 160 ? 128.054 116.161 85.839 1.00 185.72 160 GLY D C 1
ATOM 4759 O O . GLY D 2 160 ? 128.609 115.143 85.416 1.00 185.72 160 GLY D O 1
ATOM 4760 N N . HIS D 2 161 ? 126.781 116.451 85.566 1.00 178.43 161 HIS D N 1
ATOM 4761 C CA . HIS D 2 161 ? 125.960 115.579 84.724 1.00 178.43 161 HIS D CA 1
ATOM 4762 C C . HIS D 2 161 ? 124.979 116.470 83.958 1.00 178.43 161 HIS D C 1
ATOM 4763 O O . HIS D 2 161 ? 123.899 116.793 84.456 1.00 178.43 161 HIS D O 1
ATOM 4770 N N . ASP D 2 162 ? 125.365 116.856 82.746 1.00 181.51 162 ASP D N 1
ATOM 4771 C CA . ASP D 2 162 ? 124.478 117.627 81.877 1.00 181.51 162 ASP D CA 1
ATOM 4772 C C . ASP D 2 162 ? 123.393 116.695 81.360 1.00 181.51 162 ASP D C 1
ATOM 4773 O O . ASP D 2 162 ? 123.613 115.918 80.430 1.00 181.51 162 ASP D O 1
ATOM 4778 N N . VAL D 2 163 ? 122.212 116.767 81.966 1.00 180.73 163 VAL D N 1
ATOM 4779 C CA . VAL D 2 163 ? 121.158 115.786 81.750 1.00 180.73 163 VAL D CA 1
ATOM 4780 C C . VAL D 2 163 ? 119.871 116.502 81.373 1.00 180.73 163 VAL D C 1
ATOM 4781 O O . VAL D 2 163 ? 119.504 117.506 81.992 1.00 180.73 163 VAL D O 1
ATOM 4785 N N . HIS D 2 164 ? 119.192 115.989 80.351 1.00 182.57 164 HIS D N 1
ATOM 4786 C CA . HIS D 2 164 ? 117.900 116.532 79.961 1.00 182.57 164 HIS D CA 1
ATOM 4787 C C . HIS D 2 164 ? 116.838 116.192 81.002 1.00 182.57 164 HIS D C 1
ATOM 4788 O O . HIS D 2 164 ? 116.931 115.192 81.717 1.00 182.57 164 HIS D O 1
ATOM 4795 N N . ILE D 2 165 ? 115.818 117.042 81.076 1.00 170.41 165 ILE D N 1
ATOM 4796 C CA . ILE D 2 165 ? 114.776 116.951 82.092 1.00 170.41 165 ILE D CA 1
ATOM 4797 C C . ILE D 2 165 ? 113.418 117.164 81.439 1.00 170.41 165 ILE D C 1
ATOM 4798 O O . ILE D 2 165 ? 113.277 117.979 80.522 1.00 170.41 165 ILE D O 1
ATOM 4803 N N . ALA D 2 166 ? 112.423 116.415 81.902 1.00 161.68 166 ALA D N 1
ATOM 4804 C CA . ALA D 2 166 ? 111.064 116.506 81.392 1.00 161.68 166 ALA D CA 1
ATOM 4805 C C . ALA D 2 166 ? 110.204 117.365 82.310 1.00 161.68 166 ALA D C 1
ATOM 4806 O O . ALA D 2 166 ? 110.487 117.526 83.500 1.00 161.68 166 ALA D O 1
ATOM 4808 N N . GLU D 2 167 ? 109.127 117.904 81.738 1.00 156.45 167 GLU D N 1
ATOM 4809 C CA . GLU D 2 167 ? 108.332 118.901 82.446 1.00 156.45 167 GLU D CA 1
ATOM 4810 C C . GLU D 2 167 ? 107.583 118.304 83.631 1.00 156.45 167 GLU D C 1
ATOM 4811 O O . GLU D 2 167 ? 107.325 119.009 84.612 1.00 156.45 167 GLU D O 1
ATOM 4817 N N . ALA D 2 168 ? 107.212 117.024 83.558 1.00 156.05 168 ALA D N 1
ATOM 4818 C CA . ALA D 2 168 ? 106.462 116.418 84.653 1.00 156.05 168 ALA D CA 1
ATOM 4819 C C . ALA D 2 168 ? 107.280 116.414 85.937 1.00 156.05 168 ALA D C 1
ATOM 4820 O O . ALA D 2 168 ? 106.761 116.718 87.023 1.00 156.05 168 ALA D O 1
ATOM 4822 N N . ALA D 2 169 ? 108.565 116.075 85.830 1.00 155.97 169 ALA D N 1
ATOM 4823 C CA . ALA D 2 169 ? 109.442 116.154 86.989 1.00 155.97 169 ALA D CA 1
ATOM 4824 C C . ALA D 2 169 ? 109.498 117.576 87.521 1.00 155.97 169 ALA D C 1
ATOM 4825 O O . ALA D 2 169 ? 109.522 117.794 88.737 1.00 155.97 169 ALA D O 1
ATOM 4827 N N . LEU D 2 170 ? 109.506 118.558 86.620 1.00 146.45 170 LEU D N 1
ATOM 4828 C CA . LEU D 2 170 ? 109.513 119.947 87.053 1.00 146.45 170 LEU D CA 1
ATOM 4829 C C . LEU D 2 170 ? 108.261 120.278 87.848 1.00 146.45 170 LEU D C 1
ATOM 4830 O O . LEU D 2 170 ? 108.334 120.951 88.878 1.00 146.45 170 LEU D O 1
ATOM 4835 N N . ASP D 2 171 ? 107.102 119.803 87.390 1.00 162.37 171 ASP D N 1
ATOM 4836 C CA . ASP D 2 171 ? 105.859 120.066 88.108 1.00 162.37 171 ASP D CA 1
ATOM 4837 C C . ASP D 2 171 ? 105.883 119.426 89.492 1.00 162.37 171 ASP D C 1
ATOM 4838 O O . ASP D 2 171 ? 105.442 120.032 90.480 1.00 162.37 171 ASP D O 1
ATOM 4843 N N . MET D 2 172 ? 106.396 118.198 89.581 1.00 153.39 172 MET D N 1
ATOM 4844 C CA . MET D 2 172 ? 106.492 117.545 90.883 1.00 153.39 172 MET D CA 1
ATOM 4845 C C . MET D 2 172 ? 107.416 118.316 91.819 1.00 153.39 172 MET D C 1
ATOM 4846 O O . MET D 2 172 ? 107.109 118.498 93.006 1.00 153.39 172 MET D O 1
ATOM 4851 N N . LEU D 2 173 ? 108.555 118.775 91.301 1.00 148.95 173 LEU D N 1
ATOM 4852 C CA . LEU D 2 173 ? 109.450 119.586 92.117 1.00 148.95 173 LEU D CA 1
ATOM 4853 C C . LEU D 2 173 ? 108.756 120.862 92.564 1.00 148.95 173 LEU D C 1
ATOM 4854 O O . LEU D 2 173 ? 108.890 121.284 93.719 1.00 148.95 173 LEU D O 1
ATOM 4859 N N . GLN D 2 174 ? 107.991 121.475 91.661 1.00 151.22 174 GLN D N 1
ATOM 4860 C CA . GLN D 2 174 ? 107.228 122.667 91.999 1.00 151.22 174 GLN D CA 1
ATOM 4861 C C . GLN D 2 174 ? 106.347 122.421 93.208 1.00 151.22 174 GLN D C 1
ATOM 4862 O O . GLN D 2 174 ? 106.403 123.160 94.200 1.00 151.22 174 GLN D O 1
ATOM 4868 N N . VAL D 2 175 ? 105.529 121.374 93.144 1.00 143.91 175 VAL D N 1
ATOM 4869 C CA . VAL D 2 175 ? 104.547 121.182 94.200 1.00 143.91 175 VAL D CA 1
ATOM 4870 C C . VAL D 2 175 ? 105.235 120.826 95.510 1.00 143.91 175 VAL D C 1
ATOM 4871 O O . VAL D 2 175 ? 104.873 121.350 96.574 1.00 143.91 175 VAL D O 1
ATOM 4875 N N . ILE D 2 176 ? 106.252 119.961 95.465 1.00 130.97 176 ILE D N 1
ATOM 4876 C CA . ILE D 2 176 ? 106.896 119.576 96.717 1.00 130.97 176 ILE D CA 1
ATOM 4877 C C . ILE D 2 176 ? 107.570 120.781 97.361 1.00 130.97 176 ILE D C 1
ATOM 4878 O O . ILE D 2 176 ? 107.455 120.998 98.577 1.00 130.97 176 ILE D O 1
ATOM 4883 N N . VAL D 2 177 ? 108.252 121.604 96.562 1.00 135.37 177 VAL D N 1
ATOM 4884 C CA . VAL D 2 177 ? 108.974 122.725 97.146 1.00 135.37 177 VAL D CA 1
ATOM 4885 C C . VAL D 2 177 ? 108.002 123.763 97.690 1.00 135.37 177 VAL D C 1
ATOM 4886 O O . VAL D 2 177 ? 108.226 124.328 98.770 1.00 135.37 177 VAL D O 1
ATOM 4890 N N . GLU D 2 178 ? 106.900 124.019 96.978 1.00 143.92 178 GLU D N 1
ATOM 4891 C CA . GLU D 2 178 ? 105.946 125.000 97.480 1.00 143.92 178 GLU D CA 1
ATOM 4892 C C . GLU D 2 178 ? 105.320 124.517 98.778 1.00 143.92 178 GLU D C 1
ATOM 4893 O O . GLU D 2 178 ? 105.146 125.299 99.720 1.00 143.92 178 GLU D O 1
ATOM 4899 N N . SER D 2 179 ? 104.999 123.225 98.858 1.00 143.21 179 SER D N 1
ATOM 4900 C CA . SER D 2 179 ? 104.427 122.692 100.085 1.00 143.21 179 SER D CA 1
ATOM 4901 C C . SER D 2 179 ? 105.394 122.852 101.246 1.00 143.21 179 SER D C 1
ATOM 4902 O O . SER D 2 179 ? 105.019 123.331 102.325 1.00 143.21 179 SER D O 1
ATOM 4905 N N . CYS D 2 180 ? 106.654 122.471 101.037 1.00 128.76 180 CYS D N 1
ATOM 4906 C CA . CYS D 2 180 ? 107.617 122.553 102.128 1.00 128.76 180 CYS D CA 1
ATOM 4907 C C . CYS D 2 180 ? 107.792 123.993 102.587 1.00 128.76 180 CYS D C 1
ATOM 4908 O O . CYS D 2 180 ? 107.771 124.284 103.792 1.00 128.76 180 CYS D O 1
ATOM 4911 N N . THR D 2 181 ? 107.937 124.919 101.638 1.00 131.84 181 THR D N 1
ATOM 4912 C CA . THR D 2 181 ? 108.209 126.294 102.034 1.00 131.84 181 THR D CA 1
ATOM 4913 C C . THR D 2 181 ? 106.999 126.931 102.706 1.00 131.84 181 THR D C 1
ATOM 4914 O O . THR D 2 181 ? 107.155 127.686 103.672 1.00 131.84 181 THR D O 1
ATOM 4918 N N . VAL D 2 182 ? 105.785 126.633 102.237 1.00 139.40 182 VAL D N 1
ATOM 4919 C CA . VAL D 2 182 ? 104.624 127.225 102.888 1.00 139.40 182 VAL D CA 1
ATOM 4920 C C . VAL D 2 182 ? 104.463 126.650 104.288 1.00 139.40 182 VAL D C 1
ATOM 4921 O O . VAL D 2 182 ? 104.083 127.365 105.224 1.00 139.40 182 VAL D O 1
ATOM 4925 N N . ARG D 2 183 ? 104.783 125.365 104.466 1.00 140.53 183 ARG D N 1
ATOM 4926 C CA . ARG D 2 183 ? 104.766 124.790 105.806 1.00 140.53 183 ARG D CA 1
ATOM 4927 C C . ARG D 2 183 ? 105.724 125.536 106.722 1.00 140.53 183 ARG D C 1
ATOM 4928 O O . ARG D 2 183 ? 105.371 125.910 107.850 1.00 140.53 183 ARG D O 1
ATOM 4936 N N . LEU D 2 184 ? 106.948 125.759 106.247 1.00 125.14 184 LEU D N 1
ATOM 4937 C CA . LEU D 2 184 ? 107.949 126.398 107.092 1.00 125.14 184 LEU D CA 1
ATOM 4938 C C . LEU D 2 184 ? 107.547 127.829 107.434 1.00 125.14 184 LEU D C 1
ATOM 4939 O O . LEU D 2 184 ? 107.694 128.268 108.583 1.00 125.14 184 LEU D O 1
ATOM 4944 N N . LEU D 2 185 ? 107.021 128.567 106.455 1.00 123.87 185 LEU D N 1
ATOM 4945 C CA . LEU D 2 185 ? 106.570 129.927 106.736 1.00 123.87 185 LEU D CA 1
ATOM 4946 C C . LEU D 2 185 ? 105.408 129.949 107.719 1.00 123.87 185 LEU D C 1
ATOM 4947 O O . LEU D 2 185 ? 105.342 130.834 108.576 1.00 123.87 185 LEU D O 1
ATOM 4952 N N . GLU D 2 186 ? 104.475 129.004 107.609 1.00 136.49 186 GLU D N 1
ATOM 4953 C CA . GLU D 2 186 ? 103.381 128.957 108.573 1.00 136.49 186 GLU D CA 1
ATOM 4954 C C . GLU D 2 186 ? 103.901 128.688 109.979 1.00 136.49 186 GLU D C 1
ATOM 4955 O O . GLU D 2 186 ? 103.429 129.291 110.954 1.00 136.49 186 GLU D O 1
ATOM 4961 N N . LYS D 2 187 ? 104.873 127.783 110.103 1.00 120.61 187 LYS D N 1
ATOM 4962 C CA . LYS D 2 187 ? 105.478 127.538 111.408 1.00 120.61 187 LYS D CA 1
ATOM 4963 C C . LYS D 2 187 ? 106.094 128.816 111.965 1.00 120.61 187 LYS D C 1
ATOM 4964 O O . LYS D 2 187 ? 105.871 129.179 113.129 1.00 120.61 187 LYS D O 1
ATOM 4970 N N . ALA D 2 188 ? 106.847 129.532 111.133 1.00 127.60 188 ALA D N 1
ATOM 4971 C CA . ALA D 2 188 ? 107.468 130.767 111.599 1.00 127.60 188 ALA D CA 1
ATOM 4972 C C . ALA D 2 188 ? 106.418 131.790 112.002 1.00 127.60 188 ALA D C 1
ATOM 4973 O O . ALA D 2 188 ? 106.594 132.522 112.981 1.00 127.60 188 ALA D O 1
ATOM 4975 N N . LEU D 2 189 ? 105.326 131.863 111.245 1.00 136.71 189 LEU D N 1
ATOM 4976 C CA . LEU D 2 189 ? 104.271 132.824 111.535 1.00 136.71 189 LEU D CA 1
ATOM 4977 C C . LEU D 2 189 ? 103.618 132.542 112.879 1.00 136.71 189 LEU D C 1
ATOM 4978 O O . LEU D 2 189 ? 103.378 133.464 113.672 1.00 136.71 189 LEU D O 1
ATOM 4983 N N . VAL D 2 190 ? 103.315 131.275 113.155 1.00 137.65 190 VAL D N 1
ATOM 4984 C CA . VAL D 2 190 ? 102.708 130.989 114.449 1.00 137.65 190 VAL D CA 1
ATOM 4985 C C . VAL D 2 190 ? 103.707 131.250 115.567 1.00 137.65 190 VAL D C 1
ATOM 4986 O O . VAL D 2 190 ? 103.325 131.702 116.655 1.00 137.65 190 VAL D O 1
ATOM 4990 N N . ILE D 2 191 ? 104.999 131.016 115.321 1.00 134.69 191 ILE D N 1
ATOM 4991 C CA . ILE D 2 191 ? 105.994 131.333 116.343 1.00 134.69 191 ILE D CA 1
ATOM 4992 C C . ILE D 2 191 ? 106.022 132.830 116.618 1.00 134.69 191 ILE D C 1
ATOM 4993 O O . ILE D 2 191 ? 106.025 133.266 117.774 1.00 134.69 191 ILE D O 1
ATOM 4998 N N . THR D 2 192 ? 106.039 133.641 115.561 1.00 142.31 192 THR D N 1
ATOM 4999 C CA . THR D 2 192 ? 106.181 135.076 115.771 1.00 142.31 192 THR D CA 1
ATOM 5000 C C . THR D 2 192 ? 104.926 135.679 116.387 1.00 142.31 192 THR D C 1
ATOM 5001 O O . THR D 2 192 ? 105.018 136.681 117.103 1.00 142.31 192 THR D O 1
ATOM 5005 N N . TYR D 2 193 ? 103.752 135.090 116.139 1.00 150.01 193 TYR D N 1
ATOM 5006 C CA . TYR D 2 193 ? 102.607 135.447 116.972 1.00 150.01 193 TYR D CA 1
ATOM 5007 C C . TYR D 2 193 ? 102.839 135.047 118.420 1.00 150.01 193 TYR D C 1
ATOM 5008 O O . TYR D 2 193 ? 102.518 135.809 119.339 1.00 150.01 193 TYR D O 1
ATOM 5017 N N . SER D 2 194 ? 103.406 133.861 118.645 1.00 145.00 194 SER D N 1
ATOM 5018 C CA . SER D 2 194 ? 103.600 133.390 120.010 1.00 145.00 194 SER D CA 1
ATOM 5019 C C . SER D 2 194 ? 104.522 134.297 120.809 1.00 145.00 194 SER D C 1
ATOM 5020 O O . SER D 2 194 ? 104.491 134.262 122.043 1.00 145.00 194 SER D O 1
ATOM 5023 N N . GLY D 2 195 ? 105.334 135.108 120.141 1.00 147.52 195 GLY D N 1
ATOM 5024 C CA . GLY D 2 195 ? 106.207 136.025 120.840 1.00 147.52 195 GLY D CA 1
ATOM 5025 C C . GLY D 2 195 ? 105.549 137.362 121.105 1.00 147.52 195 GLY D C 1
ATOM 5026 O O . GLY D 2 195 ? 106.231 138.345 121.411 1.00 147.52 195 GLY D O 1
ATOM 5027 N N . LYS D 2 196 ? 104.221 137.406 120.989 1.00 152.96 196 LYS D N 1
ATOM 5028 C CA . LYS D 2 196 ? 103.454 138.638 121.166 1.00 152.96 196 LYS D CA 1
ATOM 5029 C C . LYS D 2 196 ? 103.943 139.725 120.213 1.00 152.96 196 LYS D C 1
ATOM 5030 O O . LYS D 2 196 ? 104.034 140.901 120.571 1.00 152.96 196 LYS D O 1
ATOM 5036 N N . ARG D 2 197 ? 104.270 139.322 118.991 1.00 168.88 197 ARG D N 1
ATOM 5037 C CA . ARG D 2 197 ? 104.740 140.224 117.951 1.00 168.88 197 ARG D CA 1
ATOM 5038 C C . ARG D 2 197 ? 103.879 140.054 116.709 1.00 168.88 197 ARG D C 1
ATOM 5039 O O . ARG D 2 197 ? 103.481 138.936 116.368 1.00 168.88 197 ARG D O 1
ATOM 5047 N N . THR D 2 198 ? 103.593 141.167 116.035 1.00 194.37 198 THR D N 1
ATOM 5048 C CA . THR D 2 198 ? 102.771 141.169 114.832 1.00 194.37 198 THR D CA 1
ATOM 5049 C C . THR D 2 198 ? 103.603 141.294 113.562 1.00 194.37 198 THR D C 1
ATOM 5050 O O . THR D 2 198 ? 103.178 141.948 112.604 1.00 194.37 198 THR D O 1
ATOM 5054 N N . ARG D 2 199 ? 104.782 140.683 113.534 1.00 170.86 199 ARG D N 1
ATOM 5055 C CA . ARG D 2 199 ? 105.678 140.852 112.402 1.00 170.86 199 ARG D CA 1
ATOM 5056 C C . ARG D 2 199 ? 106.631 139.667 112.341 1.00 170.86 199 ARG D C 1
ATOM 5057 O O . ARG D 2 199 ? 106.853 138.982 113.342 1.00 170.86 199 ARG D O 1
ATOM 5065 N N . VAL D 2 200 ? 107.189 139.435 111.160 1.00 139.34 200 VAL D N 1
ATOM 5066 C CA . VAL D 2 200 ? 108.153 138.370 110.958 1.00 139.34 200 VAL D CA 1
ATOM 5067 C C . VAL D 2 200 ? 109.551 138.969 110.966 1.00 139.34 200 VAL D C 1
ATOM 5068 O O . VAL D 2 200 ? 109.752 140.155 110.694 1.00 139.34 200 VAL D O 1
ATOM 5072 N N . THR D 2 201 ? 110.538 138.137 111.286 1.00 134.09 201 THR D N 1
ATOM 5073 C CA . THR D 2 201 ? 111.914 138.598 111.369 1.00 134.09 201 THR D CA 1
ATOM 5074 C C . THR D 2 201 ? 112.837 137.448 110.994 1.00 134.09 201 THR D C 1
ATOM 5075 O O . THR D 2 201 ? 112.496 136.275 111.160 1.00 134.09 201 THR D O 1
ATOM 5079 N N . SER D 2 202 ? 114.016 137.803 110.475 1.00 137.92 202 SER D N 1
ATOM 5080 C CA . SER D 2 202 ? 115.003 136.795 110.105 1.00 137.92 202 SER D CA 1
ATOM 5081 C C . SER D 2 202 ? 115.335 135.886 111.281 1.00 137.92 202 SER D C 1
ATOM 5082 O O . SER D 2 202 ? 115.515 134.673 111.113 1.00 137.92 202 SER D O 1
ATOM 5085 N N . LYS D 2 203 ? 115.415 136.453 112.484 1.00 131.19 203 LYS D N 1
ATOM 5086 C CA . LYS D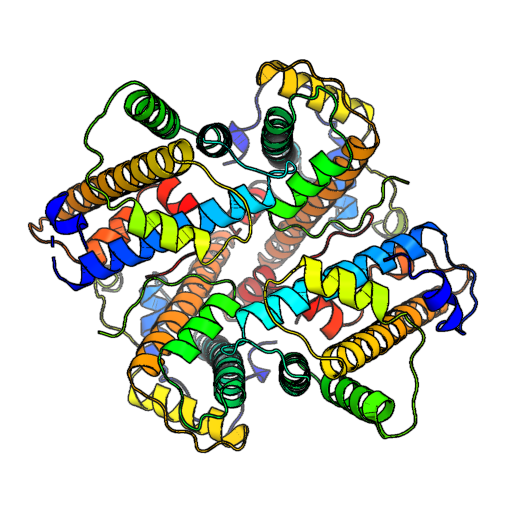 2 203 ? 115.616 135.618 113.659 1.00 131.19 203 LYS D CA 1
ATOM 5087 C C . LYS D 2 203 ? 114.482 134.615 113.798 1.00 131.19 203 LYS D C 1
ATOM 5088 O O . LYS D 2 203 ? 114.717 133.426 114.050 1.00 131.19 203 LYS D O 1
ATOM 5094 N N . ASP D 2 204 ? 113.247 135.074 113.597 1.00 139.32 204 ASP D N 1
ATOM 5095 C CA . ASP D 2 204 ? 112.102 134.182 113.695 1.00 139.32 204 ASP D CA 1
ATOM 5096 C C . ASP D 2 204 ? 112.185 133.066 112.667 1.00 139.32 204 ASP D C 1
ATOM 5097 O O . ASP D 2 204 ? 111.959 131.897 112.992 1.00 139.32 204 ASP D O 1
ATOM 5102 N N . ILE D 2 205 ? 112.519 133.402 111.423 1.00 129.76 205 ILE D N 1
ATOM 5103 C CA . ILE D 2 205 ? 112.505 132.385 110.382 1.00 129.76 205 ILE D CA 1
ATOM 5104 C C . ILE D 2 205 ? 113.605 131.358 110.625 1.00 129.76 205 ILE D C 1
ATOM 5105 O O . ILE D 2 205 ? 113.389 130.147 110.469 1.00 129.76 205 ILE D O 1
ATOM 5110 N N . GLU D 2 206 ? 114.792 131.809 111.045 1.00 138.34 206 GLU D N 1
ATOM 5111 C CA . GLU D 2 206 ? 115.865 130.845 111.246 1.00 138.34 206 GLU D CA 1
ATOM 5112 C C . GLU D 2 206 ? 115.598 129.977 112.467 1.00 138.34 206 GLU D C 1
ATOM 5113 O O . GLU D 2 206 ? 115.881 128.774 112.448 1.00 138.34 206 GLU D O 1
ATOM 5119 N N . THR D 2 207 ? 115.035 130.551 113.532 1.00 134.51 207 THR D N 1
ATOM 5120 C CA . THR D 2 207 ? 114.731 129.720 114.688 1.00 134.51 207 THR D CA 1
ATOM 5121 C C . THR D 2 207 ? 113.589 128.762 114.387 1.00 134.51 207 THR D C 1
ATOM 5122 O O . THR D 2 207 ? 113.542 127.661 114.947 1.00 134.51 207 THR D O 1
ATOM 5126 N N . ALA D 2 208 ? 112.679 129.146 113.491 1.00 127.36 208 ALA D N 1
ATOM 5127 C CA . ALA D 2 208 ? 111.634 128.227 113.065 1.00 127.36 208 ALA D CA 1
ATOM 5128 C C . ALA D 2 208 ? 112.227 127.052 112.310 1.00 127.36 208 ALA D C 1
ATOM 5129 O O . ALA D 2 208 ? 111.865 125.896 112.555 1.00 127.36 208 ALA D O 1
ATOM 5131 N N . PHE D 2 209 ? 113.145 127.326 111.384 1.00 138.57 209 PHE D N 1
ATOM 5132 C CA . PHE D 2 209 ? 113.783 126.220 110.682 1.00 138.57 209 PHE D CA 1
ATOM 5133 C C . PHE D 2 209 ? 114.550 125.333 111.648 1.00 138.57 209 PHE D C 1
ATOM 5134 O O . PHE D 2 209 ? 114.504 124.102 111.541 1.00 138.57 209 PHE D O 1
ATOM 5142 N N . MET D 2 210 ? 115.262 125.941 112.598 1.00 155.93 210 MET D N 1
ATOM 5143 C CA . MET D 2 210 ? 116.034 125.162 113.559 1.00 155.93 210 MET D CA 1
ATOM 5144 C C . MET D 2 210 ? 115.110 124.295 114.398 1.00 155.93 210 MET D C 1
ATOM 5145 O O . MET D 2 210 ? 115.463 123.167 114.753 1.00 155.93 210 MET D O 1
ATOM 5150 N N . LEU D 2 211 ? 113.898 124.782 114.675 1.00 143.23 211 LEU D N 1
ATOM 5151 C CA . LEU D 2 211 ? 112.985 124.052 115.543 1.00 143.23 211 LEU D CA 1
ATOM 5152 C C . LEU D 2 211 ? 112.644 122.674 114.996 1.00 143.23 211 LEU D C 1
ATOM 5153 O O . LEU D 2 211 ? 112.270 121.789 115.771 1.00 143.23 211 LEU D O 1
ATOM 5158 N N . GLU D 2 212 ? 112.770 122.466 113.690 1.00 146.84 212 GLU D N 1
ATOM 5159 C CA . GLU D 2 212 ? 112.599 121.135 113.126 1.00 146.84 212 GLU D CA 1
ATOM 5160 C C . GLU D 2 212 ? 113.593 120.168 113.746 1.00 146.84 212 GLU D C 1
ATOM 5161 O O . GLU D 2 212 ? 114.798 120.309 113.551 1.00 146.84 212 GLU D O 1
#

Foldseek 3Di:
DCLVVVPVVPVVVVLVVVLLVVLLVLLVVLQVPDDDQEDALVSVLVVLVPQPDCLSVVLSVQLVCCVVDNPDPPDDLVVSVCSNVVPDPGYYDDSNSSSSSSNSVSVSVVLVVLLVVQCVVVPHPDGDPVSSVCSCVPDDSSCVVCVVDDD/DQCLVVLVVLQPLPQAADPVVSVVVVVVLLVVLLVLLLVLQVPDDDQEDDQVSSLVSLVVQDDCLSVVLVVQLVCCVPNPDHADDDLPVSVVSSVVRDDGHYDVSNSSSSRSNSSSVSVVQSVLLSVQCVVVDDGHRDQVSRPVSCVVDPSSCVPPVPDDGDDD/DQLVQDDPDADWFDPVLVVLLLLLLVAPAADPPQRRRLRSVLLVVLLVLLVQLVVLCVVVVHQAGDLVSSQVSCVVVVHDDDDDQVVSVVPNVDPDDRTDQVSVVRSSCVSVVVVVHNGDYDVSSSVSSSVVSSVVSSVLSNQLCVVCVVVVHRYGDPVSSVVSVCVVDPDD/DLLVQDDPDADAFDCVLVQVLLLLLPADGADPPQRRSLRSVLLVVVLQLLVQLVVLVVVVVDFERDPVSSVVSCPVVPHDDDDDLVVSVVPNPPDPQSGDQVSVVSSSQVSCVVVPRRGHYDVSSSVSSSVVSSVVSSVLSNQLCVVCVVVVHRHGDPVSSVVSVVVD

Sequence (655 aa):
LFIKRISTKESLETVNNMLVFLAEKLTKQANIIIDQKTLRHDAFLWLLTDIQGELGKHSQDFANSVLYGEKELVFPTKRTENLMRKNTCLRISQSAVKTLTAILEYFCGQIMEASFSQAKKSKRKRIRPIDIEAAISQDKELHSMFGKGVIGKYGLFIKRISPKDADITKESLETVNNMLVFLAEKLTKQANIIIDQKTLRHDAFLWLLTDIQGELGKHSQDFANSVLYGEKELVFPTKRTENLMRKNTCLRISQSAVKTLTAILEYFCGQIMEASFSQAKKSKRKRIRPIDIEAAISQDKELHSMFGKGVISGRHLADHVSVGETQIPKASTQHLLRKAGSLSAAGDTEVPIRGFVHMKLHKLVQKSLLAMQLAKRKTIMKSDVKKAAELMHLPVFAIPTEVRSQMKSTCLIIPKERFRTMAKEISKKEGHDVHIAEAALDMLQVIVESCTVRLLEKALVITYSGKRTRVTSKDIETAFMLEHGPLHLADHVSVGETQIPKASTQHLLRKAGSLSAAGDTEVPIRGFVHMKLHKLVQKSLLAMQLAKRKTIMKSDVKKAAELMHLPVFAIPTEVRSQMKSTCLIIPKERFRTMAKEISKKEGHDVHIAEAALDMLQVIVESCTVRLLEKALVITYSGKRTRVTSKDIETAFMLE

InterPro domains:
  IPR002119 Histone H2A [PTHR23430] (85-167)
  IPR007125 Core Histone H2A/H2B/H3 domain [PF00125] (97-150)
  IPR009072 Histone-fold [G3DSA:1.10.20.10] (10-160)
  IPR009072 Histone-fold [SSF47113] (85-161)

Secondary structure (DSSP, 8-state):
--HHHH--HHHHHHHHHHHHHHHHHHHHHHHHH--SSB--HHHHHHHHTT--SHHHHHHHHHHHHHHHS-----S-HHHHHHHHHHT--SB--HHHHHHHHHHHHHHHHHHHHHHHHHHHHTT-SS--HHHHHHHHHHSHHHHHHHSSS--/---HHHHHHH--S-S---HHHHHHHHHHHHHHHHHHHHHHHHH--SSB--HHHHHHHHHTSSSHHHHHHHHHHHIIIIIS----S-HHHHHHHHHTT-SSB--HHHHHHHHHHHHHHHHHHHHHHHHHHHHT-SSS--GGGTTTTTTTSHHHHHHSTTSB-S--/--GGG--TTS----HHHHHHHHHHTT-S---TTTHHHHHHHHHHHHHHHHHHHHHHHHHTT-SB--HHHHHHHHHHTT----------GGGTT-----S-HHHHHHHHHHHHHTTT---B--HHHHHHHHHHHHHHHHHHHHHHHHHHHHTT-SS--HHHHHHHHHHHS---/-TTTT--SSS----HHHHHHHHHHHT-S---SSTHHHHHHHHHHHHHHHHHHHHHHHHHHT-SEE-HHHHHHHHHHTT--B------THHHHS--S--S-HHHHHHHHHHHHHHHT---EE-HHHHHHHHHHHHHHHHHHHHHHHHHHHHTT-SS--HHHHHHHHHH-

B-factor: mean 204.9, std 57.4, range [107.05, 470.71]

Solvent-accessible surface area: 36565 Å² total; per-residue (Å²): 124,88,14,141,185,53,92,55,177,82,8,39,59,19,12,21,48,16,16,46,61,12,22,57,71,37,14,93,44,1,44,80,11,22,93,97,143,25,9,106,58,46,3,8,25,88,19,11,60,54,74,168,40,101,71,4,105,75,9,39,65,68,1,31,43,5,48,187,40,126,121,71,60,82,22,31,79,151,59,12,62,67,50,12,130,163,41,12,91,62,136,26,31,125,27,2,13,88,3,17,4,4,8,19,37,33,46,0,24,29,22,77,99,25,19,127,38,23,8,74,131,65,185,88,164,109,80,88,60,71,10,28,47,39,7,43,62,131,57,188,53,26,99,88,76,22,26,112,8,18,77,22,168,22,23,149,51,19,123,174,48,18,104,92,108,16,78,38,25,158,49,4,28,65,19,22,22,54,25,12,68,61,15,7,84,100,34,3,100,47,2,46,74,3,23,89,109,153,51,10,128,51,56,5,10,57,75,17,13,74,47,58,135,33,96,31,2,114,95,1,36,74,50,14,47,11,18,59,161,44,131,79,116,63,47,9,50,57,160,136,11,54,84,34,5,102,176,43,24,82,60,163,24,44,116,16,3,14,73,12,4,4,1,13,21,10,40,27,2,22,56,27,29,86,17,5,56,61,41,9,137,156,39,121,148,134,119,15,124,37,65,13,24,23,51,7,28,66,120,50,120,42,19,59,61,56,51,14,107,14,6,30,43,11,80,156,14,57,108,68,46,58,161,73,61,40,40,21,44,113,55,9,4,93,91,29,8,74,58,5,36,6,123,54,30,33,70,98,10,32,56,10,14,26,0,9,28,41,36,54,12,55,98,18,14,56,25,4,34,14,5,5,55,25,40,185,90,172,27,10,68,69,46,9,7,114,55,0,6,78,22,67,152,31,15,47,13,26,56,51,138,135,8,145,92,72,116,168,60,106,104,71,54,25,56,157,104,96,10,105,45,16,3,99,49,16,11,119,160,57,58,62,115,27,140,34,35,136,20,0,21,63,19,5,11,35,12,9,57,7,23,12,44,106,13,14,69,55,5,16,67,16,10,113,50,27,197,112,120,119,14,44,50,127,16,18,33,16,6,16,70,16,86,85,40,44,102,188,25,67,135,74,43,65,154,74,53,28,79,11,56,96,57,6,6,67,92,33,5,36,36,17,28,7,131,62,16,28,80,68,7,34,62,19,12,14,0,7,25,48,52,37,23,79,99,11,19,46,45,10,13,17,9,10,71,34,55,175,102,148,47,14,75,116,36,12,8,109,50,2,5,49,18,63,140,54,20,36,15,23,38,49,141,171,65,196,72,34,98,152,43,49,108,62,65,19,64,132,75,74,10,110,41,18,9,94,54,28,9,114,144,94,52,64,121,15,122,53,39,123,17,4,23,48,12,29,9,11,23,16,21,8,31,10,18,83,25,11,96,80,4,25,56,11,2,104,38,25,168,110,125,94,17,45,33,147,18,13,64,28,8,63,136,35,169